Protein AF-A0A927W2R2-F1 (afdb_monomer)

Structure (mmCIF, N/CA/C/O backbone):
data_AF-A0A927W2R2-F1
#
_entry.id   AF-A0A927W2R2-F1
#
loop_
_atom_site.group_PDB
_atom_site.id
_atom_site.type_symbol
_atom_site.label_atom_id
_atom_site.label_alt_id
_atom_site.label_comp_id
_atom_site.label_asym_id
_atom_site.label_entity_id
_atom_site.label_seq_id
_atom_site.pdbx_PDB_ins_code
_atom_site.Cartn_x
_atom_site.Cartn_y
_atom_site.Cartn_z
_atom_site.occupancy
_atom_site.B_iso_or_equiv
_atom_site.auth_seq_id
_atom_site.auth_comp_id
_atom_site.auth_asym_id
_atom_site.auth_atom_id
_atom_site.pdbx_PDB_model_num
ATOM 1 N N . MET A 1 1 ? -18.309 59.675 9.506 1.00 32.69 1 MET A N 1
ATOM 2 C CA . MET A 1 1 ? -18.944 60.305 8.326 1.00 32.69 1 MET A CA 1
ATOM 3 C C . MET A 1 1 ? -18.182 59.884 7.075 1.00 32.69 1 MET A C 1
ATOM 5 O O . MET A 1 1 ? -17.021 60.230 7.003 1.00 32.69 1 MET A O 1
ATOM 9 N N . LYS A 1 2 ? -18.868 59.180 6.152 1.00 32.19 2 LYS A N 1
ATOM 10 C CA . LYS A 1 2 ? -18.721 59.154 4.669 1.00 32.19 2 LYS A CA 1
ATOM 11 C C . LYS A 1 2 ? -17.324 58.866 4.059 1.00 32.19 2 LYS A C 1
ATOM 13 O O . LYS A 1 2 ? -16.361 59.497 4.433 1.00 32.19 2 LYS A O 1
ATOM 18 N N . LYS A 1 3 ? -17.138 58.078 2.994 1.00 28.16 3 LYS A N 1
ATOM 19 C CA . LYS A 1 3 ? -17.974 57.219 2.128 1.00 28.16 3 LYS A CA 1
ATOM 20 C C . LYS A 1 3 ? -16.999 56.497 1.160 1.00 28.16 3 LYS A C 1
ATOM 22 O O . LYS A 1 3 ? -16.072 57.130 0.680 1.00 28.16 3 LYS A O 1
ATOM 27 N N . ARG A 1 4 ? -17.301 55.229 0.847 1.00 29.03 4 ARG A N 1
ATOM 28 C CA . ARG A 1 4 ? -17.120 54.456 -0.414 1.00 29.03 4 ARG A CA 1
ATOM 29 C C . ARG A 1 4 ? -16.454 55.101 -1.650 1.00 29.03 4 ARG A C 1
ATOM 31 O O . ARG A 1 4 ? -16.824 56.214 -2.013 1.00 29.03 4 ARG A O 1
ATOM 38 N N . LYS A 1 5 ? -15.754 54.242 -2.418 1.00 30.39 5 LYS A N 1
ATOM 39 C CA . LYS A 1 5 ? -15.989 53.805 -3.835 1.00 30.39 5 LYS A CA 1
ATOM 40 C C . LYS A 1 5 ? -14.961 52.684 -4.131 1.00 30.39 5 LYS A C 1
ATOM 42 O O . LYS A 1 5 ? -13.793 52.926 -3.879 1.00 30.39 5 LYS A O 1
ATOM 47 N N . ILE A 1 6 ? -15.238 51.413 -4.455 1.00 28.02 6 ILE A N 1
ATOM 48 C CA . ILE A 1 6 ? -16.155 50.711 -5.384 1.00 28.02 6 ILE A CA 1
ATOM 49 C C . ILE A 1 6 ? -15.986 51.125 -6.852 1.00 28.02 6 ILE A C 1
ATOM 51 O O . ILE A 1 6 ? -16.452 52.194 -7.235 1.00 28.02 6 ILE A O 1
ATOM 55 N N . GLY A 1 7 ? -15.455 50.182 -7.644 1.00 25.50 7 GLY A N 1
ATOM 56 C CA . GLY A 1 7 ? -16.082 49.718 -8.884 1.00 25.50 7 GLY A CA 1
ATOM 57 C C . GLY A 1 7 ? -15.376 50.066 -10.192 1.00 25.50 7 GLY A C 1
ATOM 58 O O . GLY A 1 7 ? -15.458 51.204 -10.637 1.00 25.50 7 GLY A O 1
ATOM 59 N N . LEU A 1 8 ? -14.862 49.042 -10.880 1.00 25.75 8 LEU A N 1
ATOM 60 C CA . LEU A 1 8 ? -15.210 48.839 -12.285 1.00 25.75 8 LEU A CA 1
ATOM 61 C C . LEU A 1 8 ? -15.519 47.350 -12.509 1.00 25.75 8 LEU A C 1
ATOM 63 O O . LEU A 1 8 ? -14.665 46.482 -12.357 1.00 25.75 8 LEU A O 1
ATOM 67 N N . ALA A 1 9 ? -16.797 47.106 -12.771 1.00 25.45 9 ALA A N 1
ATOM 68 C CA . ALA A 1 9 ? -17.431 45.854 -13.149 1.00 25.45 9 ALA A CA 1
ATOM 69 C C . ALA A 1 9 ? -17.315 45.690 -14.681 1.00 25.45 9 ALA A C 1
ATOM 71 O O . ALA A 1 9 ? -17.376 46.684 -15.396 1.00 25.45 9 ALA A O 1
ATOM 72 N N . SER A 1 10 ? -17.031 44.479 -15.166 1.00 24.09 10 SER A N 1
ATOM 73 C CA . SER A 1 10 ? -17.970 43.611 -15.905 1.00 24.09 10 SER A CA 1
ATOM 74 C C . SER A 1 10 ? -18.184 43.910 -17.399 1.00 24.09 10 SER A C 1
ATOM 76 O O . SER A 1 10 ? -18.315 45.053 -17.816 1.00 24.09 10 SER A O 1
ATOM 78 N N . LEU A 1 11 ? -18.391 42.799 -18.122 1.00 23.77 11 LEU A N 1
ATOM 79 C CA . LEU A 1 11 ? -19.061 42.626 -19.420 1.00 23.77 11 LEU A CA 1
ATOM 80 C C . LEU A 1 11 ? -18.201 42.728 -20.698 1.00 23.77 11 LEU A C 1
ATOM 82 O O . LEU A 1 11 ? -17.957 43.812 -21.210 1.00 23.77 11 LEU A O 1
ATOM 86 N N . LEU A 1 12 ? -17.902 41.573 -21.310 1.00 23.61 12 LEU A N 1
ATOM 87 C CA . LEU A 1 12 ? -18.638 41.162 -22.515 1.00 23.61 12 LEU A CA 1
ATOM 88 C C . LEU A 1 12 ? -18.512 39.645 -22.772 1.00 23.61 12 LEU A C 1
ATOM 90 O O . LEU A 1 12 ? -17.428 39.112 -22.985 1.00 23.61 12 LEU A O 1
ATOM 94 N N . ILE A 1 13 ? -19.663 38.976 -22.755 1.00 25.22 13 ILE A N 1
ATOM 95 C CA . ILE A 1 13 ? -19.942 37.650 -23.318 1.00 25.22 13 ILE A CA 1
ATOM 96 C C . ILE A 1 13 ? -20.443 37.891 -24.750 1.00 25.22 13 ILE A C 1
ATOM 98 O O . ILE A 1 13 ? -21.376 38.680 -24.876 1.00 25.22 13 ILE A O 1
ATOM 102 N N . LEU A 1 14 ? -19.905 37.215 -25.779 1.00 22.30 14 LEU A N 1
ATOM 103 C CA . LEU A 1 14 ? -20.698 36.541 -26.833 1.00 22.30 14 LEU A CA 1
ATOM 104 C C . LEU A 1 14 ? -19.816 35.783 -27.856 1.00 22.30 14 LEU A C 1
ATOM 106 O O . LEU A 1 14 ? -19.077 36.386 -28.624 1.00 22.30 14 LEU A O 1
ATOM 110 N N . VAL A 1 15 ? -19.961 34.454 -27.842 1.00 25.36 15 VAL A N 1
ATOM 111 C CA . VAL A 1 15 ? -20.254 33.548 -28.974 1.00 25.36 15 VAL A CA 1
ATOM 112 C C . VAL A 1 15 ? -19.515 33.742 -30.307 1.00 25.36 15 VAL A C 1
ATOM 114 O O . VAL A 1 15 ? -19.791 34.670 -31.058 1.00 25.36 15 VAL A O 1
ATOM 117 N N . LEU A 1 16 ? -18.775 32.698 -30.699 1.00 23.28 16 LEU A N 1
ATOM 118 C CA . LEU A 1 16 ? -18.778 32.186 -32.074 1.00 23.28 16 LEU A CA 1
ATOM 119 C C . LEU A 1 16 ? -18.570 30.661 -32.055 1.00 23.28 16 LEU A C 1
ATOM 121 O O . LEU A 1 16 ? -17.453 30.157 -32.033 1.00 23.28 16 LEU A O 1
ATOM 125 N N . ILE A 1 17 ? -19.689 29.932 -32.039 1.00 27.08 17 ILE A N 1
ATOM 126 C CA . ILE A 1 17 ? -19.776 28.553 -32.529 1.00 27.08 17 ILE A CA 1
ATOM 127 C C . ILE A 1 17 ? -20.062 28.661 -34.025 1.00 27.08 17 ILE A C 1
ATOM 129 O O . ILE A 1 17 ? -21.137 29.129 -34.387 1.00 27.08 17 ILE A O 1
ATOM 133 N N . THR A 1 18 ? -19.153 28.180 -34.877 1.00 24.91 18 THR A N 1
ATOM 134 C CA . THR A 1 18 ? -19.557 27.537 -36.137 1.00 24.91 18 THR A CA 1
ATOM 135 C C . THR A 1 18 ? -18.521 26.502 -36.578 1.00 24.91 18 THR A C 1
ATOM 137 O O . THR A 1 18 ? -17.426 26.843 -37.004 1.00 24.91 18 THR A O 1
ATOM 140 N N . CYS A 1 19 ? -18.917 25.239 -36.425 1.00 23.06 19 CYS A N 1
ATOM 141 C CA . CYS A 1 19 ? -18.725 24.096 -37.319 1.00 23.06 19 CYS A CA 1
ATOM 142 C C . CYS A 1 19 ? -17.408 23.937 -38.102 1.00 23.06 19 CYS A C 1
ATOM 144 O O . CYS A 1 19 ? -17.249 24.509 -39.174 1.00 23.06 19 CYS A O 1
ATOM 146 N N . CYS A 1 20 ? -16.618 22.942 -37.690 1.00 22.92 20 CYS A N 1
ATOM 147 C CA . CYS A 1 20 ? -16.162 21.890 -38.601 1.00 22.92 20 CYS A CA 1
ATOM 148 C C . CYS A 1 20 ? -16.486 20.536 -37.953 1.00 22.92 20 CYS A C 1
ATOM 150 O O . CYS A 1 20 ? -15.902 20.169 -36.938 1.00 22.92 20 CYS A O 1
ATOM 152 N N . PHE A 1 21 ? -17.461 19.826 -38.518 1.00 23.81 21 PHE A N 1
ATOM 153 C CA . PHE A 1 21 ? -17.659 18.397 -38.290 1.00 23.81 21 PHE A CA 1
ATOM 154 C C . PHE A 1 21 ? -16.873 17.622 -39.358 1.00 23.81 21 PHE A C 1
ATOM 156 O O . PHE A 1 21 ? -16.824 18.057 -40.506 1.00 23.81 21 PHE A O 1
ATOM 163 N N . MET A 1 22 ? -16.399 16.435 -38.962 1.00 24.92 22 MET A N 1
ATOM 164 C CA . MET A 1 22 ? -15.920 15.301 -39.777 1.00 24.92 22 MET A CA 1
ATOM 165 C C . MET A 1 22 ? -14.409 15.169 -40.027 1.00 24.92 22 MET A C 1
ATO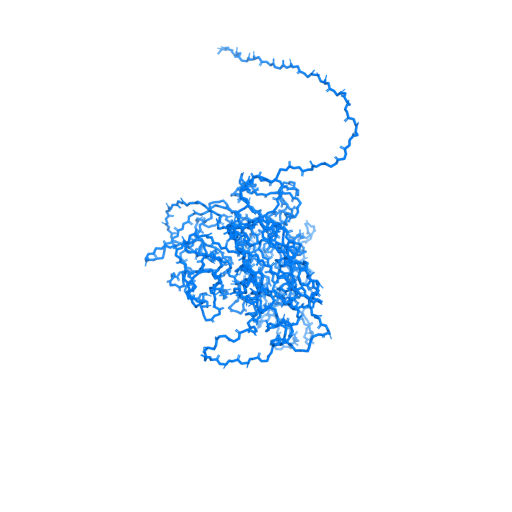M 167 O O . MET A 1 22 ? -13.911 15.511 -41.089 1.00 24.92 22 MET A O 1
ATOM 171 N N . SER A 1 23 ? -13.712 14.548 -39.073 1.00 24.88 23 SER A N 1
ATOM 172 C CA . SER A 1 23 ? -13.039 13.237 -39.212 1.00 24.88 23 SER A CA 1
ATOM 173 C C . SER A 1 23 ? -12.384 12.919 -37.860 1.00 24.88 23 SER A C 1
ATOM 175 O O . SER A 1 23 ? -11.740 13.786 -37.287 1.00 24.88 23 SER A O 1
ATOM 177 N N . GLY A 1 24 ? -12.691 11.790 -37.224 1.00 25.23 24 GLY A N 1
ATOM 178 C CA . GLY A 1 24 ? -11.753 10.664 -37.225 1.00 25.23 24 GLY A CA 1
ATOM 179 C C . GLY A 1 24 ? -10.542 10.936 -36.321 1.00 25.23 24 GLY A C 1
ATOM 180 O O . GLY A 1 24 ? -9.628 11.615 -36.756 1.00 25.23 24 GLY A O 1
ATOM 181 N N . GLU A 1 25 ? -10.600 10.427 -35.085 1.00 28.41 25 GLU A N 1
ATOM 182 C CA . GLU A 1 25 ? -9.500 10.150 -34.138 1.00 28.41 25 GLU A CA 1
ATOM 183 C C . GLU A 1 25 ? -8.271 11.081 -34.064 1.00 28.41 25 GLU A C 1
ATOM 185 O O . GLU A 1 25 ? -7.481 11.199 -34.995 1.00 28.41 25 GLU A O 1
ATOM 190 N N . LYS A 1 26 ? -8.015 11.593 -32.850 1.00 24.44 26 LYS A N 1
ATOM 191 C CA . LYS A 1 26 ? -6.796 11.318 -32.058 1.00 24.44 26 LYS A CA 1
ATOM 192 C C . LYS A 1 26 ? -6.852 12.116 -30.753 1.00 24.44 26 LYS A C 1
ATOM 194 O O . LYS A 1 26 ? -6.596 13.318 -30.733 1.00 24.44 26 LYS A O 1
ATOM 199 N N . VAL A 1 27 ? -7.172 11.443 -29.648 1.00 25.23 27 VAL A N 1
ATOM 200 C CA . VAL A 1 27 ? -6.855 11.968 -28.314 1.00 25.23 27 VAL A CA 1
ATOM 201 C C . VAL A 1 27 ? -5.344 11.835 -28.163 1.00 25.23 27 VAL A C 1
ATOM 203 O O . VAL A 1 27 ? -4.825 10.735 -28.028 1.00 25.23 27 VAL A O 1
ATOM 206 N N . THR A 1 28 ? -4.635 12.956 -28.264 1.00 30.25 28 THR A N 1
ATOM 207 C CA . THR A 1 28 ? -3.190 13.030 -28.028 1.00 30.25 28 THR A CA 1
ATOM 208 C C . THR A 1 28 ? -2.971 13.994 -26.873 1.00 30.25 28 THR A C 1
ATOM 210 O O . THR A 1 28 ? -3.314 15.165 -27.023 1.00 30.25 28 THR A O 1
ATOM 213 N N . ALA A 1 29 ? -2.449 13.496 -25.747 1.00 26.88 29 ALA A N 1
ATOM 214 C CA . ALA A 1 29 ? -1.522 14.195 -24.844 1.00 26.88 29 ALA A CA 1
ATOM 215 C C . ALA A 1 29 ? -1.218 13.326 -23.602 1.00 26.88 29 ALA A C 1
ATOM 217 O O . ALA A 1 29 ? -1.821 13.504 -22.547 1.00 26.88 29 ALA A O 1
ATOM 218 N N . MET A 1 30 ? -0.272 12.393 -23.746 1.00 39.41 30 MET A N 1
ATOM 219 C CA . MET A 1 30 ? 0.600 11.927 -22.659 1.00 39.41 30 MET A CA 1
ATOM 220 C C . MET A 1 30 ? 1.842 12.820 -22.717 1.00 39.41 30 MET A C 1
ATOM 222 O O . MET A 1 30 ? 2.550 12.767 -23.719 1.00 39.41 30 MET A O 1
ATOM 226 N N . THR A 1 31 ? 2.084 13.674 -21.724 1.00 33.25 31 THR A N 1
ATOM 227 C CA . THR A 1 31 ? 3.352 14.422 -21.611 1.00 33.25 31 THR A CA 1
ATOM 228 C C . THR A 1 31 ? 3.678 14.693 -20.140 1.00 33.25 31 THR A C 1
ATOM 230 O O . THR A 1 31 ? 3.615 15.830 -19.675 1.00 33.25 31 THR A O 1
ATOM 233 N N . GLU A 1 32 ? 3.976 13.630 -19.405 1.00 44.62 32 GLU A N 1
ATOM 234 C CA . GLU A 1 32 ? 5.186 13.576 -18.579 1.00 44.62 32 GLU A CA 1
ATOM 235 C C . GLU A 1 32 ? 6.072 12.510 -19.231 1.00 44.62 32 GLU A C 1
ATOM 237 O O . GLU A 1 32 ? 5.539 11.601 -19.874 1.00 44.62 32 GLU A O 1
ATOM 242 N N . ASP A 1 33 ? 7.394 12.672 -19.181 1.00 47.75 33 ASP A N 1
ATOM 243 C CA . ASP A 1 33 ? 8.329 11.757 -19.838 1.00 47.75 33 ASP A CA 1
ATOM 244 C C . ASP A 1 33 ? 8.197 10.367 -19.196 1.00 47.75 33 ASP A C 1
ATOM 246 O O . ASP A 1 33 ? 8.792 10.096 -18.156 1.00 47.75 33 ASP A O 1
ATOM 250 N N . ILE A 1 34 ? 7.362 9.503 -19.788 1.00 59.38 34 ILE A N 1
ATOM 251 C CA . ILE A 1 34 ? 7.233 8.091 -19.423 1.00 59.38 34 ILE A CA 1
ATOM 252 C C . ILE A 1 34 ? 8.617 7.469 -19.622 1.00 59.38 34 ILE A C 1
ATOM 254 O O . ILE A 1 34 ? 9.030 7.171 -20.744 1.00 59.38 34 ILE A O 1
ATOM 258 N N . GLU A 1 35 ? 9.358 7.346 -18.526 1.00 75.31 35 GLU A N 1
ATOM 259 C CA . GLU A 1 35 ? 10.728 6.855 -18.527 1.00 75.31 35 GLU A CA 1
ATOM 260 C C . GLU A 1 35 ? 10.698 5.321 -18.584 1.00 75.31 35 GLU A C 1
ATOM 262 O O . GLU A 1 35 ? 10.083 4.651 -17.753 1.00 75.31 35 GLU A O 1
ATOM 267 N N . VAL A 1 36 ? 11.343 4.759 -19.603 1.00 79.88 36 VAL A N 1
ATOM 268 C CA . VAL A 1 36 ? 11.542 3.314 -19.780 1.00 79.88 36 VAL A CA 1
ATOM 269 C C . VAL A 1 36 ? 13.000 2.976 -19.505 1.00 79.88 36 VAL A C 1
ATOM 271 O O . VAL A 1 36 ? 13.874 3.807 -19.751 1.00 79.88 36 VAL A O 1
ATOM 274 N N . ILE A 1 37 ? 13.284 1.755 -19.056 1.00 69.69 37 ILE A N 1
ATOM 275 C CA . ILE A 1 37 ? 14.653 1.238 -19.013 1.00 69.69 37 ILE A CA 1
ATOM 276 C C . ILE A 1 37 ? 15.105 0.957 -20.458 1.00 69.69 37 ILE A C 1
ATOM 278 O O . ILE A 1 37 ? 14.526 0.089 -21.121 1.00 69.69 37 ILE A O 1
ATOM 282 N N . PRO A 1 38 ? 16.110 1.679 -20.999 1.00 74.62 38 PRO A N 1
ATOM 283 C CA . PRO A 1 38 ? 16.538 1.474 -22.378 1.00 74.62 38 PRO A CA 1
ATOM 284 C C . PRO A 1 38 ? 17.069 0.054 -22.589 1.00 74.62 38 PRO A C 1
ATOM 286 O O . PRO A 1 38 ? 17.924 -0.413 -21.838 1.00 74.62 38 PRO A O 1
ATOM 289 N N . GLY A 1 39 ? 16.581 -0.618 -23.632 1.00 80.81 39 GLY A N 1
ATOM 290 C CA . GLY A 1 39 ? 17.042 -1.960 -23.994 1.00 80.81 39 GLY A CA 1
ATOM 291 C C . GLY A 1 39 ? 16.449 -3.085 -23.152 1.00 80.81 39 GLY A C 1
ATOM 292 O O . GLY A 1 39 ? 16.994 -4.183 -23.176 1.00 80.81 39 GLY A O 1
ATOM 293 N N . GLU A 1 40 ? 15.361 -2.837 -22.415 1.00 85.75 40 GLU A N 1
ATOM 294 C CA . GLU A 1 40 ? 14.610 -3.866 -21.686 1.00 85.75 40 GLU A CA 1
ATOM 295 C C . GLU A 1 40 ? 13.125 -3.881 -22.053 1.00 85.75 40 GLU A C 1
ATOM 297 O O . GLU A 1 40 ? 12.503 -2.836 -22.265 1.00 85.75 40 GLU A O 1
ATOM 302 N N . MET A 1 41 ? 12.560 -5.084 -22.108 1.00 86.62 41 MET A N 1
ATOM 303 C CA . MET A 1 41 ? 11.133 -5.335 -22.286 1.00 86.62 41 MET A CA 1
ATOM 304 C C . MET A 1 41 ? 10.689 -6.543 -21.458 1.00 86.62 41 MET A C 1
ATOM 306 O O . MET A 1 41 ? 11.496 -7.417 -21.147 1.00 86.62 41 MET A O 1
ATOM 310 N N . ILE A 1 42 ? 9.404 -6.586 -21.120 1.00 80.94 42 ILE A N 1
ATOM 311 C CA . ILE A 1 42 ? 8.750 -7.710 -20.450 1.00 80.94 42 ILE A CA 1
ATOM 312 C C . ILE A 1 42 ? 8.042 -8.532 -21.530 1.00 80.94 42 ILE A C 1
ATOM 314 O O . ILE A 1 42 ? 7.221 -7.990 -22.272 1.00 80.94 42 ILE A O 1
ATOM 318 N N . LEU A 1 43 ? 8.377 -9.816 -21.636 1.00 88.62 43 LEU A N 1
ATOM 319 C CA . LEU A 1 43 ? 7.774 -10.776 -22.562 1.00 88.62 43 LEU A CA 1
ATOM 320 C C . LEU A 1 43 ? 6.895 -11.747 -21.775 1.00 88.62 43 LEU A C 1
ATOM 322 O O . LEU A 1 43 ? 7.397 -12.388 -20.865 1.00 88.62 43 LEU A O 1
ATOM 326 N N . SER A 1 44 ? 5.636 -11.924 -22.169 1.00 84.12 44 SER A N 1
ATOM 327 C CA . SER A 1 44 ? 4.742 -12.948 -21.620 1.00 84.12 44 SER A CA 1
ATOM 328 C C . SER A 1 44 ? 4.283 -13.906 -22.722 1.00 84.12 44 SER A C 1
ATOM 330 O O . SER A 1 44 ? 3.710 -13.466 -23.725 1.00 84.12 44 SER A O 1
ATOM 332 N N . ILE A 1 45 ? 4.489 -15.211 -22.530 1.00 84.50 45 ILE A N 1
ATOM 333 C CA . ILE A 1 45 ? 4.076 -16.279 -23.459 1.00 84.50 45 ILE A CA 1
ATOM 334 C C . ILE A 1 45 ? 3.092 -17.252 -22.793 1.00 84.50 45 ILE A C 1
ATOM 336 O O . ILE A 1 45 ? 3.149 -17.498 -21.591 1.00 84.50 45 ILE A O 1
ATOM 340 N N . GLY A 1 46 ? 2.144 -17.781 -23.562 1.00 74.25 46 GLY A N 1
ATOM 341 C CA . GLY A 1 46 ? 1.160 -18.756 -23.098 1.00 74.25 46 GLY A CA 1
ATOM 342 C C . GLY A 1 46 ? 1.738 -20.155 -22.888 1.00 74.25 46 GLY A C 1
ATOM 343 O O . GLY A 1 46 ? 2.815 -20.484 -23.383 1.00 74.25 46 GLY A O 1
ATOM 344 N N . ASP A 1 47 ? 0.987 -20.985 -22.164 1.00 65.50 47 ASP A N 1
ATOM 345 C CA . ASP A 1 47 ? 1.295 -22.403 -21.987 1.00 65.50 47 ASP A CA 1
ATOM 346 C C . ASP A 1 47 ? 0.989 -23.159 -23.293 1.00 65.50 47 ASP A C 1
ATOM 348 O O . ASP A 1 47 ? -0.168 -23.411 -23.650 1.00 65.50 47 ASP A O 1
ATOM 352 N N . SER A 1 48 ? 2.033 -23.462 -24.072 1.00 54.00 48 SER A N 1
ATOM 353 C CA . SER A 1 48 ? 1.871 -24.164 -25.343 1.00 54.00 48 SER A CA 1
ATOM 354 C C . SER A 1 48 ? 1.818 -25.675 -25.101 1.00 54.00 48 SER A C 1
ATOM 356 O O . SER A 1 48 ? 2.833 -26.354 -24.945 1.00 54.00 48 SER A O 1
ATOM 358 N N . SER A 1 49 ? 0.612 -26.239 -25.166 1.00 44.34 49 SER A N 1
ATOM 359 C CA . SER A 1 49 ? 0.375 -27.695 -25.133 1.00 44.34 49 SER A CA 1
ATOM 360 C C . SER A 1 49 ? 1.110 -28.505 -26.229 1.00 44.34 49 SER A C 1
ATOM 362 O O . SER A 1 49 ? 1.064 -29.737 -26.226 1.00 44.34 49 SER A O 1
ATOM 364 N N . SER A 1 50 ? 1.802 -27.843 -27.166 1.00 44.50 50 SER A N 1
ATOM 365 C CA . SER A 1 50 ? 2.614 -28.441 -28.232 1.00 44.50 50 SER A CA 1
ATOM 366 C C . SER A 1 50 ? 4.101 -28.633 -27.905 1.00 44.50 50 SER A C 1
ATOM 368 O O . SER A 1 50 ? 4.777 -29.314 -28.679 1.00 44.50 50 SER A O 1
ATOM 370 N N . MET A 1 51 ? 4.631 -28.087 -26.802 1.00 49.41 51 MET A N 1
ATOM 371 C CA . MET A 1 51 ? 6.052 -28.224 -26.440 1.00 49.41 51 MET A CA 1
ATOM 372 C C . MET A 1 51 ? 6.214 -28.952 -25.100 1.00 49.41 51 MET A C 1
ATOM 374 O O . MET A 1 51 ? 5.625 -28.587 -24.091 1.00 49.41 51 MET A O 1
ATOM 378 N N . GLN A 1 52 ? 6.959 -30.060 -25.107 1.00 47.75 52 GLN A N 1
ATOM 379 C CA . GLN A 1 52 ? 7.093 -30.960 -23.959 1.00 47.75 52 GLN A CA 1
ATOM 380 C C . GLN A 1 52 ? 7.979 -30.337 -22.861 1.00 47.75 52 GLN A C 1
ATOM 382 O O . GLN A 1 52 ? 9.166 -30.129 -23.094 1.00 47.75 52 GLN A O 1
ATOM 387 N N . SER A 1 53 ? 7.409 -30.152 -21.661 1.00 52.22 53 SER A N 1
ATOM 388 C CA . SER A 1 53 ? 8.023 -29.703 -20.387 1.00 52.22 53 SER A CA 1
ATOM 389 C C . SER A 1 53 ? 8.621 -28.283 -20.345 1.00 52.22 53 SER A C 1
ATOM 391 O O . SER A 1 53 ? 9.269 -27.840 -21.286 1.00 52.22 53 SER A O 1
ATOM 393 N N . GLU A 1 54 ? 8.442 -27.604 -19.207 1.00 49.78 54 GLU A N 1
ATOM 394 C CA . GLU A 1 54 ? 8.912 -26.240 -18.892 1.00 49.78 54 GLU A CA 1
ATOM 395 C C . GLU A 1 54 ? 10.421 -26.040 -19.132 1.00 49.78 54 GLU A C 1
ATOM 397 O O . GLU A 1 54 ? 10.836 -25.096 -19.803 1.00 49.78 54 GLU A O 1
ATOM 402 N N . GLU A 1 55 ? 11.244 -27.012 -18.728 1.00 48.41 55 GLU A N 1
ATOM 403 C CA . GLU A 1 55 ? 12.698 -27.026 -18.962 1.00 48.41 55 GLU A CA 1
ATOM 404 C C . GLU A 1 55 ? 13.056 -27.009 -20.470 1.00 48.41 55 GLU A C 1
ATOM 406 O O . GLU A 1 55 ? 14.077 -26.453 -20.880 1.00 48.41 55 GLU A O 1
ATOM 411 N N . GLY A 1 56 ? 12.178 -27.555 -21.323 1.00 49.72 56 GLY A N 1
ATOM 412 C CA . GLY A 1 56 ? 12.302 -27.536 -22.783 1.00 49.72 56 GLY A CA 1
ATOM 413 C C . GLY A 1 56 ? 11.805 -26.244 -23.444 1.00 49.72 56 GLY A C 1
ATOM 414 O O . GLY A 1 56 ? 12.262 -25.912 -24.540 1.00 49.72 56 GLY A O 1
ATOM 415 N N . ILE A 1 57 ? 10.908 -25.495 -22.797 1.00 55.44 57 ILE A N 1
ATOM 416 C CA . ILE A 1 57 ? 10.426 -24.190 -23.277 1.00 55.44 57 ILE A CA 1
ATOM 417 C C . ILE A 1 57 ? 11.548 -23.150 -23.146 1.00 55.44 57 ILE A C 1
ATOM 419 O O . ILE A 1 57 ? 11.839 -22.452 -24.120 1.00 55.44 57 ILE A O 1
ATOM 423 N N . ASN A 1 58 ? 12.243 -23.112 -22.003 1.00 55.06 58 ASN A N 1
ATOM 424 C CA . ASN A 1 58 ? 13.296 -22.123 -21.736 1.00 55.06 58 ASN A CA 1
ATOM 425 C C . ASN A 1 58 ? 14.569 -22.339 -22.553 1.00 55.06 58 ASN A C 1
ATOM 427 O O . ASN A 1 58 ? 15.126 -21.378 -23.078 1.00 55.06 58 ASN A O 1
ATOM 431 N N . GLN A 1 59 ? 15.025 -23.589 -22.704 1.00 57.06 59 GLN A N 1
ATOM 432 C CA . GLN A 1 59 ? 16.227 -23.882 -23.497 1.00 57.06 59 GLN A CA 1
ATOM 433 C C . GLN A 1 59 ? 16.037 -23.536 -24.985 1.00 57.06 59 GLN A C 1
ATOM 435 O O . GLN A 1 59 ? 16.972 -23.060 -25.636 1.00 57.06 59 GLN A O 1
ATOM 440 N N . ASN A 1 60 ? 14.824 -23.729 -25.518 1.00 67.94 60 ASN A N 1
ATOM 441 C CA . ASN A 1 60 ? 14.481 -23.323 -26.882 1.00 67.94 60 ASN A CA 1
ATOM 442 C C . ASN A 1 60 ? 14.290 -21.803 -27.003 1.00 67.94 60 ASN A C 1
ATOM 444 O O . ASN A 1 60 ? 14.706 -21.228 -28.008 1.00 67.94 60 ASN A O 1
ATOM 448 N N . LEU A 1 61 ? 13.726 -21.149 -25.981 1.00 74.94 61 LEU A N 1
ATOM 449 C CA . LEU A 1 61 ? 13.516 -19.703 -25.973 1.00 74.94 61 LEU A CA 1
ATOM 450 C C . LEU A 1 61 ? 14.837 -18.926 -25.899 1.00 74.94 61 LEU A C 1
ATOM 452 O O . LEU A 1 61 ? 15.047 -18.035 -26.713 1.00 74.94 61 LEU A O 1
ATOM 456 N N . ASP A 1 62 ? 15.751 -19.268 -24.984 1.00 75.81 62 ASP A N 1
ATOM 457 C CA . ASP A 1 62 ? 17.049 -18.580 -24.867 1.00 75.81 62 ASP A CA 1
ATOM 458 C C . ASP A 1 62 ? 17.876 -18.721 -26.157 1.00 75.81 62 ASP A C 1
ATOM 460 O O . ASP A 1 62 ? 18.426 -17.743 -26.666 1.00 75.81 62 ASP A O 1
ATOM 464 N N . SER A 1 63 ? 17.863 -19.911 -26.770 1.00 76.88 63 SER A N 1
ATOM 465 C CA . SER A 1 63 ? 18.501 -20.138 -28.074 1.00 76.88 63 SER A CA 1
ATOM 466 C C . SER A 1 63 ? 17.888 -19.259 -29.175 1.00 76.88 63 SER A C 1
ATOM 468 O O . SER A 1 63 ? 18.618 -18.609 -29.924 1.00 76.88 63 SER A O 1
ATOM 470 N N . LEU A 1 64 ? 16.553 -19.183 -29.244 1.00 80.12 64 LEU A N 1
ATOM 471 C CA . LEU A 1 64 ? 15.825 -18.360 -30.217 1.00 80.12 64 LEU A CA 1
ATOM 472 C C . LEU A 1 64 ? 16.104 -16.855 -30.040 1.00 80.12 64 LEU A C 1
ATOM 474 O O . LEU A 1 64 ? 16.268 -16.132 -31.029 1.00 80.12 64 LEU A O 1
ATOM 478 N N . LEU A 1 65 ? 16.174 -16.388 -28.788 1.00 81.12 65 LEU A N 1
ATOM 479 C CA . LEU A 1 65 ? 16.485 -14.999 -28.445 1.00 81.12 65 LEU A CA 1
ATOM 480 C C . LEU A 1 65 ? 17.916 -14.637 -28.876 1.00 81.12 65 LEU A C 1
ATOM 482 O O . LEU A 1 65 ? 18.118 -13.625 -29.559 1.00 81.12 65 LEU A O 1
ATOM 486 N N . GLN A 1 66 ? 18.893 -15.491 -28.550 1.00 78.19 66 GLN A N 1
ATOM 487 C CA . GLN A 1 66 ? 20.308 -15.262 -28.857 1.00 78.19 66 GLN A CA 1
ATOM 488 C C . GLN A 1 66 ? 20.603 -15.229 -30.359 1.00 78.19 66 GLN A C 1
ATOM 490 O O . GLN A 1 66 ? 21.421 -14.418 -30.798 1.00 78.19 66 GLN A O 1
ATOM 495 N N . GLU A 1 67 ? 19.920 -16.048 -31.168 1.00 72.31 67 GLU A N 1
ATOM 496 C CA . GLU A 1 67 ? 20.049 -16.033 -32.635 1.00 72.31 67 GLU A CA 1
ATOM 497 C C . GLU A 1 67 ? 19.723 -14.665 -33.259 1.00 72.31 67 GLU A C 1
ATOM 499 O O . GLU A 1 67 ? 20.130 -14.381 -34.387 1.00 72.31 67 GLU A O 1
ATOM 504 N N . ASN A 1 68 ? 19.018 -13.799 -32.527 1.00 64.88 68 ASN A N 1
ATOM 505 C CA . ASN A 1 68 ? 18.445 -12.563 -33.046 1.00 64.88 68 ASN A CA 1
ATOM 506 C C . ASN A 1 68 ? 18.818 -11.308 -32.253 1.00 64.88 68 ASN A C 1
ATOM 508 O O . ASN A 1 68 ? 18.167 -10.271 -32.425 1.00 64.88 68 ASN A O 1
ATOM 512 N N . GLU A 1 69 ? 19.900 -11.397 -31.471 1.00 80.25 69 GLU A N 1
ATOM 513 C CA . GLU A 1 69 ? 20.488 -10.311 -30.670 1.00 80.25 69 GLU A CA 1
ATOM 514 C C . GLU A 1 69 ? 19.663 -9.927 -29.426 1.00 80.25 69 GLU A C 1
ATOM 516 O O . GLU A 1 69 ? 19.948 -8.911 -28.789 1.00 80.25 69 GLU A O 1
ATOM 521 N N . PHE A 1 70 ? 18.667 -10.736 -29.048 1.00 85.94 70 PHE A N 1
ATOM 522 C CA . PHE A 1 70 ? 17.946 -10.604 -27.783 1.00 85.94 70 PHE A CA 1
ATOM 523 C C . PHE A 1 70 ? 18.615 -11.446 -26.691 1.00 85.94 70 PHE A C 1
ATOM 525 O O . PHE A 1 70 ? 19.271 -12.448 -26.971 1.00 85.94 70 PHE A O 1
ATOM 532 N N . VAL A 1 71 ? 18.462 -11.041 -25.431 1.00 83.19 71 VAL A N 1
ATOM 533 C CA . VAL A 1 71 ? 19.084 -11.733 -24.289 1.00 83.19 71 VAL A CA 1
ATOM 534 C C . VAL A 1 71 ? 18.047 -11.965 -23.205 1.00 83.19 71 VAL A C 1
ATOM 536 O O . VAL A 1 71 ? 17.438 -11.003 -22.738 1.00 83.19 71 VAL A O 1
ATOM 539 N N . LEU A 1 72 ? 17.875 -13.211 -22.769 1.00 82.00 72 LEU A N 1
ATOM 540 C CA . LEU A 1 72 ? 17.089 -13.505 -21.578 1.00 82.00 72 LEU A CA 1
ATOM 541 C C . LEU A 1 72 ? 17.834 -12.976 -20.344 1.00 82.00 72 LEU A C 1
ATOM 543 O O . LEU A 1 72 ? 18.961 -13.385 -20.067 1.00 82.00 72 LEU A O 1
ATOM 547 N N . LYS A 1 73 ? 17.240 -12.008 -19.644 1.00 75.69 73 LYS A N 1
ATOM 548 C CA . LYS A 1 73 ? 17.843 -11.373 -18.464 1.00 75.69 73 LYS A CA 1
ATOM 549 C C . LYS A 1 73 ? 17.360 -11.988 -17.162 1.00 75.69 73 LYS A C 1
ATOM 551 O O . LYS A 1 73 ? 18.144 -12.047 -16.221 1.00 75.69 73 LYS A O 1
ATOM 556 N N . ASP A 1 74 ? 16.089 -12.369 -17.112 1.00 73.81 74 ASP A N 1
ATOM 557 C CA . ASP A 1 74 ? 15.464 -12.954 -15.931 1.00 73.81 74 ASP A CA 1
ATOM 558 C C . ASP A 1 74 ? 14.159 -13.677 -16.297 1.00 73.81 74 ASP A C 1
ATOM 560 O O . ASP A 1 74 ? 13.567 -13.403 -17.347 1.00 73.81 74 ASP A O 1
ATOM 564 N N . ASP A 1 75 ? 13.708 -14.559 -15.411 1.00 76.06 75 ASP A N 1
ATOM 565 C CA . ASP A 1 75 ? 12.452 -15.304 -15.505 1.00 76.06 75 ASP A CA 1
ATOM 566 C C . ASP A 1 75 ? 11.639 -15.121 -14.219 1.00 76.06 75 ASP A C 1
ATOM 568 O O . ASP A 1 75 ? 12.140 -15.329 -13.114 1.00 76.06 75 ASP A O 1
ATOM 572 N N . LEU A 1 76 ? 10.362 -14.761 -14.371 1.00 67.50 76 LEU A N 1
ATOM 573 C CA . LEU A 1 76 ? 9.446 -14.505 -13.267 1.00 67.50 76 LEU A CA 1
ATOM 574 C C . LEU A 1 76 ? 9.277 -15.706 -12.324 1.00 67.50 76 LEU A C 1
ATOM 576 O O . LEU A 1 76 ? 9.007 -15.496 -11.142 1.00 67.50 76 LEU A O 1
ATOM 580 N N . LEU A 1 77 ? 9.434 -16.935 -12.828 1.00 64.38 77 LEU A N 1
ATOM 581 C CA . LEU A 1 77 ? 9.153 -18.176 -12.095 1.00 64.38 77 LEU A CA 1
ATOM 582 C C . LEU A 1 77 ? 10.406 -19.005 -11.717 1.00 64.38 77 LEU A C 1
ATOM 584 O O . LEU A 1 77 ? 10.257 -20.085 -11.158 1.00 64.38 77 LEU A O 1
ATOM 588 N N . GLU A 1 78 ? 11.630 -18.490 -11.926 1.00 59.72 78 GLU A N 1
ATOM 589 C CA . GLU A 1 78 ? 12.916 -19.162 -11.607 1.00 59.72 78 GLU A CA 1
ATOM 590 C C . GLU A 1 78 ? 13.130 -20.546 -12.280 1.00 59.72 78 GLU A C 1
ATOM 592 O O . GLU A 1 78 ? 13.651 -21.477 -11.666 1.00 59.72 78 GLU A O 1
ATOM 597 N N . SER A 1 79 ? 12.815 -20.703 -13.570 1.00 45.56 79 SER A N 1
ATOM 598 C CA . SER A 1 79 ? 12.993 -21.981 -14.287 1.00 45.56 79 SER A CA 1
ATOM 599 C C . SER A 1 79 ? 14.327 -22.127 -15.053 1.00 45.56 79 SER A C 1
ATOM 601 O O . SER A 1 79 ? 14.541 -23.102 -15.780 1.00 45.56 79 SER A O 1
ATOM 603 N N . THR A 1 80 ? 15.290 -21.217 -14.850 1.00 35.16 80 THR A N 1
ATOM 604 C CA . THR A 1 80 ? 16.676 -21.377 -15.333 1.00 35.16 80 THR A CA 1
ATOM 605 C C . THR A 1 80 ? 17.675 -21.459 -14.180 1.00 35.16 80 THR A C 1
ATOM 607 O O . THR A 1 80 ? 18.063 -20.449 -13.593 1.00 35.16 80 THR A O 1
ATOM 610 N N . GLU A 1 81 ? 18.134 -22.678 -13.883 1.00 33.03 81 GLU A N 1
ATOM 611 C CA . GLU A 1 81 ? 19.248 -22.960 -12.974 1.00 33.03 81 GLU A CA 1
ATOM 612 C C . GLU A 1 81 ? 20.529 -22.187 -13.372 1.00 33.03 81 GLU A C 1
ATOM 614 O O . GLU A 1 81 ? 21.305 -22.626 -14.222 1.00 33.03 81 GLU A O 1
ATOM 619 N N . ILE A 1 82 ? 20.853 -21.110 -12.652 1.00 28.95 82 ILE A N 1
ATOM 620 C CA . ILE A 1 82 ? 22.245 -20.834 -12.269 1.00 28.95 82 ILE A CA 1
ATOM 621 C C . ILE A 1 82 ? 22.363 -21.218 -10.792 1.00 28.95 82 ILE A C 1
ATOM 623 O O . ILE A 1 82 ? 21.992 -20.469 -9.895 1.00 28.95 82 ILE A O 1
ATOM 627 N N . LYS A 1 83 ? 22.836 -22.444 -10.547 1.00 33.62 83 LYS A N 1
ATOM 628 C CA . LYS A 1 83 ? 22.944 -23.068 -9.218 1.00 33.62 83 LYS A CA 1
ATOM 629 C C . LYS A 1 83 ? 23.797 -22.256 -8.237 1.00 33.62 83 LYS A C 1
ATOM 631 O O . LYS A 1 83 ? 24.965 -22.008 -8.527 1.00 33.62 83 LYS A O 1
ATOM 636 N N . SER A 1 84 ? 23.291 -22.073 -7.015 1.00 28.09 84 SER A N 1
ATOM 637 C CA . SER A 1 84 ? 23.929 -22.654 -5.818 1.00 28.09 84 SER A CA 1
ATOM 638 C C . SER A 1 84 ? 22.998 -22.654 -4.595 1.00 28.09 84 SER A C 1
ATOM 640 O O . SER A 1 84 ? 22.635 -21.591 -4.106 1.00 28.09 84 SER A O 1
ATOM 642 N N . GLU A 1 85 ? 22.697 -23.871 -4.130 1.00 33.41 85 GLU A N 1
ATOM 643 C CA . GLU A 1 85 ? 22.494 -24.317 -2.737 1.00 33.41 85 GLU A CA 1
ATOM 644 C C . GLU A 1 85 ? 21.617 -23.455 -1.809 1.00 33.41 85 GLU A C 1
ATOM 646 O O . GLU A 1 85 ? 22.111 -22.587 -1.100 1.00 33.41 85 GLU A O 1
ATOM 651 N N . ASP A 1 86 ? 20.316 -23.758 -1.772 1.00 29.31 86 ASP A N 1
ATOM 652 C CA . ASP A 1 86 ? 19.628 -24.270 -0.571 1.00 29.31 86 ASP A CA 1
ATOM 653 C C . ASP A 1 86 ? 18.159 -24.579 -0.931 1.00 29.31 86 ASP A C 1
ATOM 655 O O . ASP A 1 86 ? 17.314 -23.694 -1.052 1.00 29.31 86 ASP A O 1
ATOM 659 N N . GLU A 1 87 ? 17.860 -25.864 -1.150 1.00 32.59 87 GLU A N 1
ATOM 660 C CA . GLU A 1 87 ? 16.505 -26.364 -1.409 1.00 32.59 87 GLU A CA 1
ATOM 661 C C . GLU A 1 87 ? 15.619 -26.229 -0.162 1.00 32.59 87 GLU A C 1
ATOM 663 O O . GLU A 1 87 ? 15.879 -26.842 0.875 1.00 32.59 87 GLU A O 1
ATOM 668 N N . PHE A 1 88 ? 14.489 -25.537 -0.307 1.00 26.52 88 PHE A N 1
ATOM 669 C CA . PHE A 1 88 ? 13.293 -25.795 0.491 1.00 26.52 88 PHE A CA 1
ATOM 670 C C . PHE A 1 88 ? 12.070 -25.845 -0.426 1.00 26.52 88 PHE A C 1
ATOM 672 O O . PHE A 1 88 ? 11.429 -24.834 -0.702 1.00 26.52 88 PHE A O 1
ATOM 679 N N . HIS A 1 89 ? 11.713 -27.055 -0.857 1.00 30.27 89 HIS A N 1
ATOM 680 C CA . HIS A 1 89 ? 10.369 -27.338 -1.348 1.00 30.27 89 HIS A CA 1
ATOM 681 C C . HIS A 1 89 ? 9.394 -27.330 -0.165 1.00 30.27 89 HIS A C 1
ATOM 683 O O . HIS A 1 89 ? 9.484 -28.169 0.736 1.00 30.27 89 HIS A O 1
ATOM 689 N N . ILE A 1 90 ? 8.441 -26.396 -0.174 1.00 28.11 90 ILE A N 1
ATOM 690 C CA . ILE A 1 90 ? 7.261 -26.438 0.694 1.00 28.11 90 ILE A CA 1
ATOM 691 C C . ILE A 1 90 ? 6.025 -26.528 -0.200 1.00 28.11 90 ILE A C 1
ATOM 693 O O . ILE A 1 90 ? 5.716 -25.628 -0.977 1.00 28.11 90 ILE A O 1
ATOM 697 N N . LEU A 1 91 ? 5.330 -27.656 -0.052 1.00 30.81 91 LEU A N 1
ATOM 698 C CA . LEU A 1 91 ? 4.057 -27.990 -0.681 1.00 30.81 91 LEU A CA 1
ATOM 699 C C . LEU A 1 91 ? 3.019 -26.892 -0.392 1.00 30.81 91 LEU A C 1
ATOM 701 O O . LEU A 1 91 ? 2.679 -26.632 0.763 1.00 30.81 91 LEU A O 1
ATOM 705 N N . GLY A 1 92 ? 2.564 -26.256 -1.471 1.00 37.31 92 GLY A N 1
ATOM 706 C CA . GLY A 1 92 ? 1.753 -25.033 -1.524 1.00 37.31 92 GLY A CA 1
ATOM 707 C C . GLY A 1 92 ? 2.024 -24.212 -2.799 1.00 37.31 92 GLY A C 1
ATOM 708 O O . GLY A 1 92 ? 1.201 -23.382 -3.165 1.00 37.31 92 GLY A O 1
ATOM 709 N N . GLN A 1 93 ? 3.152 -24.483 -3.476 1.00 44.97 93 GLN A N 1
ATOM 710 C CA . GLN A 1 93 ? 3.594 -23.883 -4.747 1.00 44.97 93 GLN A CA 1
ATOM 711 C C . GLN A 1 93 ? 2.577 -24.009 -5.894 1.00 44.97 93 GLN A C 1
ATOM 713 O O . GLN A 1 93 ? 2.352 -23.030 -6.599 1.00 44.97 93 GLN A O 1
ATOM 718 N N . ASP A 1 94 ? 1.907 -25.158 -6.028 1.00 54.19 94 ASP A N 1
ATOM 719 C CA . ASP A 1 94 ? 1.190 -25.487 -7.264 1.00 54.19 94 ASP A CA 1
ATOM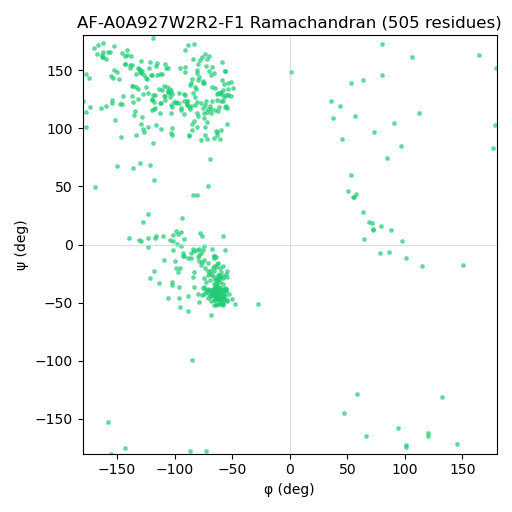 720 C C . ASP A 1 94 ? 0.009 -24.558 -7.592 1.00 54.19 94 ASP A C 1
ATOM 722 O O . ASP A 1 94 ? -0.271 -24.367 -8.764 1.00 54.19 94 ASP A O 1
ATOM 726 N N . SER A 1 95 ? -0.717 -23.964 -6.635 1.00 57.25 95 SER A N 1
ATOM 727 C CA . SER A 1 95 ? -1.890 -23.145 -7.010 1.00 57.25 95 SER A CA 1
ATOM 728 C C . SER A 1 95 ? -1.503 -21.755 -7.506 1.00 57.25 95 SER A C 1
ATOM 730 O O . SER A 1 95 ? -1.943 -21.359 -8.574 1.00 57.25 95 SER A O 1
ATOM 732 N N . LEU A 1 96 ? -0.646 -21.032 -6.775 1.00 60.12 96 LEU A N 1
ATOM 733 C CA . LEU A 1 96 ? -0.263 -19.667 -7.151 1.00 60.12 96 LEU A CA 1
ATOM 734 C C . LEU A 1 96 ? 0.575 -19.656 -8.431 1.00 60.12 96 LEU A C 1
ATOM 736 O O . LEU A 1 96 ? 0.401 -18.780 -9.266 1.00 60.12 96 LEU A O 1
ATOM 740 N N . GLU A 1 97 ? 1.477 -20.622 -8.586 1.00 65.12 97 GLU A N 1
ATOM 741 C CA . GLU A 1 97 ? 2.305 -20.756 -9.784 1.00 65.12 97 GLU A CA 1
ATOM 742 C C . GLU A 1 97 ? 1.446 -21.064 -11.017 1.00 65.12 97 GLU A C 1
ATOM 744 O O . GLU A 1 97 ? 1.561 -20.374 -12.030 1.00 65.12 97 GLU A O 1
ATOM 749 N N . ASN A 1 98 ? 0.486 -21.989 -10.890 1.00 66.25 98 ASN A N 1
ATOM 750 C CA . ASN A 1 98 ? -0.496 -22.247 -11.943 1.00 66.25 98 ASN A CA 1
ATOM 751 C C . ASN A 1 98 ? -1.365 -21.012 -12.233 1.00 66.25 98 ASN A C 1
ATOM 753 O O . ASN A 1 98 ? -1.569 -20.689 -13.400 1.00 66.25 98 ASN A O 1
ATOM 757 N N . ASP A 1 99 ? -1.809 -20.274 -11.210 1.00 63.59 99 ASP A N 1
ATOM 758 C CA . ASP A 1 99 ? -2.585 -19.041 -11.387 1.00 63.59 99 ASP A CA 1
ATOM 759 C C . ASP A 1 99 ? -1.752 -17.942 -12.080 1.00 63.59 99 ASP A C 1
ATOM 761 O O . ASP A 1 99 ? -2.284 -17.172 -12.885 1.00 63.59 99 ASP A O 1
ATOM 765 N N . VAL A 1 100 ? -0.442 -17.843 -11.805 1.00 64.44 100 VAL A N 1
ATOM 766 C CA . VAL A 1 100 ? 0.476 -16.932 -12.515 1.00 64.44 100 VAL A CA 1
ATOM 767 C C . VAL A 1 100 ? 0.620 -17.359 -13.977 1.00 64.44 100 VAL A C 1
ATOM 769 O O . VAL A 1 100 ? 0.449 -16.523 -14.863 1.00 64.44 100 VAL A O 1
ATOM 772 N N . ILE A 1 101 ? 0.862 -18.639 -14.267 1.00 71.12 101 ILE A N 1
ATOM 773 C CA . ILE A 1 101 ? 0.992 -19.142 -15.648 1.00 71.12 101 ILE A CA 1
ATOM 774 C C . ILE A 1 101 ? -0.323 -18.960 -16.427 1.00 71.12 101 ILE A C 1
ATOM 776 O O . ILE A 1 101 ? -0.326 -18.527 -17.587 1.00 71.12 101 ILE A O 1
ATOM 780 N N . GLU A 1 102 ? -1.467 -19.208 -15.793 1.00 73.25 102 GLU A N 1
ATOM 781 C CA . GLU A 1 102 ? -2.782 -19.021 -16.402 1.00 73.25 102 GLU A CA 1
ATOM 782 C C . GLU A 1 102 ? -3.027 -17.539 -16.739 1.00 73.25 102 GLU A C 1
ATOM 784 O O . GLU A 1 102 ? -3.297 -17.197 -17.900 1.00 73.25 102 GLU A O 1
ATOM 789 N N . ASN A 1 103 ? -2.844 -16.639 -15.767 1.00 71.25 103 ASN A N 1
ATOM 790 C CA . ASN A 1 103 ? -3.206 -15.223 -15.900 1.00 71.25 103 ASN A CA 1
ATOM 791 C C . ASN A 1 103 ? -2.147 -14.355 -16.601 1.00 71.25 103 ASN A C 1
ATOM 793 O O . ASN A 1 103 ? -2.495 -13.420 -17.329 1.00 71.25 103 ASN A O 1
ATOM 797 N N . MET A 1 104 ? -0.860 -14.626 -16.380 1.00 74.25 104 MET A N 1
ATOM 798 C CA . MET A 1 104 ? 0.269 -13.881 -16.960 1.00 74.25 104 MET A CA 1
ATOM 799 C C . MET A 1 104 ? 0.902 -14.632 -18.131 1.00 74.25 104 MET A C 1
ATOM 801 O O . MET A 1 104 ? 1.281 -14.008 -19.119 1.00 74.25 104 MET A O 1
ATOM 805 N N . GLY A 1 105 ? 0.951 -15.964 -18.067 1.00 75.81 105 GLY A N 1
ATOM 806 C CA . GLY A 1 105 ? 1.872 -16.752 -18.886 1.00 75.81 105 GLY A CA 1
ATOM 807 C C . GLY A 1 105 ? 3.283 -16.766 -18.306 1.00 75.81 105 GLY A C 1
ATOM 808 O O . GLY A 1 105 ? 3.588 -16.022 -17.369 1.00 75.81 105 GLY A O 1
ATOM 809 N N . TYR A 1 106 ? 4.156 -17.579 -18.896 1.00 79.25 106 TYR A N 1
ATOM 810 C CA . TYR A 1 106 ? 5.584 -17.537 -18.596 1.00 79.25 106 TYR A CA 1
ATOM 811 C C . TYR A 1 106 ? 6.117 -16.151 -18.964 1.00 79.25 106 TYR A C 1
ATOM 813 O O . TYR A 1 106 ? 5.976 -15.712 -20.109 1.00 79.25 106 TYR A O 1
ATOM 821 N N . THR A 1 107 ? 6.628 -15.425 -17.970 1.00 77.62 107 THR A N 1
ATOM 822 C CA . THR A 1 107 ? 6.965 -14.005 -18.098 1.00 77.62 107 THR A CA 1
ATOM 823 C C . THR A 1 107 ? 8.449 -13.791 -17.860 1.00 77.62 107 THR A C 1
ATOM 825 O O . THR A 1 107 ? 8.984 -14.197 -16.837 1.00 77.62 107 THR A O 1
ATOM 828 N N . TYR A 1 108 ? 9.100 -13.104 -18.787 1.00 82.81 108 TYR A N 1
ATOM 829 C CA . TYR A 1 108 ? 10.545 -12.957 -18.843 1.00 82.81 108 TYR A CA 1
ATOM 830 C C . TYR A 1 108 ? 10.943 -11.493 -18.986 1.00 82.81 108 TYR A C 1
ATOM 832 O O . TYR A 1 108 ? 10.274 -10.714 -19.673 1.00 82.81 108 TYR A O 1
ATOM 840 N N . LEU A 1 109 ? 12.086 -11.131 -18.410 1.00 80.94 109 LEU A N 1
ATOM 841 C CA . LEU A 1 109 ? 12.768 -9.886 -18.736 1.00 80.94 109 LEU A CA 1
ATOM 842 C C . LEU A 1 109 ? 13.718 -10.144 -19.909 1.00 80.94 109 LEU A C 1
ATOM 844 O O . LEU A 1 109 ? 14.644 -10.947 -19.803 1.00 80.94 109 LEU A O 1
ATOM 848 N N . VAL A 1 110 ? 13.518 -9.442 -21.023 1.00 86.94 110 VAL A N 1
ATOM 849 C CA . VAL A 1 110 ? 14.311 -9.613 -22.248 1.00 86.94 110 VAL A CA 1
ATOM 850 C C . VAL A 1 110 ? 15.062 -8.325 -22.575 1.00 86.94 110 VAL A C 1
ATOM 852 O O . VAL A 1 110 ? 14.497 -7.230 -22.628 1.00 86.94 110 VAL A O 1
ATOM 855 N N . GLY A 1 111 ? 16.366 -8.456 -22.798 1.00 86.31 111 GLY A N 1
ATOM 856 C CA . GLY A 1 111 ? 17.237 -7.403 -23.296 1.00 86.31 111 GLY A CA 1
ATOM 857 C C . GLY A 1 111 ? 17.222 -7.310 -24.823 1.00 86.31 111 GLY A C 1
ATOM 858 O O . GLY A 1 111 ? 17.211 -8.335 -25.498 1.00 86.31 111 GLY A O 1
ATOM 859 N N . TYR A 1 112 ? 17.280 -6.093 -25.367 1.00 87.06 112 TYR A N 1
ATOM 860 C CA . TYR A 1 112 ? 17.457 -5.826 -26.802 1.00 87.06 112 TYR A CA 1
ATOM 861 C C . TYR A 1 112 ? 18.470 -4.690 -27.035 1.00 87.06 112 TYR A C 1
ATOM 863 O O . TYR A 1 112 ? 18.630 -3.825 -26.165 1.00 87.06 112 TYR A O 1
ATOM 871 N N . PRO A 1 113 ? 19.158 -4.633 -28.194 1.00 85.06 113 PRO A N 1
ATOM 872 C CA . PRO A 1 113 ? 20.171 -3.617 -28.446 1.00 85.06 113 PRO A CA 1
ATOM 873 C C . PRO A 1 113 ? 19.502 -2.277 -28.782 1.00 85.06 113 PRO A C 1
ATOM 875 O O . PRO A 1 113 ? 19.239 -1.939 -29.936 1.00 85.06 113 PRO A O 1
ATOM 878 N N . SER A 1 114 ? 19.240 -1.474 -27.749 1.00 81.38 114 SER A N 1
ATOM 879 C CA . SER A 1 114 ? 18.557 -0.174 -27.860 1.00 81.38 114 SER A CA 1
ATOM 880 C C . SER A 1 114 ? 19.335 0.900 -28.626 1.00 81.38 114 SER A C 1
ATOM 882 O O . SER A 1 114 ? 18.796 1.967 -28.901 1.00 81.38 114 SER A O 1
ATOM 884 N N . GLY A 1 115 ? 20.611 0.652 -28.945 1.00 81.19 115 GLY A N 1
ATOM 885 C CA . GLY A 1 115 ? 21.388 1.485 -29.868 1.00 81.19 115 GLY A CA 1
ATOM 886 C C . GLY A 1 115 ? 21.051 1.237 -31.343 1.00 81.19 115 GLY A C 1
ATOM 887 O O . GLY A 1 115 ? 21.368 2.078 -32.182 1.00 81.19 115 GLY A O 1
ATOM 888 N N . GLU A 1 116 ? 20.403 0.111 -31.650 1.00 84.25 116 GLU A N 1
ATOM 889 C CA . GLU A 1 116 ? 20.101 -0.343 -33.012 1.00 84.25 116 GLU A CA 1
ATOM 890 C C . GLU A 1 116 ? 18.597 -0.347 -33.307 1.00 84.25 116 GLU A C 1
ATOM 892 O O . GLU A 1 116 ? 18.189 -0.023 -34.424 1.00 84.25 116 GLU A O 1
ATOM 897 N N . TYR A 1 117 ? 17.765 -0.635 -32.301 1.00 83.00 117 TYR A N 1
ATOM 898 C CA . TYR A 1 117 ? 16.310 -0.700 -32.441 1.00 83.00 117 TYR A CA 1
ATOM 899 C C . TYR A 1 117 ? 15.594 0.232 -31.458 1.00 83.00 117 TYR A C 1
ATOM 901 O O . TYR A 1 117 ? 15.962 0.347 -30.288 1.00 83.00 117 TYR A O 1
ATOM 909 N N . THR A 1 118 ? 14.501 0.845 -31.914 1.00 85.25 118 THR A N 1
ATOM 910 C CA . THR A 1 118 ? 13.470 1.384 -31.011 1.00 85.25 118 THR A CA 1
ATOM 911 C C . THR A 1 118 ? 12.673 0.238 -30.376 1.00 85.25 118 THR A C 1
ATOM 913 O O . THR A 1 118 ? 12.624 -0.855 -30.943 1.00 85.25 118 THR A O 1
ATOM 916 N N . PHE A 1 119 ? 12.000 0.485 -29.242 1.00 81.88 119 PHE A N 1
ATOM 917 C CA . PHE A 1 119 ? 11.141 -0.520 -28.597 1.00 81.88 119 PHE A CA 1
ATOM 918 C C . PHE A 1 119 ? 10.154 -1.157 -29.588 1.00 81.88 119 PHE A C 1
ATOM 920 O O . PHE A 1 119 ? 10.088 -2.374 -29.658 1.00 81.88 119 PHE A O 1
ATOM 927 N N . GLU A 1 120 ? 9.457 -0.374 -30.420 1.00 86.50 120 GLU A N 1
ATOM 928 C CA . GLU A 1 120 ? 8.477 -0.919 -31.378 1.00 86.50 120 GLU A CA 1
ATOM 929 C C . GLU A 1 120 ? 9.104 -1.800 -32.464 1.00 86.50 120 GLU A C 1
ATOM 931 O O . GLU A 1 120 ? 8.504 -2.788 -32.892 1.00 86.50 120 GLU A O 1
ATOM 936 N N . GLN A 1 121 ? 10.323 -1.472 -32.902 1.00 88.19 121 GLN A N 1
ATOM 937 C CA . GLN A 1 121 ? 11.061 -2.299 -33.859 1.00 88.19 121 GLN A CA 1
ATOM 938 C C . GLN A 1 121 ? 11.496 -3.619 -33.219 1.00 88.19 121 GLN A C 1
ATOM 940 O O . GLN A 1 121 ? 11.319 -4.674 -33.823 1.00 88.19 121 GLN A O 1
ATOM 945 N N . ALA A 1 122 ? 12.016 -3.559 -31.991 1.00 87.69 122 ALA A N 1
ATOM 946 C CA . ALA A 1 122 ? 12.418 -4.735 -31.230 1.00 87.69 122 ALA A CA 1
ATOM 947 C C . ALA A 1 122 ? 11.207 -5.625 -30.887 1.00 87.69 122 ALA A C 1
ATOM 949 O O . ALA A 1 122 ? 11.261 -6.832 -31.095 1.00 87.69 122 ALA A O 1
ATOM 950 N N . ARG A 1 123 ? 10.091 -5.017 -30.463 1.00 90.25 123 ARG A N 1
ATOM 951 C CA . ARG A 1 123 ? 8.810 -5.674 -30.169 1.00 90.25 123 ARG A CA 1
ATOM 952 C C . ARG A 1 123 ? 8.277 -6.432 -31.381 1.00 90.25 123 ARG A C 1
ATOM 954 O O . ARG A 1 123 ? 7.984 -7.613 -31.268 1.00 90.25 123 ARG A O 1
ATOM 961 N N . THR A 1 124 ? 8.188 -5.767 -32.535 1.00 90.38 124 THR A N 1
ATOM 962 C CA . THR A 1 124 ? 7.662 -6.377 -33.772 1.00 90.38 124 THR A CA 1
ATOM 963 C C . THR A 1 124 ? 8.537 -7.545 -34.225 1.00 90.38 124 THR A C 1
ATOM 965 O O . THR A 1 124 ? 8.021 -8.614 -34.531 1.00 90.38 124 THR A O 1
ATOM 968 N N . LYS A 1 125 ? 9.867 -7.366 -34.205 1.00 90.50 125 LYS A N 1
ATOM 969 C CA . LYS A 1 125 ? 10.826 -8.418 -34.569 1.00 90.50 125 LYS A CA 1
ATOM 970 C C . LYS A 1 125 ? 10.693 -9.640 -33.652 1.00 90.50 125 LYS A C 1
ATOM 972 O O . LYS A 1 125 ? 10.662 -10.762 -34.145 1.00 90.50 125 LYS A O 1
ATOM 977 N N . LEU A 1 126 ? 10.596 -9.422 -32.339 1.00 89.81 126 LEU A N 1
ATOM 978 C CA . LEU A 1 126 ? 10.459 -10.502 -31.363 1.00 89.81 126 LEU A CA 1
ATOM 979 C C . LEU A 1 126 ? 9.105 -11.223 -31.487 1.00 89.81 126 LEU A C 1
ATOM 981 O O . LEU A 1 126 ? 9.055 -12.447 -31.431 1.00 89.81 126 LEU A O 1
ATOM 985 N N . GLU A 1 127 ? 8.014 -10.483 -31.700 1.00 90.06 127 GLU A N 1
ATOM 986 C CA . GLU A 1 127 ? 6.669 -11.048 -31.869 1.00 90.06 127 GLU A CA 1
ATOM 987 C C . GLU A 1 127 ? 6.568 -11.954 -33.107 1.00 90.06 127 GLU A C 1
ATOM 989 O O . GLU A 1 127 ? 6.035 -13.062 -33.011 1.00 90.06 127 GLU A O 1
ATOM 994 N N . GLU A 1 128 ? 7.125 -11.527 -34.248 1.00 87.94 128 GLU A N 1
ATOM 995 C CA . GLU A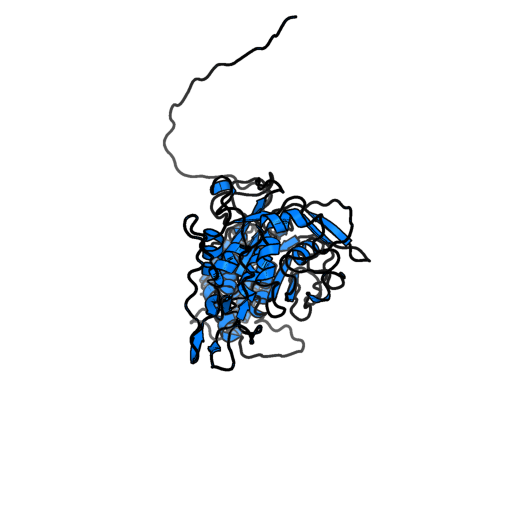 1 128 ? 7.191 -12.338 -35.474 1.00 87.94 128 GLU A CA 1
ATOM 996 C C . GLU A 1 128 ? 7.977 -13.636 -35.240 1.00 87.94 128 GLU A C 1
ATOM 998 O O . GLU A 1 128 ? 7.507 -14.715 -35.592 1.00 87.94 128 GLU A O 1
ATOM 1003 N N . GLN A 1 129 ? 9.129 -13.551 -34.569 1.00 86.50 129 GLN A N 1
ATOM 1004 C CA . GLN A 1 129 ? 9.991 -14.706 -34.293 1.00 86.50 129 GLN A CA 1
ATOM 1005 C C . GLN A 1 129 ? 9.333 -15.738 -33.384 1.00 86.50 129 GLN A C 1
ATOM 1007 O O . GLN A 1 129 ? 9.378 -16.935 -33.664 1.00 86.50 129 GLN A O 1
ATOM 1012 N N . LEU A 1 130 ? 8.709 -15.276 -32.302 1.00 86.38 130 LEU A N 1
ATOM 1013 C CA . LEU A 1 130 ? 7.996 -16.146 -31.373 1.00 86.38 130 LEU A CA 1
ATOM 1014 C C . LEU A 1 130 ? 6.810 -16.822 -32.065 1.00 86.38 130 LEU A C 1
ATOM 1016 O O . LEU A 1 130 ? 6.619 -18.028 -31.918 1.00 86.38 130 LEU A O 1
ATOM 1020 N N . THR A 1 131 ? 6.062 -16.071 -32.875 1.00 84.94 131 THR A N 1
ATOM 1021 C CA . THR A 1 131 ? 4.915 -16.609 -33.615 1.00 84.94 131 THR A CA 1
ATOM 1022 C C . THR A 1 131 ? 5.349 -17.640 -34.663 1.00 84.94 131 THR A C 1
ATOM 1024 O O . THR A 1 131 ? 4.743 -18.709 -34.747 1.00 84.94 131 THR A O 1
ATOM 1027 N N . ASP A 1 132 ? 6.422 -17.375 -35.417 1.00 83.06 132 ASP A N 1
ATOM 1028 C CA . ASP A 1 132 ? 6.989 -18.311 -36.401 1.00 83.06 132 ASP A CA 1
ATOM 1029 C C . ASP A 1 132 ? 7.516 -19.597 -35.743 1.00 83.06 132 ASP A C 1
ATOM 1031 O O . ASP A 1 132 ? 7.411 -20.6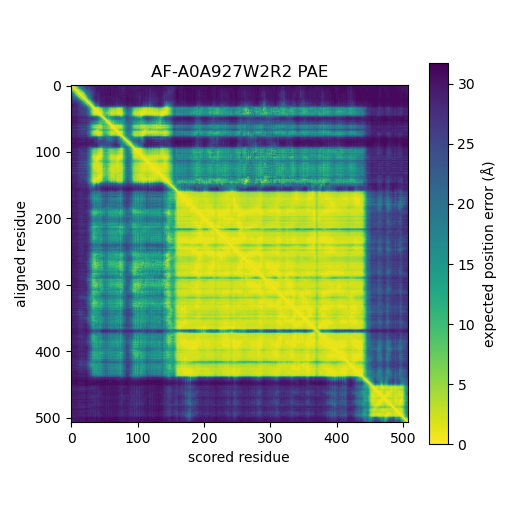85 -36.315 1.00 83.06 132 ASP A O 1
ATOM 1035 N N . ALA A 1 133 ? 8.038 -19.487 -34.519 1.00 80.81 133 ALA A N 1
ATOM 1036 C CA . ALA A 1 133 ? 8.464 -20.618 -33.699 1.00 80.81 133 ALA A CA 1
ATOM 1037 C C . ALA A 1 133 ? 7.297 -21.345 -32.993 1.00 80.81 133 ALA A C 1
ATOM 1039 O O . ALA A 1 133 ? 7.513 -22.385 -32.369 1.00 80.81 133 ALA A O 1
ATOM 1040 N N . GLY A 1 134 ? 6.060 -20.853 -33.129 1.00 79.19 134 GLY A N 1
ATOM 1041 C CA . GLY A 1 134 ? 4.848 -21.489 -32.606 1.00 79.19 134 GLY A CA 1
ATOM 1042 C C . GLY A 1 134 ? 4.483 -21.120 -31.166 1.00 79.19 134 GLY A C 1
ATOM 1043 O O . GLY A 1 134 ? 3.616 -21.774 -30.586 1.00 79.19 134 GLY A O 1
ATOM 1044 N N . TYR A 1 135 ? 5.105 -20.090 -30.589 1.00 81.06 135 TYR A N 1
ATOM 1045 C CA . TYR A 1 135 ? 4.739 -19.570 -29.272 1.00 81.06 135 TYR A CA 1
ATOM 1046 C C . TYR A 1 135 ? 3.448 -18.745 -29.340 1.00 81.06 135 TYR A C 1
ATOM 1048 O O . TYR A 1 135 ? 3.242 -17.942 -30.251 1.00 81.06 135 TYR A O 1
ATOM 1056 N N . GLU A 1 136 ? 2.594 -18.885 -28.325 1.00 83.88 136 GLU A N 1
ATOM 1057 C CA . GLU A 1 136 ? 1.475 -17.968 -28.106 1.00 83.88 136 GLU A CA 1
ATOM 1058 C C . GLU A 1 136 ? 1.979 -16.733 -27.349 1.00 83.88 136 GLU A C 1
ATOM 1060 O O . GLU A 1 136 ? 2.253 -16.800 -26.154 1.00 83.88 136 GLU A O 1
ATOM 1065 N N . VAL A 1 137 ? 2.104 -15.588 -28.019 1.00 83.88 137 VAL A N 1
ATOM 1066 C CA . VAL A 1 137 ? 2.525 -14.339 -27.366 1.00 83.88 137 VAL A CA 1
ATOM 1067 C C . VAL A 1 137 ? 1.331 -13.706 -26.641 1.00 83.88 137 VAL A C 1
ATOM 1069 O O . VAL A 1 137 ? 0.377 -13.251 -27.271 1.00 83.88 137 VAL A O 1
ATOM 1072 N N . LYS A 1 138 ? 1.380 -13.649 -25.303 1.00 80.81 138 LYS A N 1
ATOM 1073 C CA . LYS A 1 138 ? 0.353 -12.997 -24.466 1.00 80.81 138 LYS A CA 1
ATOM 1074 C C . LYS A 1 138 ? 0.571 -11.487 -24.331 1.00 80.81 138 LYS A C 1
ATOM 1076 O O . LYS A 1 138 ? -0.415 -10.764 -24.131 1.00 80.81 138 LYS A O 1
ATOM 1081 N N . GLY A 1 139 ? 1.821 -11.025 -24.432 1.00 84.88 139 GLY A N 1
ATOM 1082 C CA . GLY A 1 139 ? 2.185 -9.606 -24.421 1.00 84.88 139 GLY A CA 1
ATOM 1083 C C . GLY A 1 139 ? 3.692 -9.349 -24.529 1.00 84.88 139 GLY A C 1
ATOM 1084 O O . GLY A 1 139 ? 4.500 -10.170 -24.105 1.00 84.88 139 GLY A O 1
ATOM 1085 N N . ILE A 1 140 ? 4.058 -8.191 -25.090 1.00 88.56 140 ILE A N 1
ATOM 1086 C CA . ILE A 1 140 ? 5.423 -7.645 -25.074 1.00 88.56 140 ILE A CA 1
ATOM 1087 C C . ILE A 1 140 ? 5.326 -6.160 -24.715 1.00 88.56 140 ILE A C 1
ATOM 1089 O O . ILE A 1 140 ? 4.744 -5.375 -25.468 1.00 88.56 140 ILE A O 1
ATOM 1093 N N . GLU A 1 141 ? 5.874 -5.776 -23.565 1.00 87.75 141 GLU A N 1
ATOM 1094 C CA . GLU A 1 141 ? 5.630 -4.475 -22.930 1.00 87.75 141 GLU A CA 1
ATOM 1095 C C . GLU A 1 141 ? 6.948 -3.775 -22.540 1.00 87.75 141 GLU A C 1
ATOM 1097 O O . GLU A 1 141 ? 7.938 -4.451 -22.249 1.00 87.75 141 GLU A O 1
ATOM 1102 N N . PRO A 1 142 ? 7.019 -2.429 -22.515 1.00 84.00 142 PRO A N 1
ATOM 1103 C CA . PRO A 1 142 ? 8.202 -1.732 -22.009 1.00 84.00 142 PRO A CA 1
ATOM 1104 C C . PRO A 1 142 ? 8.409 -1.953 -20.503 1.00 84.00 142 PRO A C 1
ATOM 1106 O O . PRO A 1 142 ? 7.446 -1.996 -19.740 1.00 84.00 142 PRO A O 1
ATOM 1109 N N . ASN A 1 143 ? 9.667 -1.986 -20.049 1.00 81.25 143 ASN A N 1
ATOM 1110 C CA . ASN A 1 143 ? 9.981 -1.951 -18.618 1.00 81.25 143 ASN A CA 1
ATOM 1111 C C . ASN A 1 143 ? 10.035 -0.492 -18.117 1.00 81.25 143 ASN A C 1
ATOM 1113 O O . ASN A 1 143 ? 11.031 0.201 -18.334 1.00 81.25 143 ASN A O 1
ATOM 1117 N N . TYR A 1 144 ? 8.963 0.010 -17.494 1.00 78.62 144 TYR A N 1
ATOM 1118 C CA . TYR A 1 144 ? 8.885 1.405 -17.025 1.00 78.62 144 TYR A CA 1
ATOM 1119 C C . TYR A 1 144 ? 9.602 1.641 -15.691 1.00 78.62 144 TYR A C 1
ATOM 1121 O O . TYR A 1 144 ? 9.626 0.760 -14.826 1.00 78.62 144 TYR A O 1
ATOM 1129 N N . VAL A 1 145 ? 10.108 2.864 -15.502 1.00 71.12 145 VAL A N 1
ATOM 1130 C CA . VAL A 1 145 ? 10.617 3.380 -14.223 1.00 71.12 145 VAL A CA 1
ATOM 1131 C C . VAL A 1 145 ? 9.459 3.881 -13.356 1.00 71.12 145 VAL A C 1
ATOM 1133 O O . VAL A 1 145 ? 8.591 4.615 -13.823 1.00 71.12 145 VAL A O 1
ATOM 1136 N N . MET A 1 146 ? 9.483 3.524 -12.073 1.00 71.12 146 MET A N 1
ATOM 1137 C CA . MET A 1 146 ? 8.485 3.890 -11.060 1.00 71.12 146 MET A CA 1
ATOM 1138 C C . MET A 1 146 ? 9.157 4.672 -9.926 1.00 71.12 146 MET A C 1
ATOM 1140 O O . MET A 1 146 ? 10.312 4.394 -9.610 1.00 71.12 146 MET A O 1
ATOM 1144 N N . THR A 1 147 ? 8.469 5.638 -9.307 1.00 66.69 147 THR A N 1
ATOM 1145 C CA . THR A 1 147 ? 9.053 6.549 -8.295 1.00 66.69 147 THR A CA 1
ATOM 1146 C C . THR A 1 147 ? 8.227 6.646 -7.009 1.00 66.69 147 THR A C 1
ATOM 1148 O O . THR A 1 147 ? 6.997 6.610 -7.062 1.00 66.69 147 THR A O 1
ATOM 1151 N N . ALA A 1 148 ? 8.900 6.857 -5.872 1.00 44.91 148 ALA A N 1
ATOM 1152 C CA . ALA A 1 148 ? 8.296 7.334 -4.620 1.00 44.91 148 ALA A CA 1
ATOM 1153 C C . ALA A 1 148 ? 7.852 8.810 -4.737 1.00 44.91 148 ALA A C 1
ATOM 1155 O O . ALA A 1 148 ? 8.473 9.581 -5.474 1.00 44.91 148 ALA A O 1
ATOM 1156 N N . LEU A 1 149 ? 6.798 9.230 -4.021 1.00 61.66 149 LEU A N 1
ATOM 1157 C CA . LEU A 1 149 ? 6.186 10.559 -4.196 1.00 61.66 149 LEU A CA 1
ATOM 1158 C C . LEU A 1 149 ? 6.147 11.382 -2.887 1.00 61.66 149 LEU A C 1
ATOM 1160 O O . LEU A 1 149 ? 5.231 11.196 -2.088 1.00 61.66 149 LEU A O 1
ATOM 1164 N N . GLU A 1 150 ? 7.059 12.348 -2.672 1.00 49.00 150 GLU A N 1
ATOM 1165 C CA . GLU A 1 150 ? 7.065 13.160 -1.427 1.00 49.00 150 GLU A CA 1
ATOM 1166 C C . GLU A 1 150 ? 7.947 14.441 -1.412 1.00 49.00 150 GLU A C 1
ATOM 1168 O O . GLU A 1 150 ? 8.756 14.673 -2.309 1.00 49.00 150 GLU A O 1
ATOM 1173 N N . THR A 1 151 ? 7.809 15.251 -0.337 1.00 39.59 151 THR A N 1
ATOM 1174 C CA . THR A 1 151 ? 8.704 16.356 0.115 1.00 39.59 151 THR A CA 1
ATOM 1175 C C . THR A 1 151 ? 8.645 16.525 1.6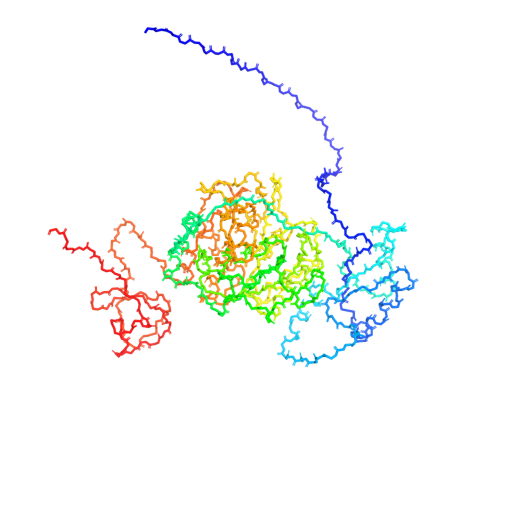56 1.00 39.59 151 THR A C 1
ATOM 1177 O O . THR A 1 151 ? 7.561 16.327 2.210 1.00 39.59 151 THR A O 1
ATOM 1180 N N . ALA A 1 152 ? 9.736 16.944 2.334 1.00 36.00 152 ALA A N 1
ATOM 1181 C CA . ALA A 1 152 ? 9.914 16.842 3.807 1.00 36.00 152 ALA A CA 1
ATOM 1182 C C . ALA A 1 152 ? 10.181 18.160 4.600 1.00 36.00 152 ALA A C 1
ATOM 1184 O O . ALA A 1 152 ? 10.790 19.080 4.054 1.00 36.00 152 ALA A O 1
ATOM 1185 N N . ASP A 1 153 ? 9.783 18.216 5.896 1.00 36.28 153 ASP A N 1
ATOM 1186 C CA . ASP A 1 153 ? 10.175 19.208 6.950 1.00 36.28 153 ASP A CA 1
ATOM 1187 C C . ASP A 1 153 ? 9.935 18.659 8.404 1.00 36.28 153 ASP A C 1
ATOM 1189 O O . ASP A 1 153 ? 9.152 17.716 8.566 1.00 36.28 153 ASP A O 1
ATOM 1193 N N . SER A 1 154 ? 10.578 19.197 9.467 1.00 35.09 154 SER A N 1
ATOM 1194 C CA . SER A 1 154 ? 10.703 18.541 10.809 1.00 35.09 154 SER A CA 1
ATOM 1195 C C . SER A 1 154 ? 10.414 19.394 12.074 1.00 35.09 154 SER A C 1
ATOM 1197 O O . SER A 1 154 ? 10.746 20.575 12.097 1.00 35.09 154 SER A O 1
ATOM 1199 N N . GLN A 1 155 ? 9.849 18.776 13.145 1.00 35.94 155 GLN A N 1
ATOM 1200 C CA . GLN A 1 155 ? 9.956 19.074 14.613 1.00 35.94 155 GLN A CA 1
ATOM 1201 C C . GLN A 1 155 ? 9.175 18.013 15.465 1.00 35.94 155 GLN A C 1
ATOM 1203 O O . GLN A 1 155 ? 8.106 17.582 15.028 1.00 35.94 155 GLN A O 1
ATOM 1208 N N . GLU A 1 156 ? 9.630 17.654 16.689 1.00 39.59 156 GLU A N 1
ATOM 1209 C CA . GLU A 1 156 ? 9.129 16.493 17.491 1.00 39.59 156 GLU A CA 1
ATOM 1210 C C . GLU A 1 156 ? 8.758 16.753 18.986 1.00 39.59 156 GLU A C 1
ATOM 1212 O O . GLU A 1 156 ? 9.382 17.596 19.634 1.00 39.59 156 GLU A O 1
ATOM 1217 N N . GLN A 1 157 ? 7.800 15.968 19.545 1.00 31.55 157 GLN A N 1
ATOM 1218 C CA . GLN A 1 157 ? 7.560 15.663 20.991 1.00 31.55 157 GLN A CA 1
ATOM 1219 C C . GLN A 1 157 ? 6.562 14.463 21.183 1.00 31.55 157 GLN A C 1
ATOM 1221 O O . GLN A 1 157 ? 5.862 14.132 20.230 1.00 31.55 157 GLN A O 1
ATOM 1226 N N . ASP A 1 158 ? 6.463 13.831 22.375 1.00 34.94 158 ASP A N 1
ATOM 1227 C CA . ASP A 1 158 ? 5.896 12.470 22.663 1.00 34.94 158 ASP A CA 1
ATOM 1228 C C . ASP A 1 158 ? 4.535 12.405 23.439 1.00 34.94 158 ASP A C 1
ATOM 1230 O O . ASP A 1 158 ? 4.365 13.147 24.410 1.00 34.94 158 ASP A O 1
ATOM 1234 N N . TYR A 1 159 ? 3.575 11.540 23.015 1.00 47.06 159 TYR A N 1
ATOM 1235 C CA . TYR A 1 159 ? 2.186 11.350 23.541 1.00 47.06 159 TYR A CA 1
ATOM 1236 C C . TYR A 1 159 ? 1.524 9.993 23.095 1.00 47.06 159 TYR A C 1
ATOM 1238 O O . TYR A 1 159 ? 1.909 9.456 22.065 1.00 47.06 159 TYR A O 1
ATOM 1246 N N . ASP A 1 160 ? 0.455 9.494 23.771 1.00 65.81 160 ASP A N 1
ATOM 1247 C CA . ASP A 1 160 ? -0.312 8.229 23.464 1.00 65.81 160 ASP A CA 1
ATOM 1248 C C . ASP A 1 160 ? -0.888 8.154 22.030 1.00 65.81 160 ASP A C 1
ATOM 1250 O O . ASP A 1 160 ? -0.838 7.133 21.346 1.00 65.81 160 ASP A O 1
ATOM 1254 N N . ILE A 1 161 ? -1.391 9.281 21.535 1.00 80.31 161 ILE A N 1
ATOM 1255 C CA . ILE A 1 161 ? -1.365 9.590 20.107 1.00 80.31 161 ILE A CA 1
ATOM 1256 C C . ILE A 1 161 ? -0.558 10.868 20.011 1.00 80.31 161 ILE A C 1
ATOM 1258 O O . ILE A 1 161 ? -0.932 11.869 20.633 1.00 80.31 161 ILE A O 1
ATOM 1262 N N . ASN A 1 162 ? 0.510 10.859 19.218 1.00 84.00 162 ASN A N 1
ATOM 1263 C CA . ASN A 1 162 ? 1.276 12.066 18.963 1.00 84.00 162 ASN A CA 1
ATOM 1264 C C . ASN A 1 162 ? 0.327 13.188 18.463 1.00 84.00 162 ASN A C 1
ATOM 1266 O O . ASN A 1 162 ? -0.435 12.948 17.525 1.00 84.00 162 ASN A O 1
ATOM 1270 N N . PRO A 1 163 ? 0.315 14.411 19.028 1.00 84.75 163 PRO A N 1
ATOM 1271 C CA . PRO A 1 163 ? -0.568 15.499 18.624 1.00 84.75 163 PRO A CA 1
ATOM 1272 C C . PRO A 1 163 ? -0.397 15.869 17.160 1.00 84.75 163 PRO A C 1
ATOM 1274 O O . PRO A 1 163 ? -1.353 16.323 16.535 1.00 84.75 163 PRO A O 1
ATOM 1277 N N . ASN A 1 164 ? 0.799 15.631 16.617 1.00 86.00 164 ASN A N 1
ATOM 1278 C CA . ASN A 1 164 ? 1.110 15.815 15.208 1.00 86.00 164 ASN A CA 1
ATOM 1279 C C . ASN A 1 164 ? 0.368 14.808 14.315 1.00 86.00 164 ASN A C 1
ATOM 1281 O O . ASN A 1 164 ? 0.082 15.110 13.158 1.00 86.00 164 ASN A O 1
ATOM 1285 N N . GLN A 1 165 ? 0.019 13.636 14.854 1.00 91.62 165 GLN A N 1
ATOM 1286 C CA . GLN A 1 165 ? -0.815 12.635 14.194 1.00 91.62 165 GLN A CA 1
ATOM 1287 C C . GLN A 1 165 ? -2.296 12.889 14.480 1.00 91.62 165 GLN A C 1
ATOM 1289 O O . GLN A 1 165 ? -3.079 12.914 13.551 1.00 91.62 165 GLN A O 1
ATOM 1294 N N . LYS A 1 166 ? -2.691 13.191 15.723 1.00 88.44 166 LYS A N 1
ATOM 1295 C CA . LYS A 1 166 ? -4.087 13.239 16.211 1.00 88.44 166 LYS A CA 1
ATOM 1296 C C . LYS A 1 166 ? -5.180 13.570 15.179 1.00 88.44 166 LYS A C 1
ATOM 1298 O O . LYS A 1 166 ? -6.152 12.826 15.078 1.00 88.44 166 LYS A O 1
ATOM 1303 N N . TRP A 1 167 ? -5.033 14.649 14.408 1.00 95.31 167 TRP A N 1
ATOM 1304 C CA . TRP A 1 167 ? -6.021 15.047 13.400 1.00 95.31 167 TRP A CA 1
ATOM 1305 C C . TRP A 1 167 ? -6.282 13.977 12.320 1.00 95.31 167 TRP A C 1
ATOM 1307 O O . TRP A 1 167 ? -7.429 13.816 11.907 1.00 95.31 167 TRP A O 1
ATOM 1317 N N . ASN A 1 168 ? -5.254 13.255 11.852 1.00 95.56 168 ASN A N 1
ATOM 1318 C CA . ASN A 1 168 ? -5.388 12.259 10.786 1.00 95.56 168 ASN A CA 1
ATOM 1319 C C . ASN A 1 168 ? -6.168 11.031 11.287 1.00 95.56 168 ASN A C 1
ATOM 1321 O O . ASN A 1 168 ? -7.064 10.540 10.601 1.00 95.56 168 ASN A O 1
ATOM 1325 N N . TYR A 1 169 ? -5.918 10.614 12.527 1.00 94.19 169 TYR A N 1
ATOM 1326 C CA . TYR A 1 169 ? -6.585 9.489 13.175 1.00 94.19 169 TYR A CA 1
ATOM 1327 C C . TYR A 1 169 ? -7.999 9.826 13.623 1.00 94.19 169 TYR A C 1
ATOM 1329 O O . TYR A 1 169 ? -8.898 9.001 13.462 1.00 94.19 169 TYR A O 1
ATOM 1337 N N . GLU A 1 170 ? -8.241 11.046 14.102 1.00 94.19 170 GLU A N 1
ATOM 1338 C CA . GLU A 1 170 ? -9.601 11.530 14.343 1.00 94.19 170 GLU A CA 1
ATOM 1339 C C . GLU A 1 170 ? -10.403 11.622 13.041 1.00 94.19 170 GLU A C 1
ATOM 1341 O O . GLU A 1 170 ? -11.577 11.257 13.027 1.00 94.19 170 GLU A O 1
ATOM 1346 N N . MET A 1 171 ? -9.792 12.049 11.931 1.00 97.75 171 MET A N 1
ATOM 1347 C CA . MET A 1 171 ? -10.483 12.174 10.646 1.00 97.75 171 MET A CA 1
ATOM 1348 C C . MET A 1 171 ? -11.043 10.840 10.144 1.00 97.75 171 MET A C 1
ATOM 1350 O O . MET A 1 171 ? -12.192 10.812 9.706 1.00 97.75 171 MET A O 1
ATOM 1354 N N . ILE A 1 172 ? -10.269 9.757 10.255 1.00 98.25 172 ILE A N 1
ATOM 1355 C CA . ILE A 1 172 ? -10.678 8.415 9.802 1.00 98.25 172 ILE A CA 1
ATOM 1356 C C . ILE A 1 172 ? -11.234 7.525 10.930 1.00 98.25 172 ILE A C 1
ATOM 1358 O O . ILE A 1 172 ? -11.480 6.344 10.717 1.00 98.25 172 ILE A O 1
ATOM 1362 N N . GLN A 1 173 ? -11.460 8.092 12.124 1.00 96.81 173 GLN A N 1
ATOM 1363 C CA . GLN A 1 173 ? -12.040 7.436 13.309 1.00 96.81 173 GLN A CA 1
ATOM 1364 C C . GLN A 1 173 ? -11.216 6.275 13.914 1.00 96.81 173 GLN A C 1
ATOM 1366 O O . GLN A 1 173 ? -11.771 5.411 14.598 1.00 96.81 173 GLN A O 1
ATOM 1371 N N . VAL A 1 174 ? -9.886 6.276 13.766 1.00 93.56 174 VAL A N 1
ATOM 1372 C CA . VAL A 1 174 ? -9.010 5.229 14.339 1.00 93.56 174 VAL A CA 1
ATOM 1373 C C . VAL A 1 174 ? -9.170 5.060 15.862 1.00 93.56 174 VAL A C 1
ATOM 1375 O O . VAL A 1 174 ? -9.294 3.922 16.313 1.00 93.56 174 VAL A O 1
ATOM 1378 N N . PRO A 1 175 ? -9.244 6.126 16.693 1.00 87.56 175 PRO A N 1
ATOM 1379 C CA . PRO A 1 175 ? -9.347 5.948 18.145 1.00 87.56 175 PRO A CA 1
ATOM 1380 C C . PRO A 1 175 ? -10.620 5.219 18.597 1.00 87.56 175 PRO A C 1
ATOM 1382 O O . PRO A 1 175 ? -10.625 4.592 19.654 1.00 87.56 175 PRO A O 1
ATOM 1385 N N . LYS A 1 176 ? -11.706 5.297 17.815 1.00 83.31 176 LYS A N 1
ATOM 1386 C CA . LYS A 1 176 ? -12.924 4.520 18.079 1.00 83.31 176 LYS A CA 1
ATOM 1387 C C . LYS A 1 176 ? -12.775 3.080 17.594 1.00 83.31 176 LYS A C 1
ATOM 1389 O O . LYS A 1 176 ? -13.081 2.171 18.357 1.00 83.31 176 LYS A O 1
ATOM 1394 N N . ALA A 1 177 ? -12.198 2.878 16.408 1.00 84.44 177 ALA A N 1
ATOM 1395 C CA . ALA A 1 177 ? -11.865 1.552 15.888 1.00 84.44 177 ALA A CA 1
ATOM 1396 C C . ALA A 1 177 ? -10.981 0.736 16.847 1.00 84.44 177 ALA A C 1
ATOM 1398 O O . ALA A 1 177 ? -11.220 -0.454 17.035 1.00 84.44 177 ALA A O 1
ATOM 1399 N N . TRP A 1 178 ? -10.028 1.374 17.534 1.00 84.38 178 TRP A N 1
ATOM 1400 C CA . TRP A 1 178 ? -9.179 0.729 18.544 1.00 84.38 178 TRP A CA 1
ATOM 1401 C C . TRP A 1 178 ? -9.920 0.178 19.764 1.00 84.38 178 TRP A C 1
ATOM 1403 O O . TRP A 1 178 ? -9.364 -0.657 20.474 1.00 84.38 178 TRP A O 1
ATOM 1413 N N . LYS A 1 179 ? -11.172 0.589 19.999 1.00 80.06 179 LYS A N 1
ATOM 1414 C CA . LYS A 1 179 ? -12.036 -0.041 21.009 1.00 80.06 179 LYS A CA 1
ATOM 1415 C C . LYS A 1 179 ? -12.553 -1.413 20.561 1.00 80.06 179 LYS A C 1
ATOM 1417 O O . LYS A 1 179 ? -12.957 -2.202 21.406 1.00 80.06 179 LYS A O 1
ATOM 1422 N N . ILE A 1 180 ? -12.542 -1.683 19.253 1.00 78.44 180 ILE A N 1
ATOM 1423 C CA . ILE A 1 180 ? -12.938 -2.958 18.642 1.00 78.44 180 ILE A CA 1
ATOM 1424 C C . ILE A 1 180 ? -11.697 -3.829 18.418 1.00 78.44 180 ILE A C 1
ATOM 1426 O O . ILE A 1 180 ? -11.644 -4.968 18.873 1.00 78.44 180 ILE A O 1
ATOM 1430 N N . THR A 1 181 ? -10.687 -3.295 17.727 1.00 84.50 181 THR A N 1
ATOM 1431 C CA . THR A 1 181 ? -9.411 -3.974 17.466 1.00 84.50 181 THR A CA 1
ATOM 1432 C C . THR A 1 181 ? -8.292 -2.959 17.272 1.00 84.50 181 THR A C 1
ATOM 1434 O O . THR A 1 181 ? -8.477 -1.913 16.653 1.00 84.50 181 THR A O 1
ATOM 1437 N N . THR A 1 182 ? -7.094 -3.281 17.750 1.00 81.88 182 THR A N 1
ATOM 1438 C CA . THR A 1 182 ? -5.872 -2.523 17.446 1.00 81.88 182 THR A CA 1
ATOM 1439 C C . THR A 1 182 ? -5.004 -3.200 16.383 1.00 81.88 182 THR A C 1
ATOM 1441 O O . THR A 1 182 ? -3.875 -2.765 16.143 1.00 81.88 182 THR A O 1
ATOM 1444 N N . GLY A 1 183 ? -5.520 -4.260 15.760 1.00 89.06 183 GLY A N 1
ATOM 1445 C CA . GLY A 1 183 ? -4.804 -5.146 14.852 1.00 89.06 183 GLY A CA 1
ATOM 1446 C C . GLY A 1 183 ? -4.381 -6.451 15.529 1.00 89.06 183 GLY A C 1
ATOM 1447 O O . GLY A 1 183 ? -4.766 -6.752 16.658 1.00 89.06 183 GLY A O 1
ATOM 1448 N N . SER A 1 184 ? -3.583 -7.245 14.823 1.00 85.44 184 SER A N 1
ATOM 1449 C CA . SER A 1 184 ? -3.091 -8.545 15.273 1.00 85.44 184 SER A CA 1
ATOM 1450 C C . SER A 1 184 ? -1.714 -8.797 14.680 1.00 85.44 184 SER A C 1
ATOM 1452 O O . SER A 1 184 ? -1.490 -8.499 13.512 1.00 85.44 184 SER A O 1
ATOM 1454 N N . SER A 1 185 ? -0.805 -9.413 15.437 1.00 82.38 185 SER A N 1
ATOM 1455 C CA . SER A 1 185 ? 0.499 -9.845 14.907 1.00 82.38 185 SER A CA 1
ATOM 1456 C C . SER A 1 185 ? 0.368 -10.945 13.850 1.00 82.38 185 SER A C 1
ATOM 1458 O O . SER A 1 185 ? 1.335 -11.274 13.183 1.00 82.38 185 SER A O 1
ATOM 1460 N N . ASN A 1 186 ? -0.819 -11.538 13.698 1.00 85.81 186 ASN A N 1
ATOM 1461 C CA . ASN A 1 186 ? -1.093 -12.488 12.623 1.00 85.81 186 ASN A CA 1
ATOM 1462 C C . ASN A 1 186 ? -1.520 -11.797 11.323 1.00 85.81 186 ASN A C 1
ATOM 1464 O O . ASN A 1 186 ? -1.586 -12.465 10.296 1.00 85.81 186 ASN A O 1
ATOM 1468 N N . THR A 1 187 ? -1.824 -10.495 11.360 1.00 95.12 187 THR A N 1
ATOM 1469 C CA . THR A 1 187 ? -2.150 -9.720 10.163 1.00 95.12 187 THR A CA 1
ATOM 1470 C C . THR A 1 187 ? -0.868 -9.203 9.526 1.00 95.12 187 THR A C 1
ATOM 1472 O O . THR A 1 187 ? -0.120 -8.445 10.150 1.00 95.12 187 THR A O 1
ATOM 1475 N N . ARG A 1 188 ? -0.619 -9.613 8.282 1.00 98.56 188 ARG A N 1
ATOM 1476 C CA . ARG A 1 188 ? 0.611 -9.315 7.540 1.00 98.56 188 ARG A CA 1
ATOM 1477 C C . ARG A 1 188 ? 0.388 -8.198 6.530 1.00 98.56 188 ARG A C 1
ATOM 1479 O O . ARG A 1 188 ? -0.380 -8.371 5.590 1.00 98.56 188 ARG A O 1
ATOM 1486 N N . VAL A 1 189 ? 1.087 -7.078 6.670 1.00 98.88 189 VAL A N 1
ATOM 1487 C CA . VAL A 1 189 ? 1.024 -5.971 5.706 1.00 98.88 189 VAL A CA 1
ATOM 1488 C C . VAL A 1 189 ? 2.366 -5.831 5.000 1.00 98.88 189 VAL A C 1
ATOM 1490 O O . VAL A 1 189 ? 3.372 -5.487 5.619 1.00 98.88 189 VAL A O 1
ATOM 1493 N N . ALA A 1 190 ? 2.390 -6.111 3.702 1.00 98.88 190 ALA A N 1
ATOM 1494 C CA . ALA A 1 190 ? 3.565 -5.931 2.868 1.00 98.88 190 ALA A CA 1
ATOM 1495 C C . ALA A 1 190 ? 3.682 -4.473 2.411 1.00 98.88 190 ALA A C 1
ATOM 1497 O O . ALA A 1 190 ? 2.745 -3.901 1.848 1.00 98.88 190 ALA A O 1
ATOM 1498 N N . ILE A 1 191 ? 4.847 -3.878 2.657 1.00 98.88 191 ILE A N 1
ATOM 1499 C CA . ILE A 1 191 ? 5.186 -2.517 2.243 1.00 98.88 191 ILE A CA 1
ATOM 1500 C C . ILE A 1 191 ? 6.093 -2.632 1.019 1.00 98.88 191 ILE A C 1
ATOM 1502 O O . ILE A 1 191 ? 7.278 -2.936 1.159 1.00 98.88 191 ILE A O 1
ATOM 1506 N N . LEU A 1 192 ? 5.511 -2.448 -0.169 1.00 98.75 192 LEU A N 1
ATOM 1507 C CA . LEU A 1 192 ? 6.227 -2.453 -1.444 1.00 98.75 192 LEU A CA 1
ATOM 1508 C C . LEU A 1 192 ? 6.742 -1.040 -1.717 1.00 98.75 192 LEU A C 1
ATOM 1510 O O . LEU A 1 192 ? 6.006 -0.195 -2.224 1.00 98.75 192 LEU A O 1
ATOM 1514 N N . ASP A 1 193 ? 7.984 -0.773 -1.311 1.00 98.56 193 ASP A N 1
ATOM 1515 C CA . ASP A 1 193 ? 8.523 0.591 -1.246 1.00 98.56 193 ASP A CA 1
ATOM 1516 C C . ASP A 1 193 ? 10.072 0.620 -1.284 1.00 98.56 193 ASP A C 1
ATOM 1518 O O . ASP A 1 193 ? 10.695 -0.285 -1.845 1.00 98.56 193 ASP A O 1
ATOM 1522 N N . THR A 1 194 ? 10.719 1.635 -0.698 1.00 97.88 194 THR A N 1
ATOM 1523 C CA . THR A 1 194 ? 12.183 1.802 -0.604 1.00 97.88 194 THR A CA 1
ATOM 1524 C C . THR A 1 194 ? 12.855 0.914 0.447 1.00 97.88 194 THR A C 1
ATOM 1526 O O . THR A 1 194 ? 14.057 1.041 0.686 1.00 97.88 194 THR A O 1
ATOM 1529 N N . GLY A 1 195 ? 12.116 -0.015 1.056 1.00 97.69 195 GLY A N 1
ATOM 1530 C CA . GLY A 1 195 ? 12.537 -0.806 2.215 1.00 97.69 195 GLY A CA 1
ATOM 1531 C C . GLY A 1 195 ? 11.937 -0.271 3.516 1.00 97.69 195 GLY A C 1
ATOM 1532 O O . GLY A 1 195 ? 11.114 0.640 3.501 1.00 97.69 195 GLY A O 1
ATOM 1533 N N . ILE A 1 196 ? 12.344 -0.837 4.655 1.00 97.81 196 ILE A N 1
ATOM 1534 C CA . ILE A 1 196 ? 11.978 -0.317 5.983 1.00 97.81 196 ILE A CA 1
ATOM 1535 C C . ILE A 1 196 ? 13.232 -0.261 6.860 1.00 97.81 196 ILE A C 1
ATOM 1537 O O . ILE A 1 196 ? 13.993 -1.229 6.903 1.00 97.81 196 ILE A O 1
ATOM 1541 N N . ASP A 1 197 ? 13.431 0.838 7.593 1.00 95.75 197 ASP A N 1
ATOM 1542 C CA . ASP A 1 197 ? 14.373 0.883 8.714 1.00 95.75 197 ASP A CA 1
ATOM 1543 C C . ASP A 1 197 ? 13.887 -0.043 9.842 1.00 95.75 197 ASP A C 1
ATOM 1545 O O . ASP A 1 197 ? 13.093 0.325 10.713 1.00 95.75 197 ASP A O 1
ATOM 1549 N N . ASN A 1 198 ? 14.353 -1.292 9.800 1.00 92.88 198 ASN A N 1
ATOM 1550 C CA . ASN A 1 198 ? 13.965 -2.340 10.738 1.00 92.88 198 ASN A CA 1
ATOM 1551 C C . ASN A 1 198 ? 14.624 -2.198 12.123 1.00 92.88 198 ASN A C 1
ATOM 1553 O O . ASN A 1 198 ? 14.292 -2.970 13.024 1.00 92.88 198 ASN A O 1
ATOM 1557 N N . VAL A 1 199 ? 15.527 -1.230 12.321 1.00 91.94 199 VAL A N 1
ATOM 1558 C CA . VAL A 1 199 ? 16.103 -0.914 13.638 1.00 91.94 199 VAL A CA 1
ATOM 1559 C C . VAL A 1 199 ? 15.473 0.325 14.273 1.00 91.94 199 VAL A C 1
ATOM 1561 O O . VAL A 1 199 ? 15.734 0.605 15.445 1.00 91.94 199 VAL A O 1
ATOM 1564 N N . HIS A 1 200 ? 14.577 1.017 13.561 1.00 92.00 200 HIS A N 1
ATOM 1565 C CA . HIS A 1 200 ? 13.835 2.150 14.097 1.00 92.00 200 HIS A CA 1
ATOM 1566 C C . HIS A 1 200 ? 13.057 1.744 15.373 1.00 92.00 200 HIS A C 1
ATOM 1568 O O . HIS A 1 200 ? 12.282 0.779 15.343 1.00 92.00 200 HIS A O 1
ATOM 1574 N N . PRO A 1 201 ? 13.173 2.472 16.504 1.00 86.88 201 PRO A N 1
ATOM 1575 C CA . PRO A 1 201 ? 12.576 2.070 17.785 1.00 86.88 201 PRO A CA 1
ATOM 1576 C C . PRO A 1 201 ? 11.064 1.816 17.723 1.00 86.88 201 PRO A C 1
ATOM 1578 O O . PRO A 1 201 ? 10.580 0.852 18.314 1.00 86.88 201 PRO A O 1
ATOM 1581 N N . SER A 1 202 ? 10.339 2.633 16.952 1.00 88.69 202 SER A N 1
ATOM 1582 C CA . SER A 1 202 ? 8.885 2.507 16.764 1.00 88.69 202 SER A CA 1
ATOM 1583 C C . SER A 1 202 ? 8.450 1.446 15.736 1.00 88.69 202 SER A C 1
ATOM 1585 O O . SER A 1 202 ? 7.251 1.212 15.606 1.00 88.69 202 SER A O 1
ATOM 1587 N N . LEU A 1 203 ? 9.385 0.797 15.020 1.00 94.56 203 LEU A N 1
ATOM 1588 C CA . LEU A 1 203 ? 9.102 -0.208 13.972 1.00 94.56 203 LEU A CA 1
ATOM 1589 C C . LEU A 1 203 ? 9.727 -1.579 14.231 1.00 94.56 203 LEU A C 1
ATOM 1591 O O . LEU A 1 203 ? 9.167 -2.582 13.808 1.00 94.56 203 LEU A O 1
ATOM 1595 N N . SER A 1 204 ? 10.857 -1.650 14.933 1.00 88.69 204 SER A N 1
ATOM 1596 C CA . SER A 1 204 ? 11.678 -2.867 15.069 1.00 88.69 204 SER A CA 1
ATOM 1597 C C . SER A 1 204 ? 10.942 -4.114 15.582 1.00 88.69 204 SER A C 1
ATOM 1599 O O . SER A 1 204 ? 11.372 -5.233 15.328 1.00 88.69 204 SER A O 1
ATOM 1601 N N . LYS A 1 205 ? 9.815 -3.946 16.287 1.00 88.44 205 LYS A N 1
ATOM 1602 C CA . LYS A 1 205 ? 8.964 -5.050 16.773 1.00 88.44 205 LYS A CA 1
ATOM 1603 C C . LYS A 1 205 ? 7.893 -5.511 15.781 1.00 88.44 205 LYS A C 1
ATOM 1605 O O . LYS A 1 205 ? 7.245 -6.523 16.025 1.00 88.44 205 LYS A O 1
ATOM 1610 N N . TYR A 1 206 ? 7.676 -4.739 14.725 1.00 94.12 206 TYR A N 1
ATOM 1611 C CA . TYR A 1 206 ? 6.648 -4.950 13.711 1.00 94.12 206 TYR A CA 1
ATOM 1612 C C . TYR A 1 206 ? 7.235 -5.548 12.437 1.00 94.12 206 TYR A C 1
ATOM 1614 O O . TYR A 1 206 ? 6.553 -6.303 11.755 1.00 94.12 206 TYR A O 1
ATOM 1622 N N . VAL A 1 207 ? 8.482 -5.205 12.108 1.00 97.44 207 VAL A N 1
ATOM 1623 C CA . VAL A 1 207 ? 9.118 -5.591 10.845 1.00 97.44 207 VAL A CA 1
ATOM 1624 C C . VAL A 1 207 ? 9.678 -7.008 10.928 1.00 97.44 207 VAL A C 1
ATOM 1626 O O . VAL A 1 207 ? 10.573 -7.280 11.725 1.00 97.44 207 VAL A O 1
ATOM 1629 N N . ASP A 1 208 ? 9.194 -7.891 10.058 1.00 97.00 208 ASP A N 1
ATOM 1630 C CA . ASP A 1 208 ? 9.746 -9.231 9.867 1.00 97.00 208 ASP A CA 1
ATOM 1631 C C . ASP A 1 208 ? 10.599 -9.268 8.594 1.00 97.00 208 ASP A C 1
ATOM 1633 O O . ASP A 1 208 ? 10.107 -9.474 7.483 1.00 97.00 208 ASP A O 1
ATOM 1637 N N . THR A 1 209 ? 11.908 -9.059 8.750 1.00 95.94 209 THR A N 1
ATOM 1638 C CA . THR A 1 209 ? 12.854 -9.150 7.629 1.00 95.94 209 THR A CA 1
ATOM 1639 C C . THR A 1 209 ? 13.073 -10.576 7.138 1.00 95.94 209 THR A C 1
ATOM 1641 O O . THR A 1 209 ? 13.587 -10.744 6.040 1.00 95.94 209 THR A O 1
ATOM 1644 N N . GLY A 1 210 ? 12.690 -11.601 7.910 1.00 94.56 210 GLY A N 1
ATOM 1645 C CA . GLY A 1 210 ? 12.754 -12.996 7.468 1.00 94.56 210 GLY A CA 1
ATOM 1646 C C . GLY A 1 210 ? 11.740 -13.308 6.366 1.00 94.56 210 GLY A C 1
ATOM 1647 O O . GLY A 1 210 ? 11.979 -14.190 5.548 1.00 94.56 210 GLY A O 1
ATOM 1648 N N . LEU A 1 211 ? 10.645 -12.545 6.310 1.00 95.62 211 LEU A N 1
ATOM 1649 C CA . LEU A 1 211 ? 9.665 -12.585 5.222 1.00 95.62 211 LEU A CA 1
ATOM 1650 C C . LEU A 1 211 ? 9.975 -11.576 4.107 1.00 95.62 211 LEU A C 1
ATOM 1652 O O . LEU A 1 211 ? 9.325 -11.607 3.066 1.00 95.62 211 LEU A O 1
ATOM 1656 N N . GLY A 1 212 ? 10.928 -10.666 4.315 1.00 97.25 212 GLY A N 1
ATOM 1657 C CA . GLY A 1 212 ? 11.240 -9.575 3.396 1.00 97.25 212 GLY A CA 1
ATOM 1658 C C . GLY A 1 212 ? 12.060 -10.000 2.175 1.00 97.25 212 GLY A C 1
ATOM 1659 O O . GLY A 1 212 ? 12.740 -11.026 2.185 1.00 97.25 212 GLY A O 1
ATOM 1660 N N . LYS A 1 213 ? 12.011 -9.191 1.112 1.00 97.56 213 LYS A N 1
ATOM 1661 C CA . LYS A 1 213 ? 12.802 -9.399 -0.114 1.00 97.56 213 LYS A CA 1
ATOM 1662 C C . LYS A 1 213 ? 13.063 -8.076 -0.832 1.00 97.56 213 LYS A C 1
ATOM 1664 O O . LYS A 1 213 ? 12.260 -7.149 -0.751 1.00 97.56 213 LYS A O 1
ATOM 1669 N N . ASN A 1 214 ? 14.187 -7.989 -1.530 1.00 96.00 214 ASN A N 1
ATOM 1670 C CA . ASN A 1 214 ? 14.571 -6.856 -2.362 1.00 96.00 214 ASN A CA 1
ATOM 1671 C C . ASN A 1 214 ? 14.569 -7.253 -3.843 1.00 96.00 214 ASN A C 1
ATOM 1673 O O . ASN A 1 214 ? 15.295 -8.163 -4.241 1.00 96.00 214 ASN A O 1
ATOM 1677 N N . PHE A 1 215 ? 13.761 -6.541 -4.625 1.00 94.75 215 PHE A N 1
ATOM 1678 C CA . PHE A 1 215 ? 13.588 -6.665 -6.075 1.00 94.75 215 PHE A CA 1
ATOM 1679 C C . PHE A 1 215 ? 14.032 -5.404 -6.832 1.00 94.75 215 PHE A C 1
ATOM 1681 O O . PHE A 1 215 ? 13.803 -5.288 -8.033 1.00 94.75 215 PHE A O 1
ATOM 1688 N N . ALA A 1 216 ? 14.637 -4.436 -6.138 1.00 89.88 216 ALA A N 1
ATOM 1689 C CA . ALA A 1 216 ? 15.236 -3.266 -6.760 1.00 89.88 216 ALA A CA 1
ATOM 1690 C C . ALA A 1 216 ? 16.674 -3.582 -7.207 1.00 89.88 216 ALA A C 1
ATOM 1692 O O . ALA A 1 216 ? 16.900 -4.174 -8.256 1.00 89.88 216 ALA A O 1
ATOM 1693 N N . SER A 1 217 ? 17.670 -3.189 -6.415 1.00 79.19 217 SER A N 1
ATOM 1694 C CA . SER A 1 217 ? 19.083 -3.447 -6.693 1.00 79.19 217 SER A CA 1
ATOM 1695 C C . SER A 1 217 ? 19.831 -3.842 -5.421 1.00 79.19 217 SER A C 1
ATOM 1697 O O . SER A 1 217 ? 19.429 -3.491 -4.309 1.00 79.19 217 SER A O 1
ATOM 1699 N N . GLY A 1 218 ? 20.930 -4.582 -5.582 1.00 81.06 218 GLY A N 1
ATOM 1700 C CA . GLY A 1 218 ? 21.740 -5.085 -4.470 1.00 81.06 218 GLY A CA 1
ATOM 1701 C C . GLY A 1 218 ? 21.358 -6.501 -4.030 1.00 81.06 218 GLY A C 1
ATOM 1702 O O . GLY A 1 218 ? 20.824 -7.282 -4.812 1.00 81.06 218 GLY A O 1
ATOM 1703 N N . SER A 1 219 ? 21.692 -6.853 -2.784 1.00 88.62 219 SER A N 1
ATOM 1704 C CA . SER A 1 219 ? 21.386 -8.179 -2.232 1.00 88.62 219 SER A CA 1
ATOM 1705 C C . SER A 1 219 ? 19.878 -8.381 -2.116 1.00 88.62 219 SER A C 1
ATOM 1707 O O . SER A 1 219 ? 19.187 -7.525 -1.562 1.00 88.62 219 SER A O 1
ATOM 1709 N N . SER A 1 220 ? 19.382 -9.547 -2.541 1.00 88.81 220 SER A N 1
ATOM 1710 C CA . SER A 1 220 ? 17.952 -9.874 -2.467 1.00 88.81 220 SER A CA 1
ATOM 1711 C C . SER A 1 220 ? 17.417 -9.958 -1.030 1.00 88.81 220 SER A C 1
ATOM 1713 O O . SER A 1 220 ? 16.216 -9.834 -0.816 1.00 88.81 220 SER A O 1
ATOM 1715 N N . THR A 1 221 ? 18.292 -10.122 -0.034 1.00 91.06 221 THR A N 1
ATOM 1716 C CA . THR A 1 221 ? 17.946 -10.129 1.399 1.00 91.06 221 THR A CA 1
ATOM 1717 C C . THR A 1 221 ? 18.061 -8.757 2.070 1.00 91.06 221 THR A C 1
ATOM 1719 O O . THR A 1 221 ? 17.688 -8.612 3.231 1.00 91.06 221 THR A O 1
ATOM 1722 N N . ASP A 1 222 ? 18.585 -7.742 1.375 1.00 93.69 222 ASP A N 1
ATOM 1723 C CA . ASP A 1 222 ? 18.755 -6.400 1.937 1.00 93.69 222 ASP A CA 1
ATOM 1724 C C . ASP A 1 222 ? 17.492 -5.559 1.753 1.00 93.69 222 ASP A C 1
ATOM 1726 O O . ASP A 1 222 ? 17.301 -4.901 0.732 1.00 93.69 222 ASP A O 1
ATOM 1730 N N . THR A 1 223 ? 16.634 -5.563 2.768 1.00 97.12 223 THR A N 1
ATOM 1731 C CA . THR A 1 223 ? 15.381 -4.797 2.780 1.00 97.12 223 THR A CA 1
ATOM 1732 C C . THR A 1 223 ? 15.482 -3.482 3.553 1.00 97.12 223 THR A C 1
ATOM 1734 O O . THR A 1 223 ? 14.454 -2.873 3.859 1.00 97.12 223 THR A O 1
ATOM 1737 N N . MET A 1 224 ? 16.700 -3.060 3.914 1.00 95.56 224 MET A N 1
ATOM 1738 C CA . MET A 1 224 ? 16.931 -1.832 4.667 1.00 95.56 224 MET A CA 1
ATOM 1739 C C . MET A 1 224 ? 16.572 -0.607 3.823 1.00 95.56 224 MET A C 1
ATOM 1741 O O . MET A 1 224 ? 16.945 -0.494 2.647 1.00 95.56 224 MET A O 1
ATOM 1745 N N . ASP A 1 225 ? 15.869 0.333 4.442 1.00 95.62 225 ASP A N 1
ATOM 1746 C CA . ASP A 1 225 ? 15.585 1.623 3.831 1.00 95.62 225 ASP A CA 1
ATOM 1747 C C . ASP A 1 225 ? 16.776 2.573 3.979 1.00 95.62 225 ASP A C 1
ATOM 1749 O O . ASP A 1 225 ? 17.360 2.719 5.052 1.00 95.62 225 ASP A O 1
ATOM 1753 N N . ARG A 1 226 ? 17.131 3.234 2.879 1.00 93.75 226 ARG A N 1
ATOM 1754 C CA . ARG A 1 226 ? 18.177 4.269 2.836 1.00 93.75 226 ARG A CA 1
ATOM 1755 C C . ARG A 1 226 ? 17.697 5.551 2.161 1.00 93.75 226 ARG A C 1
ATOM 1757 O O . ARG A 1 226 ? 18.483 6.485 2.024 1.00 93.75 226 ARG A O 1
ATOM 1764 N N . GLN A 1 227 ? 16.424 5.600 1.764 1.00 93.50 227 GLN A N 1
ATOM 1765 C CA . GLN A 1 227 ? 15.789 6.784 1.193 1.00 93.50 227 GLN A CA 1
ATOM 1766 C C . GLN A 1 227 ? 14.830 7.436 2.208 1.00 93.50 227 GLN A C 1
ATOM 1768 O O . GLN A 1 227 ? 14.943 8.639 2.437 1.00 93.50 227 GLN A O 1
ATOM 1773 N N . GLY A 1 228 ? 13.981 6.646 2.877 1.00 94.31 228 GLY A N 1
ATOM 1774 C CA . GLY A 1 228 ? 13.159 7.048 4.028 1.00 94.31 228 GLY A CA 1
ATOM 1775 C C . GLY A 1 228 ? 11.646 7.032 3.830 1.00 94.31 228 GLY A C 1
ATOM 1776 O O . GLY A 1 228 ? 10.910 6.968 4.818 1.00 94.31 228 GLY A O 1
ATOM 1777 N N . HIS A 1 229 ? 11.178 7.033 2.587 1.00 97.12 229 HIS A N 1
ATOM 1778 C CA . HIS A 1 229 ? 9.767 6.990 2.220 1.00 97.12 229 HIS A CA 1
ATOM 1779 C C . HIS A 1 229 ? 9.107 5.702 2.726 1.00 97.12 229 HIS A C 1
ATOM 1781 O O . HIS A 1 229 ? 8.108 5.762 3.445 1.00 97.12 229 HIS A O 1
ATOM 1787 N N . GLY A 1 230 ? 9.699 4.536 2.449 1.00 98.12 230 GLY A N 1
ATOM 1788 C CA . GLY A 1 230 ? 9.175 3.246 2.897 1.00 98.12 230 GLY A CA 1
ATOM 1789 C C . GLY A 1 230 ? 9.091 3.132 4.419 1.00 98.12 230 GLY A C 1
ATOM 1790 O O . GLY A 1 230 ? 8.092 2.646 4.953 1.00 98.12 230 GLY A O 1
ATOM 1791 N N . THR A 1 231 ? 10.068 3.688 5.139 1.00 98.00 231 THR A N 1
ATOM 1792 C CA . THR A 1 231 ? 10.036 3.806 6.604 1.00 98.00 231 THR A CA 1
ATOM 1793 C C . THR A 1 231 ? 8.881 4.684 7.088 1.00 98.00 231 THR A C 1
ATOM 1795 O O . THR A 1 231 ? 8.224 4.337 8.069 1.00 98.00 231 THR A O 1
ATOM 1798 N N . HIS A 1 232 ? 8.579 5.795 6.413 1.00 97.88 232 HIS A N 1
ATOM 1799 C CA . HIS A 1 232 ? 7.458 6.682 6.764 1.00 97.88 232 HIS A CA 1
ATOM 1800 C C . HIS A 1 232 ? 6.093 6.047 6.521 1.00 97.88 232 HIS A C 1
ATOM 1802 O O . HIS A 1 232 ? 5.205 6.087 7.388 1.00 97.88 232 HIS A O 1
ATOM 1808 N N . VAL A 1 233 ? 5.959 5.396 5.368 1.00 98.75 233 VAL A N 1
ATOM 1809 C CA . VAL A 1 233 ? 4.796 4.602 4.970 1.00 98.75 233 VAL A CA 1
ATOM 1810 C C . VAL A 1 233 ? 4.547 3.488 5.989 1.00 98.75 233 VAL A C 1
ATOM 1812 O O . VAL A 1 233 ? 3.444 3.395 6.532 1.00 98.75 233 VAL A O 1
ATOM 1815 N N . ALA A 1 234 ? 5.580 2.710 6.324 1.00 98.69 234 ALA A N 1
ATOM 1816 C CA . ALA A 1 234 ? 5.526 1.639 7.316 1.00 98.69 234 ALA A CA 1
ATOM 1817 C C . ALA A 1 234 ? 5.007 2.131 8.673 1.00 98.69 234 ALA A C 1
ATOM 1819 O O . ALA A 1 234 ? 4.075 1.539 9.220 1.00 98.69 234 ALA A O 1
ATOM 1820 N N . GLY A 1 235 ? 5.531 3.251 9.183 1.00 98.06 235 GLY A N 1
ATOM 1821 C CA . GLY A 1 235 ? 5.083 3.801 10.465 1.00 98.06 235 GLY A CA 1
ATOM 1822 C C . GLY A 1 235 ? 3.647 4.299 10.473 1.00 98.06 235 GLY A C 1
ATOM 1823 O O . GLY A 1 235 ? 2.991 4.222 11.514 1.00 98.06 235 GLY A O 1
ATOM 1824 N N . THR A 1 236 ? 3.130 4.738 9.323 1.00 98.75 236 THR A N 1
ATOM 1825 C CA . THR A 1 236 ? 1.723 5.130 9.191 1.00 98.75 236 THR A CA 1
ATOM 1826 C C . THR A 1 236 ? 0.811 3.900 9.252 1.00 98.75 236 THR A C 1
ATOM 1828 O O . THR A 1 236 ? -0.241 3.960 9.892 1.00 98.75 236 THR A O 1
ATOM 1831 N N . VAL A 1 237 ? 1.224 2.775 8.651 1.00 98.81 237 VAL A N 1
ATOM 1832 C CA . VAL A 1 237 ? 0.498 1.495 8.723 1.00 98.81 237 VAL A CA 1
ATOM 1833 C C . VAL A 1 237 ? 0.544 0.924 10.139 1.00 98.81 237 VAL A C 1
ATOM 1835 O O . VAL A 1 237 ? -0.507 0.738 10.753 1.00 98.81 237 VAL A O 1
ATOM 1838 N N . ALA A 1 238 ? 1.744 0.647 10.658 1.00 97.06 238 ALA A N 1
ATOM 1839 C CA . ALA A 1 238 ? 1.933 0.027 11.962 1.00 97.06 238 ALA A CA 1
ATOM 1840 C C . ALA A 1 238 ? 3.211 0.514 12.651 1.00 97.06 238 ALA A C 1
ATOM 1842 O O . ALA A 1 238 ? 4.322 0.340 12.161 1.00 97.06 238 ALA A O 1
ATOM 1843 N N . SER A 1 239 ? 3.039 1.105 13.827 1.00 92.50 239 SER A N 1
ATOM 1844 C CA . SER A 1 239 ? 4.124 1.532 14.709 1.00 92.50 239 SER A CA 1
ATOM 1845 C C . SER A 1 239 ? 3.579 1.782 16.110 1.00 92.50 239 SER A C 1
ATOM 1847 O O . SER A 1 239 ? 2.365 1.923 16.296 1.00 92.50 239 SER A O 1
ATOM 1849 N N . TYR A 1 240 ? 4.465 1.839 17.101 1.00 84.50 240 TYR A N 1
ATOM 1850 C CA . TYR A 1 240 ? 4.116 2.256 18.458 1.00 84.50 240 TYR A CA 1
ATOM 1851 C C . TYR A 1 240 ? 5.339 2.804 19.193 1.00 84.50 240 TYR A C 1
ATOM 1853 O O . TYR A 1 240 ? 6.445 2.293 19.024 1.00 84.50 240 TYR A O 1
ATOM 1861 N N . GLY A 1 241 ? 5.133 3.809 20.042 1.00 79.00 241 GLY A N 1
ATOM 1862 C CA . GLY A 1 241 ? 6.195 4.582 20.685 1.00 79.00 241 GLY A CA 1
ATOM 1863 C C . GLY A 1 241 ? 5.894 6.071 20.544 1.00 79.00 241 GLY A C 1
ATOM 1864 O O . GLY A 1 241 ? 4.757 6.480 20.762 1.00 79.00 241 GLY A O 1
ATOM 1865 N N . ASN A 1 242 ? 6.880 6.866 20.115 1.00 80.62 242 ASN A N 1
ATOM 1866 C CA . ASN A 1 242 ? 6.698 8.317 19.935 1.00 80.62 242 ASN A CA 1
ATOM 1867 C C . ASN A 1 242 ? 5.694 8.662 18.818 1.00 80.62 242 ASN A C 1
ATOM 1869 O O . ASN A 1 242 ? 5.200 9.788 18.741 1.00 80.62 242 ASN A O 1
ATOM 1873 N N . VAL A 1 243 ? 5.424 7.706 17.930 1.00 88.00 243 VAL A N 1
ATOM 1874 C CA . VAL A 1 243 ? 4.305 7.712 16.987 1.00 88.00 243 VAL A CA 1
ATOM 1875 C C . VAL A 1 243 ? 3.576 6.385 17.096 1.00 88.00 243 VAL A C 1
ATOM 1877 O O . VAL A 1 243 ? 4.134 5.385 17.550 1.00 88.00 243 VAL A O 1
ATOM 1880 N N . THR A 1 244 ? 2.320 6.382 16.681 1.00 87.94 244 THR A N 1
ATOM 1881 C CA . THR A 1 244 ? 1.503 5.173 16.604 1.00 87.94 244 THR A CA 1
ATOM 1882 C C . THR A 1 244 ? 0.968 5.055 15.190 1.00 87.94 244 THR A C 1
ATOM 1884 O O . THR A 1 244 ? 0.534 6.067 14.665 1.00 87.94 244 THR A O 1
ATOM 1887 N N . GLY A 1 245 ? 1.001 3.872 14.578 1.00 95.25 245 GLY A N 1
ATOM 1888 C CA . GLY A 1 245 ? 0.401 3.621 13.264 1.00 95.25 245 GLY A CA 1
ATOM 1889 C C . GLY A 1 245 ? -1.094 3.335 13.375 1.00 95.25 245 GLY A C 1
ATOM 1890 O O . GLY A 1 245 ? -1.610 3.152 14.476 1.00 95.25 245 GLY A O 1
ATOM 1891 N N . VAL A 1 246 ? -1.809 3.242 12.250 1.00 98.31 246 VAL A N 1
ATOM 1892 C CA . VAL A 1 246 ? -3.238 2.862 12.258 1.00 98.31 246 VAL A CA 1
ATOM 1893 C C . VAL A 1 246 ? -3.449 1.513 12.960 1.00 98.31 246 VAL A C 1
ATOM 1895 O O . VAL A 1 246 ? -4.409 1.350 13.715 1.00 98.31 246 VAL A O 1
ATOM 1898 N N . MET A 1 247 ? -2.525 0.569 12.783 1.00 96.38 247 MET A N 1
ATOM 1899 C CA . MET A 1 247 ? -2.461 -0.680 13.536 1.00 96.38 247 MET A CA 1
ATOM 1900 C C . MET A 1 247 ? -1.424 -0.566 14.662 1.00 96.38 247 MET A C 1
ATOM 1902 O O . MET A 1 247 ? -0.237 -0.374 14.407 1.00 96.38 247 MET A O 1
ATOM 1906 N N . ARG A 1 248 ? -1.839 -0.759 15.924 1.00 88.06 248 ARG A N 1
ATOM 1907 C CA . ARG A 1 248 ? -0.895 -0.855 17.062 1.00 88.06 248 ARG A CA 1
ATOM 1908 C C . ARG A 1 248 ? -0.253 -2.242 17.155 1.00 88.06 248 ARG A C 1
ATOM 1910 O O . ARG A 1 248 ? 0.686 -2.444 17.926 1.00 88.06 248 ARG A O 1
ATOM 1917 N N . THR A 1 249 ? -0.760 -3.215 16.397 1.00 84.38 249 THR A N 1
ATOM 1918 C CA . THR A 1 249 ? -0.213 -4.572 16.288 1.00 84.38 249 THR A CA 1
ATOM 1919 C C . THR A 1 249 ? -0.413 -5.094 14.867 1.00 84.38 249 THR A C 1
ATOM 1921 O O . THR A 1 249 ? -1.542 -5.171 14.396 1.00 84.38 249 THR A O 1
ATOM 1924 N N . ALA A 1 250 ? 0.679 -5.438 14.191 1.00 94.62 250 ALA A N 1
ATOM 1925 C CA . ALA A 1 250 ? 0.714 -6.042 12.860 1.00 94.62 250 ALA A CA 1
ATOM 1926 C C . ALA A 1 250 ? 2.095 -6.675 12.641 1.00 94.62 250 ALA A C 1
ATOM 1928 O O . ALA A 1 250 ? 3.036 -6.344 13.367 1.00 94.62 250 ALA A O 1
ATOM 1929 N N . THR A 1 251 ? 2.227 -7.514 11.619 1.00 97.62 251 THR A N 1
ATOM 1930 C CA . THR A 1 251 ? 3.530 -7.861 11.040 1.00 97.62 251 THR A CA 1
ATOM 1931 C C . THR A 1 251 ? 3.705 -7.095 9.737 1.00 97.62 251 THR A C 1
ATOM 1933 O O . THR A 1 251 ? 2.911 -7.250 8.813 1.00 97.62 251 THR A O 1
ATOM 1936 N N . LEU A 1 252 ? 4.741 -6.266 9.655 1.00 98.81 252 LEU A N 1
ATOM 1937 C CA . LEU A 1 252 ? 5.146 -5.577 8.437 1.00 98.81 252 LEU A CA 1
ATOM 1938 C C . LEU A 1 252 ? 6.159 -6.432 7.675 1.00 98.81 252 LEU A C 1
ATOM 1940 O O . LEU A 1 252 ? 7.172 -6.841 8.242 1.00 98.81 252 LEU A O 1
ATOM 1944 N N . ILE A 1 253 ? 5.905 -6.664 6.389 1.00 98.75 253 ILE A N 1
ATOM 1945 C CA . ILE A 1 253 ? 6.831 -7.362 5.491 1.00 98.75 253 ILE A CA 1
ATOM 1946 C C . ILE A 1 253 ? 7.512 -6.309 4.604 1.00 98.75 253 ILE A C 1
ATOM 1948 O O . ILE A 1 253 ? 6.828 -5.676 3.794 1.00 98.75 253 ILE A O 1
ATOM 1952 N N . PRO A 1 254 ? 8.831 -6.084 4.734 1.00 98.56 254 PRO A N 1
ATOM 1953 C CA . PRO A 1 254 ? 9.530 -5.112 3.907 1.00 98.56 254 PRO A CA 1
ATOM 1954 C C . PRO A 1 254 ? 9.831 -5.719 2.530 1.00 98.56 254 PRO A C 1
ATOM 1956 O O . PRO A 1 254 ? 10.666 -6.617 2.410 1.00 98.56 254 PRO A O 1
ATOM 1959 N N . ILE A 1 255 ? 9.162 -5.226 1.485 1.00 98.50 255 ILE A N 1
ATOM 1960 C CA . ILE A 1 255 ? 9.414 -5.629 0.098 1.00 98.50 255 ILE A CA 1
ATOM 1961 C C . ILE A 1 255 ? 10.018 -4.435 -0.640 1.00 98.50 255 ILE A C 1
ATOM 1963 O O . ILE A 1 255 ? 9.329 -3.495 -1.032 1.00 98.50 255 ILE A O 1
ATOM 1967 N N . LYS A 1 256 ? 11.341 -4.436 -0.791 1.00 98.19 256 LYS A N 1
ATOM 1968 C CA . LYS A 1 256 ? 12.063 -3.317 -1.400 1.00 98.19 256 LYS A CA 1
ATOM 1969 C C . LYS A 1 256 ? 11.970 -3.419 -2.921 1.00 98.19 256 LYS A C 1
ATOM 1971 O O . LYS A 1 256 ? 12.671 -4.218 -3.530 1.00 98.19 256 LYS A O 1
ATOM 1976 N N . VAL A 1 257 ? 11.090 -2.628 -3.527 1.00 97.56 257 VAL A N 1
ATOM 1977 C CA . VAL A 1 257 ? 10.887 -2.557 -4.991 1.00 97.56 257 VAL A CA 1
ATOM 1978 C C . VAL A 1 257 ? 11.390 -1.240 -5.578 1.00 97.56 257 VAL A C 1
ATOM 1980 O O . VAL A 1 257 ? 11.557 -1.125 -6.789 1.00 97.56 257 VAL A O 1
ATOM 1983 N N . LEU A 1 258 ? 11.678 -0.259 -4.717 1.00 95.94 258 LEU A N 1
ATOM 1984 C CA . LEU A 1 258 ? 12.352 0.986 -5.058 1.00 95.94 258 LEU A CA 1
ATOM 1985 C C . LEU A 1 258 ? 13.757 0.984 -4.429 1.00 95.94 258 LEU A C 1
ATOM 1987 O O . LEU A 1 258 ? 13.941 0.642 -3.260 1.00 95.94 258 LEU A O 1
ATOM 1991 N N . GLY A 1 259 ? 14.772 1.345 -5.208 1.00 92.31 259 GLY A N 1
ATOM 1992 C CA . GLY A 1 259 ? 16.150 1.457 -4.742 1.00 92.31 259 GLY A CA 1
ATOM 1993 C C . GLY A 1 259 ? 16.373 2.675 -3.843 1.00 92.31 259 GLY A C 1
ATOM 1994 O O . GLY A 1 259 ? 15.472 3.472 -3.588 1.00 92.31 259 GLY A O 1
ATOM 1995 N N . ASP A 1 260 ? 17.617 2.873 -3.408 1.00 94.06 260 ASP A N 1
ATOM 1996 C CA . ASP A 1 260 ? 18.002 3.979 -2.510 1.00 94.06 260 ASP A CA 1
ATOM 1997 C C . ASP A 1 260 ? 17.848 5.379 -3.143 1.00 94.06 260 ASP A C 1
ATOM 1999 O O . ASP A 1 260 ? 17.936 6.398 -2.465 1.00 94.06 260 ASP A O 1
ATOM 2003 N N . ASN A 1 261 ? 17.598 5.443 -4.453 1.00 88.00 261 ASN A N 1
ATOM 2004 C CA . ASN A 1 261 ? 17.253 6.661 -5.186 1.00 88.00 261 ASN A CA 1
ATOM 2005 C C . ASN A 1 261 ? 15.733 6.908 -5.283 1.00 88.00 261 ASN A C 1
ATOM 2007 O O . ASN A 1 261 ? 15.321 7.821 -5.998 1.00 88.00 261 ASN A O 1
ATOM 2011 N N . GLY A 1 262 ? 14.906 6.084 -4.631 1.00 89.88 262 GLY A N 1
ATOM 2012 C CA . GLY A 1 262 ? 13.446 6.165 -4.694 1.00 89.88 262 GLY A CA 1
ATOM 2013 C C . GLY A 1 262 ? 12.846 5.699 -6.022 1.00 89.88 262 GLY A C 1
ATOM 2014 O O . GLY A 1 262 ? 11.678 5.986 -6.277 1.00 89.88 262 GLY A O 1
ATOM 2015 N N . LYS A 1 263 ? 13.624 5.016 -6.877 1.00 90.44 263 LYS A N 1
ATOM 2016 C CA . LYS A 1 263 ? 13.187 4.510 -8.185 1.00 90.44 263 LYS A CA 1
ATOM 2017 C C . LYS A 1 263 ? 13.203 2.986 -8.249 1.00 90.44 263 LYS A C 1
ATOM 2019 O O . LYS A 1 263 ? 14.103 2.356 -7.703 1.00 90.44 263 LYS A O 1
ATOM 2024 N N . GLY A 1 264 ? 12.260 2.403 -8.976 1.00 91.25 264 GLY A N 1
ATOM 2025 C CA . GLY A 1 264 ? 12.176 0.969 -9.257 1.00 91.25 264 GLY A CA 1
ATOM 2026 C C . GLY A 1 264 ? 11.683 0.694 -10.669 1.00 91.25 264 GLY A C 1
ATOM 2027 O O . GLY A 1 264 ? 11.493 1.624 -11.454 1.00 91.25 264 GLY A O 1
ATOM 2028 N N . THR A 1 265 ? 11.477 -0.578 -10.993 1.00 89.06 265 THR A N 1
ATOM 2029 C CA . THR A 1 265 ? 10.999 -1.018 -12.310 1.00 89.06 265 THR A CA 1
ATOM 2030 C C . THR A 1 265 ? 9.638 -1.692 -12.194 1.00 89.06 265 THR A C 1
ATOM 2032 O O . THR A 1 265 ? 9.304 -2.256 -11.151 1.00 89.06 265 THR A O 1
ATOM 2035 N N . THR A 1 266 ? 8.848 -1.661 -13.269 1.00 89.69 266 THR A N 1
ATOM 2036 C CA . THR A 1 266 ? 7.553 -2.367 -13.313 1.00 89.69 266 THR A CA 1
ATOM 2037 C C . THR A 1 266 ? 7.732 -3.860 -13.040 1.00 89.69 266 THR A C 1
ATOM 2039 O O . THR A 1 266 ? 7.003 -4.418 -12.225 1.00 89.69 266 THR A O 1
ATOM 2042 N N . TYR A 1 267 ? 8.761 -4.474 -13.631 1.00 87.75 267 TYR A N 1
ATOM 2043 C CA . TYR A 1 267 ? 9.097 -5.879 -13.399 1.00 87.75 267 TYR A CA 1
ATOM 2044 C C . TYR A 1 267 ? 9.427 -6.175 -11.922 1.00 87.75 267 TYR A C 1
ATOM 2046 O O . TYR A 1 267 ? 8.856 -7.087 -11.329 1.00 87.75 267 TYR A O 1
ATOM 2054 N N . GLY A 1 268 ? 10.266 -5.353 -11.276 1.00 90.25 268 GLY A N 1
ATOM 2055 C CA . GLY A 1 268 ? 10.593 -5.519 -9.853 1.00 90.25 268 GLY A CA 1
ATOM 2056 C C . GLY A 1 268 ? 9.381 -5.350 -8.926 1.00 90.25 268 GLY A C 1
ATOM 2057 O O . GLY A 1 268 ? 9.291 -5.998 -7.884 1.00 90.25 268 GLY A O 1
ATOM 2058 N N . ILE A 1 269 ? 8.407 -4.521 -9.313 1.00 96.00 269 ILE A N 1
ATOM 2059 C CA . ILE A 1 269 ? 7.155 -4.356 -8.562 1.00 96.00 269 ILE A CA 1
ATOM 2060 C C . ILE A 1 269 ? 6.227 -5.559 -8.750 1.00 96.00 269 ILE A C 1
ATOM 2062 O O . ILE A 1 269 ? 5.671 -6.036 -7.764 1.00 96.00 269 ILE A O 1
ATOM 2066 N N . GLN A 1 270 ? 6.087 -6.085 -9.971 1.00 95.50 270 GLN A N 1
ATOM 2067 C CA . GLN A 1 270 ? 5.318 -7.309 -10.238 1.00 95.50 270 GLN A CA 1
ATOM 2068 C C . GLN A 1 270 ? 5.852 -8.488 -9.413 1.00 95.50 270 GLN A C 1
ATOM 2070 O O . GLN A 1 270 ? 5.083 -9.153 -8.718 1.00 95.50 270 GLN A O 1
ATOM 2075 N N . GLN A 1 271 ? 7.176 -8.669 -9.410 1.00 93.69 271 GLN A N 1
ATOM 2076 C CA . GLN A 1 271 ? 7.880 -9.630 -8.559 1.00 93.69 271 GLN A CA 1
ATOM 2077 C C . GLN A 1 271 ? 7.547 -9.434 -7.075 1.00 93.69 271 GLN A C 1
ATOM 2079 O O . GLN A 1 271 ? 7.156 -10.372 -6.378 1.00 93.69 271 GLN A O 1
ATOM 2084 N N . GLY A 1 272 ? 7.622 -8.188 -6.598 1.00 97.38 272 GLY A N 1
ATOM 2085 C CA . GLY A 1 272 ? 7.272 -7.834 -5.226 1.00 97.38 272 GLY A CA 1
ATOM 2086 C C . GLY A 1 272 ? 5.830 -8.180 -4.847 1.00 97.38 272 GLY A C 1
ATOM 2087 O O . GLY A 1 272 ? 5.595 -8.654 -3.735 1.00 97.38 272 GLY A O 1
ATOM 2088 N N . ILE A 1 273 ? 4.871 -7.976 -5.756 1.00 98.00 273 ILE A N 1
ATOM 2089 C CA . ILE A 1 273 ? 3.447 -8.274 -5.529 1.00 98.00 273 ILE A CA 1
ATOM 2090 C C . ILE A 1 273 ? 3.232 -9.775 -5.373 1.00 98.00 273 ILE A C 1
ATOM 2092 O O . ILE A 1 273 ? 2.645 -10.213 -4.382 1.00 98.00 273 ILE A O 1
ATOM 2096 N N . LEU A 1 274 ? 3.737 -10.562 -6.325 1.00 96.62 274 LEU A N 1
ATOM 2097 C CA . LEU A 1 274 ? 3.582 -12.015 -6.314 1.00 96.62 274 LEU A CA 1
ATOM 2098 C C . LEU A 1 274 ? 4.310 -12.643 -5.124 1.00 96.62 274 LEU A C 1
ATOM 2100 O O . LEU A 1 274 ? 3.770 -13.522 -4.453 1.00 96.62 274 LEU A O 1
ATOM 2104 N N . TYR A 1 275 ? 5.500 -12.142 -4.793 1.00 96.75 275 TYR A N 1
ATOM 2105 C CA . TYR A 1 275 ? 6.226 -12.582 -3.611 1.00 96.75 275 TYR A CA 1
ATOM 2106 C C . TYR A 1 275 ? 5.472 -12.249 -2.316 1.00 96.75 275 TYR A C 1
ATOM 2108 O O . TYR A 1 275 ? 5.357 -13.106 -1.442 1.00 96.75 275 TYR A O 1
ATOM 2116 N N . ALA A 1 276 ? 4.909 -11.045 -2.178 1.00 97.69 276 ALA A N 1
ATOM 2117 C CA . ALA A 1 276 ? 4.112 -10.684 -1.005 1.00 97.69 276 ALA A CA 1
ATOM 2118 C C . ALA A 1 276 ? 2.875 -11.587 -0.847 1.00 97.69 276 ALA A C 1
ATOM 2120 O O . ALA A 1 276 ? 2.602 -12.061 0.259 1.00 97.69 276 ALA A O 1
ATOM 2121 N N . ALA A 1 277 ? 2.176 -11.884 -1.946 1.00 94.56 277 ALA A N 1
ATOM 2122 C CA . ALA A 1 277 ? 1.077 -12.847 -1.966 1.00 94.56 277 ALA A CA 1
ATOM 2123 C C . ALA A 1 277 ? 1.544 -14.253 -1.541 1.00 94.56 277 ALA A C 1
ATOM 2125 O O . ALA A 1 277 ? 0.946 -14.859 -0.652 1.00 94.56 277 ALA A O 1
ATOM 2126 N N . LYS A 1 278 ? 2.685 -14.731 -2.062 1.00 92.50 278 LYS A N 1
ATOM 2127 C CA . LYS A 1 278 ? 3.326 -15.999 -1.656 1.00 92.50 278 LYS A CA 1
ATOM 2128 C C . LYS A 1 278 ? 3.668 -16.037 -0.160 1.00 92.50 278 LYS A C 1
ATOM 2130 O O . LYS A 1 278 ? 3.537 -17.080 0.479 1.00 92.50 278 LYS A O 1
ATOM 2135 N N . GLN A 1 279 ? 4.040 -14.902 0.435 1.00 94.88 279 GLN A N 1
ATOM 2136 C CA . GLN A 1 279 ? 4.244 -14.766 1.886 1.00 94.88 279 GLN A CA 1
ATOM 2137 C C . GLN A 1 279 ? 2.934 -14.646 2.689 1.00 94.88 279 GLN A C 1
ATOM 2139 O O . GLN A 1 279 ? 2.962 -14.404 3.901 1.00 94.88 279 GLN A O 1
ATOM 2144 N N . ASN A 1 280 ? 1.781 -14.874 2.053 1.00 95.06 280 ASN A N 1
ATOM 2145 C CA . ASN A 1 280 ? 0.443 -14.743 2.626 1.00 95.06 280 ASN A CA 1
ATOM 2146 C C . ASN A 1 280 ? 0.201 -13.346 3.221 1.00 95.06 280 ASN A C 1
ATOM 2148 O O . ASN A 1 280 ? -0.345 -13.225 4.321 1.00 95.06 280 ASN A O 1
ATOM 2152 N N . ALA A 1 281 ? 0.657 -12.291 2.537 1.00 98.25 281 ALA A N 1
ATOM 2153 C CA . ALA A 1 281 ? 0.333 -10.926 2.929 1.00 98.25 281 ALA A CA 1
ATOM 2154 C C . ALA A 1 281 ? -1.188 -10.708 2.876 1.00 98.25 281 ALA A C 1
ATOM 2156 O O . ALA A 1 281 ? -1.848 -11.008 1.884 1.00 98.25 281 ALA A O 1
ATOM 2157 N N . ASP A 1 282 ? -1.747 -10.152 3.945 1.00 98.69 282 ASP A N 1
ATOM 2158 C CA . ASP A 1 282 ? -3.149 -9.744 4.018 1.00 98.69 282 ASP A CA 1
ATOM 2159 C C . ASP A 1 282 ? -3.416 -8.500 3.187 1.00 98.69 282 ASP A C 1
ATOM 2161 O O . ASP A 1 282 ? -4.460 -8.369 2.544 1.00 98.69 282 ASP A O 1
ATOM 2165 N N . VAL A 1 283 ? -2.461 -7.573 3.233 1.00 98.88 283 VAL A N 1
ATOM 2166 C CA . VAL A 1 283 ? -2.545 -6.275 2.577 1.00 98.88 283 VAL A CA 1
ATOM 2167 C C . VAL A 1 283 ? -1.209 -5.961 1.921 1.00 98.88 283 VAL A C 1
ATOM 2169 O O . VAL A 1 283 ? -0.161 -6.146 2.535 1.00 98.88 283 VAL A O 1
ATOM 2172 N N . ILE A 1 284 ? -1.248 -5.448 0.697 1.00 98.94 284 ILE A N 1
ATOM 2173 C CA . ILE A 1 284 ? -0.111 -4.833 0.013 1.00 98.94 284 ILE A CA 1
ATOM 2174 C C . ILE A 1 284 ? -0.360 -3.327 -0.051 1.00 98.94 284 ILE A C 1
ATOM 2176 O O . ILE A 1 284 ? -1.380 -2.883 -0.578 1.00 98.94 284 ILE A O 1
ATOM 2180 N N . ASN A 1 285 ? 0.584 -2.541 0.465 1.00 98.88 285 ASN A N 1
ATOM 2181 C CA . ASN A 1 285 ? 0.620 -1.095 0.276 1.00 98.88 285 ASN A CA 1
ATOM 2182 C C . ASN A 1 285 ? 1.628 -0.738 -0.823 1.00 98.88 285 ASN A C 1
ATOM 2184 O O . ASN A 1 285 ? 2.818 -1.017 -0.671 1.00 98.88 285 ASN A O 1
ATOM 2188 N N . MET A 1 286 ? 1.165 -0.044 -1.862 1.00 98.56 286 MET A N 1
ATOM 2189 C CA . MET A 1 286 ? 1.994 0.525 -2.926 1.00 98.56 286 MET A CA 1
ATOM 2190 C C . MET A 1 286 ? 1.852 2.048 -2.957 1.00 98.56 286 MET A C 1
ATOM 2192 O O . MET A 1 286 ? 1.049 2.617 -3.699 1.00 98.56 286 MET A O 1
ATOM 2196 N N . SER A 1 287 ? 2.677 2.726 -2.163 1.00 96.94 287 SER A N 1
ATOM 2197 C CA . SER A 1 287 ? 2.785 4.191 -2.133 1.00 96.94 287 SER A CA 1
ATOM 2198 C C . SER A 1 287 ? 3.654 4.725 -3.284 1.00 96.94 287 SER A C 1
ATOM 2200 O O . SER A 1 287 ? 4.487 5.611 -3.111 1.00 96.94 287 SER A O 1
ATOM 2202 N N . LEU A 1 288 ? 3.457 4.163 -4.472 1.00 93.81 288 LEU A N 1
ATOM 2203 C CA . LEU A 1 288 ? 4.242 4.387 -5.677 1.00 93.81 288 LEU A CA 1
ATOM 2204 C C . LEU A 1 288 ? 3.315 4.504 -6.882 1.00 93.81 288 LEU A C 1
ATOM 2206 O O . LEU A 1 288 ? 2.155 4.090 -6.839 1.00 93.81 288 LEU A O 1
ATOM 2210 N N . GLY A 1 289 ? 3.832 5.059 -7.967 1.00 90.06 289 GLY A N 1
ATOM 2211 C CA . GLY A 1 289 ? 3.098 5.127 -9.218 1.00 90.06 289 GLY A CA 1
ATOM 2212 C C . GLY A 1 289 ? 3.971 5.587 -10.372 1.00 90.06 289 GLY A C 1
ATOM 2213 O O . GLY A 1 289 ? 5.108 6.023 -10.176 1.00 90.06 289 GLY A O 1
ATOM 2214 N N . GLY A 1 290 ? 3.432 5.451 -11.578 1.00 85.12 290 GLY A N 1
ATOM 2215 C CA . GLY A 1 290 ? 4.118 5.800 -12.816 1.00 85.12 290 GLY A CA 1
ATOM 2216 C C . GLY A 1 290 ? 3.745 4.868 -13.964 1.00 85.12 290 GLY A C 1
ATOM 2217 O O . GLY A 1 290 ? 2.840 4.040 -13.844 1.00 85.12 290 GLY A O 1
ATOM 2218 N N . GLY A 1 291 ? 4.457 5.019 -15.080 1.00 82.38 291 GLY A N 1
ATOM 2219 C CA . GLY A 1 291 ? 4.295 4.173 -16.259 1.00 82.38 291 GLY A CA 1
ATOM 2220 C C . GLY A 1 291 ? 2.940 4.315 -16.963 1.00 82.38 291 GLY A C 1
ATOM 2221 O O . GLY A 1 291 ? 2.188 5.270 -16.764 1.00 82.38 291 GLY A O 1
ATOM 2222 N N . ALA A 1 292 ? 2.652 3.347 -17.828 1.00 85.75 292 ALA A N 1
ATOM 2223 C CA . ALA A 1 292 ? 1.380 3.205 -18.527 1.00 85.75 292 ALA A CA 1
ATOM 2224 C C . ALA A 1 292 ? 0.709 1.874 -18.150 1.00 85.75 292 ALA A C 1
ATOM 2226 O O . ALA A 1 292 ? 1.270 1.077 -17.399 1.00 85.75 292 ALA A O 1
ATOM 2227 N N . TYR A 1 293 ? -0.493 1.639 -18.681 1.00 91.81 293 TYR A N 1
ATOM 2228 C CA . TYR A 1 293 ? -1.169 0.350 -18.539 1.00 91.81 293 TYR A CA 1
ATOM 2229 C C . TYR A 1 293 ? -0.257 -0.786 -19.018 1.00 91.81 293 TYR A C 1
ATOM 2231 O O . TYR A 1 293 ? 0.326 -0.700 -20.100 1.00 91.81 293 TYR A O 1
ATOM 2239 N N . SER A 1 294 ? -0.187 -1.848 -18.225 1.00 90.75 294 SER A N 1
ATOM 2240 C CA . SER A 1 294 ? 0.537 -3.078 -18.520 1.00 90.75 294 SER A CA 1
ATOM 2241 C C . SER A 1 294 ? -0.360 -4.250 -18.137 1.00 90.75 294 SER A C 1
ATOM 2243 O O . SER A 1 294 ? -0.803 -4.364 -16.993 1.00 90.75 294 SER A O 1
ATOM 2245 N N . LYS A 1 295 ? -0.640 -5.128 -19.099 1.00 88.56 295 LYS A N 1
ATOM 2246 C CA . LYS A 1 295 ? -1.474 -6.312 -18.890 1.00 88.56 295 LYS A CA 1
ATOM 2247 C C . LYS A 1 295 ? -0.796 -7.281 -17.927 1.00 88.56 295 LYS A C 1
ATOM 2249 O O . LYS A 1 295 ? -1.462 -7.849 -17.070 1.00 88.56 295 LYS A O 1
ATOM 2254 N N . SER A 1 296 ? 0.526 -7.435 -18.020 1.00 84.75 296 SER A N 1
ATOM 2255 C CA . SER A 1 296 ? 1.285 -8.267 -17.077 1.00 84.75 296 SER A CA 1
ATOM 2256 C C . SER A 1 296 ? 1.198 -7.719 -15.643 1.00 84.75 296 SER A C 1
ATOM 2258 O O . SER A 1 296 ? 1.049 -8.481 -14.689 1.00 84.75 296 SER A O 1
ATOM 2260 N N . PHE A 1 297 ? 1.189 -6.393 -15.472 1.00 93.69 297 PHE A N 1
ATOM 2261 C CA . PHE A 1 297 ? 1.053 -5.759 -14.159 1.00 93.69 297 PHE A CA 1
ATOM 2262 C C . PHE A 1 297 ? -0.374 -5.882 -13.610 1.00 93.69 297 PHE A C 1
ATOM 2264 O O . PHE A 1 297 ? -0.558 -6.196 -12.434 1.00 93.69 297 PHE A O 1
ATOM 2271 N N . GLU A 1 298 ? -1.386 -5.714 -14.460 1.00 96.25 298 GLU A N 1
ATOM 2272 C CA . GLU A 1 298 ? -2.774 -6.002 -14.094 1.00 96.25 298 GLU A CA 1
ATOM 2273 C C . GLU A 1 298 ? -2.942 -7.453 -13.626 1.00 96.25 298 GLU A C 1
ATOM 2275 O O . GLU A 1 298 ? -3.513 -7.695 -12.562 1.00 96.25 298 GLU A O 1
ATOM 2280 N N . SER A 1 299 ? -2.400 -8.414 -14.379 1.00 88.19 299 SER A N 1
ATOM 2281 C CA . SER A 1 299 ? -2.461 -9.830 -14.023 1.00 88.19 299 SER A CA 1
ATOM 2282 C C . SER A 1 299 ? -1.753 -10.119 -12.695 1.00 88.19 299 SER A C 1
ATOM 2284 O O . SER A 1 299 ? -2.333 -10.811 -11.866 1.00 88.19 299 SER A O 1
ATOM 2286 N N . ALA A 1 300 ? -0.582 -9.531 -12.420 1.00 92.75 300 ALA A N 1
ATOM 2287 C CA . ALA A 1 300 ? 0.086 -9.688 -11.122 1.00 92.75 300 ALA A CA 1
ATOM 2288 C C . ALA A 1 300 ? -0.782 -9.183 -9.950 1.00 92.75 300 ALA A C 1
ATOM 2290 O O . ALA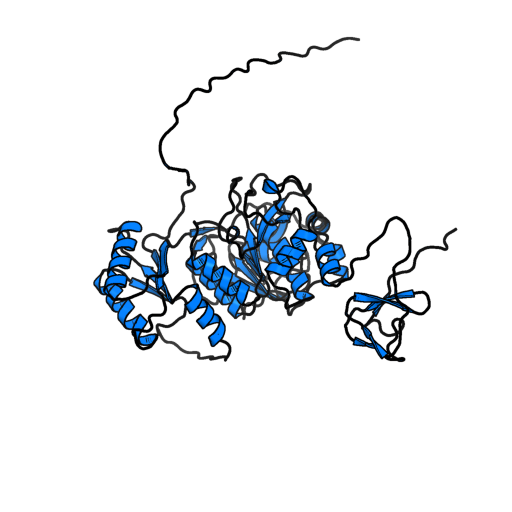 A 1 300 ? -0.899 -9.856 -8.922 1.00 92.75 300 ALA A O 1
ATOM 2291 N N . CYS A 1 301 ? -1.438 -8.027 -10.114 1.00 97.75 301 CYS A N 1
ATOM 2292 C CA . CYS A 1 301 ? -2.389 -7.503 -9.129 1.00 97.75 301 CYS A CA 1
ATOM 2293 C C . CYS A 1 301 ? -3.587 -8.446 -8.941 1.00 97.75 301 CYS A C 1
ATOM 2295 O O . CYS A 1 301 ? -3.958 -8.760 -7.810 1.00 97.75 301 CYS A O 1
ATOM 2297 N N . ASN A 1 302 ? -4.175 -8.926 -10.040 1.00 93.19 302 ASN A N 1
ATOM 2298 C CA . ASN A 1 302 ? -5.319 -9.835 -10.010 1.00 93.19 302 ASN A CA 1
ATOM 2299 C C . ASN A 1 302 ? -4.976 -11.159 -9.320 1.00 93.19 302 ASN A C 1
ATOM 2301 O O . ASN A 1 302 ? -5.749 -11.611 -8.481 1.00 93.19 302 ASN A O 1
ATOM 2305 N N . THR A 1 303 ? -3.816 -11.744 -9.618 1.00 88.50 303 THR A N 1
ATOM 2306 C CA . THR A 1 303 ? -3.351 -12.992 -9.004 1.00 88.50 303 THR A CA 1
ATOM 2307 C C . THR A 1 303 ? -3.167 -12.836 -7.494 1.00 88.50 303 THR A C 1
ATOM 2309 O O . THR A 1 303 ? -3.669 -13.649 -6.717 1.00 88.50 303 THR A O 1
ATOM 2312 N N . ALA A 1 304 ? -2.529 -11.752 -7.042 1.00 94.88 304 ALA A N 1
ATOM 2313 C CA . ALA A 1 304 ? -2.409 -11.475 -5.612 1.00 94.88 304 ALA A CA 1
ATOM 2314 C C . ALA A 1 304 ? -3.785 -11.296 -4.940 1.00 94.88 304 ALA A C 1
ATOM 2316 O O . ALA A 1 304 ? -4.020 -11.860 -3.869 1.00 94.88 304 ALA A O 1
ATOM 2317 N N . VAL A 1 305 ? -4.727 -10.595 -5.579 1.00 94.75 305 VAL A N 1
ATOM 2318 C CA . VAL A 1 305 ? -6.093 -10.440 -5.049 1.00 94.75 305 VAL A CA 1
ATOM 2319 C C . VAL A 1 305 ? -6.853 -11.764 -4.973 1.00 94.75 305 VAL A C 1
ATOM 2321 O O . VAL A 1 305 ? -7.477 -12.051 -3.950 1.00 94.75 305 VAL A O 1
ATOM 2324 N N . GLN A 1 306 ? -6.749 -12.607 -6.000 1.00 89.31 306 GLN A N 1
ATOM 2325 C CA . GLN A 1 306 ? -7.361 -13.940 -6.026 1.00 89.31 306 GLN A CA 1
ATOM 2326 C C . GLN A 1 306 ? -6.802 -14.860 -4.929 1.00 89.31 306 GLN A C 1
ATOM 2328 O O . GLN A 1 306 ? -7.545 -15.666 -4.374 1.00 89.31 306 GLN A O 1
ATOM 2333 N N . SER A 1 307 ? -5.537 -14.672 -4.532 1.00 85.69 307 SER A N 1
ATOM 2334 C CA . SER A 1 307 ? -4.924 -15.369 -3.389 1.00 85.69 307 SER A CA 1
ATOM 2335 C C . SER A 1 307 ? -5.387 -14.866 -2.005 1.00 85.69 307 SER A C 1
ATOM 2337 O O . SER A 1 307 ? -4.980 -15.401 -0.974 1.00 85.69 307 SER A O 1
ATOM 2339 N N . GLY A 1 308 ? -6.263 -13.852 -1.957 1.00 89.75 308 GLY A N 1
ATOM 2340 C CA . GLY A 1 308 ? -6.852 -13.306 -0.729 1.00 89.75 308 GLY A CA 1
ATOM 2341 C C . GLY A 1 308 ? -6.170 -12.046 -0.180 1.00 89.75 308 GLY A C 1
ATOM 2342 O O . GLY A 1 308 ? -6.585 -11.544 0.876 1.00 89.75 308 GLY A O 1
ATOM 2343 N N . THR A 1 309 ? -5.159 -11.513 -0.874 1.00 97.81 309 THR A N 1
ATOM 2344 C CA . THR A 1 309 ? -4.482 -10.256 -0.525 1.00 97.81 309 THR A CA 1
ATOM 2345 C C . THR A 1 309 ? -5.299 -9.047 -0.982 1.00 97.81 309 THR A C 1
ATOM 2347 O O . THR A 1 309 ? -5.877 -9.041 -2.059 1.00 97.81 309 THR A O 1
ATOM 2350 N N . VAL A 1 310 ? -5.339 -7.972 -0.196 1.00 98.81 310 VAL A N 1
ATOM 2351 C CA . VAL A 1 310 ? -5.948 -6.702 -0.629 1.00 98.81 310 VAL A CA 1
ATOM 2352 C C . VAL A 1 310 ? -4.858 -5.720 -1.018 1.00 98.81 310 VAL A C 1
ATOM 2354 O O . VAL A 1 310 ? -3.931 -5.485 -0.248 1.00 98.81 310 VAL A O 1
ATOM 2357 N N . ILE A 1 311 ? -4.975 -5.116 -2.195 1.00 98.88 311 ILE A N 1
ATOM 2358 C CA . ILE A 1 311 ? -3.978 -4.177 -2.704 1.00 98.88 311 ILE A CA 1
ATOM 2359 C C . ILE A 1 311 ? -4.500 -2.749 -2.578 1.00 98.88 311 ILE A C 1
ATOM 2361 O O . ILE A 1 311 ? -5.612 -2.446 -3.010 1.00 98.88 311 ILE A O 1
ATOM 2365 N N . VAL A 1 312 ? -3.684 -1.865 -2.009 1.00 98.94 312 VAL A N 1
ATOM 2366 C CA . VAL A 1 312 ? -3.964 -0.433 -1.867 1.00 98.94 312 VAL A CA 1
ATOM 2367 C C . VAL A 1 312 ? -2.837 0.349 -2.534 1.00 98.94 312 VAL A C 1
ATOM 2369 O O . VAL A 1 312 ? -1.666 0.076 -2.262 1.00 98.94 312 VAL A O 1
ATOM 2372 N N . ALA A 1 313 ? -3.172 1.312 -3.396 1.00 98.75 313 ALA A N 1
ATOM 2373 C CA . ALA A 1 313 ? -2.174 2.112 -4.103 1.00 98.75 313 ALA A CA 1
ATOM 2374 C C . ALA A 1 313 ? -2.523 3.606 -4.195 1.00 98.75 313 ALA A C 1
ATOM 2376 O O . ALA A 1 313 ? -3.688 4.016 -4.207 1.00 98.75 313 ALA A O 1
ATOM 2377 N N . ALA A 1 314 ? -1.475 4.427 -4.272 1.00 98.38 314 ALA A N 1
ATOM 2378 C CA . ALA A 1 314 ? -1.555 5.880 -4.367 1.00 98.38 314 ALA A CA 1
ATOM 2379 C C . ALA A 1 314 ? -1.976 6.354 -5.772 1.00 98.38 314 ALA A C 1
ATOM 2381 O O . ALA A 1 314 ? -1.508 5.841 -6.785 1.00 98.38 314 ALA A O 1
ATOM 2382 N N . THR A 1 315 ? -2.838 7.373 -5.857 1.00 97.94 315 THR A N 1
ATOM 2383 C CA . THR A 1 315 ? -3.415 7.810 -7.147 1.00 97.94 315 THR A CA 1
ATOM 2384 C C . THR A 1 315 ? -2.495 8.672 -8.016 1.00 97.94 315 THR A C 1
ATOM 2386 O O . THR A 1 315 ? -2.817 8.890 -9.186 1.00 97.94 315 THR A O 1
ATOM 2389 N N . GLY A 1 316 ? -1.402 9.203 -7.458 1.00 95.81 316 GLY A N 1
ATOM 2390 C CA . GLY A 1 316 ? -0.499 10.160 -8.116 1.00 95.81 316 GLY A CA 1
ATOM 2391 C C . GLY A 1 316 ? -0.640 11.598 -7.599 1.00 95.81 316 GLY A C 1
ATOM 2392 O O . GLY A 1 316 ? -1.636 11.948 -6.950 1.00 95.81 316 GLY A O 1
ATOM 2393 N N . ASN A 1 317 ? 0.381 12.423 -7.853 1.00 95.81 317 ASN A N 1
ATOM 2394 C CA . ASN A 1 317 ? 0.576 13.747 -7.244 1.00 95.81 317 ASN A CA 1
ATOM 2395 C C . ASN A 1 317 ? 0.681 14.900 -8.272 1.00 95.81 317 ASN A C 1
ATOM 2397 O O . ASN A 1 317 ? 1.268 15.945 -7.988 1.00 95.81 317 ASN A O 1
ATOM 2401 N N . GLU A 1 318 ? 0.091 14.744 -9.457 1.00 91.88 318 GLU A N 1
ATOM 2402 C CA . GLU A 1 318 ? 0.274 15.651 -10.598 1.00 91.88 318 GLU A CA 1
ATOM 2403 C C . GLU A 1 318 ? -0.901 16.636 -10.800 1.00 91.88 318 GLU A C 1
ATOM 2405 O O . GLU A 1 318 ? -0.921 17.420 -11.757 1.00 91.88 318 GLU A O 1
ATOM 2410 N N . TYR A 1 319 ? -1.904 16.608 -9.913 1.00 92.75 319 TYR A N 1
ATOM 2411 C CA . TYR A 1 319 ? -3.172 17.343 -10.036 1.00 92.75 319 TYR A CA 1
ATOM 2412 C C . TYR A 1 319 ? -3.904 17.055 -11.360 1.00 92.75 319 TYR A C 1
ATOM 2414 O O . TYR A 1 319 ? -4.473 17.942 -12.008 1.00 92.75 319 TYR A O 1
ATOM 2422 N N . LYS A 1 320 ? -3.906 15.794 -11.793 1.00 93.19 320 LYS A N 1
ATOM 2423 C CA . LYS A 1 320 ? -4.509 15.374 -13.060 1.00 93.19 320 LYS A CA 1
ATOM 2424 C C . LYS A 1 320 ? -5.822 14.634 -12.848 1.00 93.19 320 LYS A C 1
ATOM 2426 O O . LYS A 1 320 ? -6.047 13.992 -11.828 1.00 93.19 320 LYS A O 1
ATOM 2431 N N . SER A 1 321 ? -6.691 14.734 -13.855 1.00 94.19 321 SER A N 1
ATOM 2432 C CA . SER A 1 321 ? -7.976 14.028 -13.918 1.00 94.19 321 SER A CA 1
ATOM 2433 C C . SER A 1 321 ? -7.813 12.594 -14.463 1.00 94.19 321 SER A C 1
ATOM 2435 O O . SER A 1 321 ? -8.589 12.169 -15.323 1.00 94.19 321 SER A O 1
ATOM 2437 N N . TYR A 1 322 ? -6.775 11.884 -14.021 1.00 92.88 322 TYR A N 1
ATOM 2438 C CA . TYR A 1 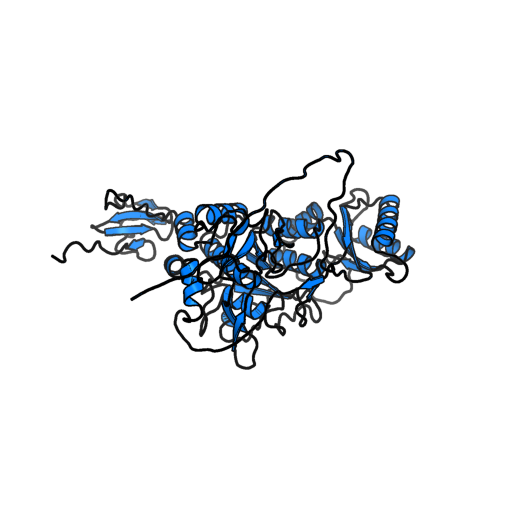322 ? -6.557 10.453 -14.244 1.00 92.88 322 TYR A CA 1
ATOM 2439 C C . TYR A 1 322 ? -5.928 9.839 -12.990 1.00 92.88 322 TYR A C 1
ATOM 2441 O O . TYR A 1 322 ? -5.382 10.564 -12.164 1.00 92.88 322 TYR A O 1
ATOM 2449 N N . ILE A 1 323 ? -5.990 8.514 -12.863 1.00 97.00 323 ILE A N 1
ATOM 2450 C CA . ILE A 1 323 ? -5.354 7.754 -11.781 1.00 97.00 323 ILE A CA 1
ATOM 2451 C C . ILE A 1 323 ? -4.104 7.067 -12.334 1.00 97.00 323 ILE A C 1
ATOM 2453 O O . ILE A 1 323 ? -4.151 6.509 -13.430 1.00 97.00 323 ILE A O 1
ATOM 2457 N N . SER A 1 324 ? -2.985 7.151 -11.616 1.00 94.69 324 SER A N 1
ATOM 2458 C CA . SER A 1 324 ? -1.730 6.496 -12.004 1.00 94.69 324 SER A CA 1
ATOM 2459 C C . SER A 1 324 ? -1.804 4.979 -11.800 1.00 94.69 324 SER A C 1
ATOM 2461 O O . SER A 1 324 ? -2.532 4.493 -10.935 1.00 94.69 324 SER A O 1
ATOM 2463 N N . TYR A 1 325 ? -1.028 4.212 -12.565 1.00 96.12 325 TYR A N 1
ATOM 2464 C CA . TYR A 1 325 ? -0.844 2.785 -12.291 1.00 96.12 325 TYR A CA 1
ATOM 2465 C C . TYR A 1 325 ? 0.157 2.590 -11.141 1.00 96.12 325 TYR A C 1
ATOM 2467 O O . TYR A 1 325 ? 1.100 3.379 -11.034 1.00 96.12 325 TYR A O 1
ATOM 2475 N N . PRO A 1 326 ? -0.037 1.579 -10.269 1.00 97.38 326 PRO A N 1
ATOM 2476 C CA . PRO A 1 326 ? -1.056 0.518 -10.339 1.00 97.38 326 PRO A CA 1
ATOM 2477 C C . PRO A 1 326 ? -2.439 0.867 -9.767 1.00 97.38 326 PRO A C 1
ATOM 2479 O O . PRO A 1 326 ? -3.349 0.054 -9.887 1.00 97.38 326 PRO A O 1
ATOM 2482 N N . ALA A 1 327 ? -2.641 2.045 -9.168 1.00 97.88 327 ALA A N 1
ATOM 2483 C CA . ALA A 1 327 ? -3.927 2.406 -8.559 1.00 97.88 327 ALA A CA 1
ATOM 2484 C C . ALA A 1 327 ? -5.106 2.414 -9.548 1.00 97.88 327 ALA A C 1
ATOM 2486 O O . ALA A 1 327 ? -6.247 2.264 -9.135 1.00 97.88 327 ALA A O 1
ATOM 2487 N N . ALA A 1 328 ? -4.850 2.577 -10.846 1.00 97.56 328 ALA A N 1
ATOM 2488 C CA . ALA A 1 328 ? -5.883 2.547 -11.876 1.00 97.56 328 ALA A CA 1
ATOM 2489 C C . ALA A 1 328 ? -6.389 1.140 -12.260 1.00 97.56 328 ALA A C 1
ATOM 2491 O O . ALA A 1 328 ? -7.345 1.062 -13.031 1.00 97.56 328 ALA A O 1
ATOM 2492 N N . TYR A 1 329 ? -5.783 0.049 -11.770 1.00 97.94 329 TYR A N 1
ATOM 2493 C CA . TYR A 1 329 ? -6.291 -1.306 -12.022 1.00 97.94 329 TYR A CA 1
ATOM 2494 C C . TYR A 1 329 ? -7.547 -1.594 -11.196 1.00 97.94 329 TYR A C 1
ATOM 2496 O O . TYR A 1 329 ? -7.599 -1.291 -10.005 1.00 97.94 329 TYR A O 1
ATOM 2504 N N . ASP A 1 330 ? -8.541 -2.251 -11.800 1.00 96.31 330 ASP A N 1
ATOM 2505 C CA . ASP A 1 330 ? -9.836 -2.509 -11.157 1.00 96.31 330 ASP A CA 1
ATOM 2506 C C . ASP A 1 330 ? -9.713 -3.356 -9.877 1.00 96.31 330 ASP A C 1
ATOM 2508 O O . ASP A 1 330 ? -10.529 -3.213 -8.968 1.00 96.31 330 ASP A O 1
ATOM 2512 N N . SER A 1 331 ? -8.693 -4.207 -9.749 1.00 95.69 331 SER A N 1
ATOM 2513 C CA . SER A 1 331 ? -8.429 -5.011 -8.544 1.00 95.69 331 SER A CA 1
ATOM 2514 C C . SER A 1 331 ? -7.747 -4.241 -7.404 1.00 95.69 331 SER A C 1
ATOM 2516 O O . SER A 1 331 ? -7.675 -4.744 -6.284 1.00 95.69 331 SER A O 1
ATOM 2518 N N . VAL A 1 332 ? -7.286 -3.008 -7.644 1.00 98.69 332 VAL A N 1
ATOM 2519 C CA . VAL A 1 332 ? -6.495 -2.215 -6.692 1.00 98.69 332 VAL A CA 1
ATOM 2520 C C . VAL A 1 332 ? -7.326 -1.091 -6.080 1.00 98.69 332 VAL A C 1
ATOM 2522 O O . VAL A 1 332 ? -7.999 -0.342 -6.782 1.00 98.69 332 VAL A O 1
ATOM 2525 N N . ILE A 1 333 ? -7.288 -0.938 -4.755 1.00 98.88 333 ILE A N 1
ATOM 2526 C CA . ILE A 1 333 ? -7.965 0.167 -4.068 1.00 98.88 333 ILE A CA 1
ATOM 2527 C C . ILE A 1 333 ? -7.181 1.467 -4.289 1.00 98.88 333 ILE A C 1
ATOM 2529 O O . ILE A 1 333 ? -6.071 1.622 -3.773 1.00 98.88 333 ILE A O 1
ATOM 2533 N N . ALA A 1 334 ? -7.774 2.414 -5.017 1.00 98.75 334 ALA A N 1
ATOM 2534 C CA . ALA A 1 334 ? -7.139 3.682 -5.375 1.00 98.75 334 ALA A CA 1
ATOM 2535 C C . ALA A 1 334 ? -7.375 4.777 -4.322 1.00 98.75 334 ALA A C 1
ATOM 2537 O O . ALA A 1 334 ? -8.519 5.168 -4.061 1.00 98.75 334 ALA A O 1
ATOM 2538 N N . VAL A 1 335 ? -6.296 5.320 -3.746 1.00 98.88 335 VAL A N 1
ATOM 2539 C CA . VAL A 1 335 ? -6.376 6.266 -2.620 1.00 98.88 335 VAL A CA 1
ATOM 2540 C C . VAL A 1 335 ? -5.819 7.650 -2.952 1.00 98.88 335 VAL A C 1
ATOM 2542 O O . VAL A 1 335 ? -4.621 7.825 -3.196 1.00 98.88 335 VAL A O 1
ATOM 2545 N N . GLY A 1 336 ? -6.700 8.651 -2.894 1.00 98.62 336 GLY A N 1
ATOM 2546 C CA . GLY A 1 336 ? -6.362 10.070 -2.982 1.00 98.62 336 GLY A CA 1
ATOM 2547 C C . GLY A 1 336 ? -6.106 10.713 -1.613 1.00 98.62 336 GLY A C 1
ATOM 2548 O O . GLY A 1 336 ? -6.425 10.157 -0.559 1.00 98.62 336 GLY A O 1
ATOM 2549 N N . ALA A 1 337 ? -5.542 11.923 -1.614 1.00 98.62 337 ALA A N 1
ATOM 2550 C CA . ALA A 1 337 ? -5.114 12.622 -0.400 1.00 98.62 337 ALA A CA 1
ATOM 2551 C C . ALA A 1 337 ? -6.027 13.794 -0.018 1.00 98.62 337 ALA A C 1
ATOM 2553 O O . ALA A 1 337 ? -6.348 14.641 -0.856 1.00 98.62 337 ALA A O 1
ATOM 2554 N N . VAL A 1 338 ? -6.367 13.900 1.269 1.00 98.56 338 VAL A N 1
ATOM 2555 C CA . VAL A 1 338 ? -6.990 15.091 1.877 1.00 98.56 338 VAL A CA 1
ATOM 2556 C C . VAL A 1 338 ? -6.093 15.751 2.924 1.00 98.56 338 VAL A C 1
ATOM 2558 O O . VAL A 1 338 ? -5.208 15.118 3.508 1.00 98.56 338 VAL A O 1
ATOM 2561 N N . ASP A 1 339 ? -6.330 17.040 3.157 1.00 97.12 339 ASP A N 1
ATOM 2562 C CA . ASP A 1 339 ? -5.744 17.811 4.250 1.00 97.12 339 ASP A CA 1
ATOM 2563 C C . ASP A 1 339 ? -6.553 17.715 5.553 1.00 97.12 339 ASP A C 1
ATOM 2565 O O . ASP A 1 339 ? -7.582 17.045 5.631 1.00 97.12 339 ASP A O 1
ATOM 2569 N N . ASN A 1 340 ? -6.112 18.435 6.586 1.00 95.38 340 ASN A N 1
ATOM 2570 C CA . ASN A 1 340 ? -6.760 18.462 7.899 1.00 95.38 340 ASN A CA 1
ATOM 2571 C C . ASN A 1 340 ? -8.149 19.120 7.938 1.00 95.38 340 ASN A C 1
ATOM 2573 O O . ASN A 1 340 ? -8.803 19.105 8.981 1.00 95.38 340 ASN A O 1
ATOM 2577 N N . LYS A 1 341 ? -8.624 19.677 6.821 1.00 95.31 341 LYS A N 1
ATOM 2578 C CA . LYS A 1 341 ? -9.988 20.192 6.647 1.00 95.31 341 LYS A CA 1
ATOM 2579 C C . LYS A 1 341 ? -10.849 19.250 5.806 1.00 95.31 341 LYS A C 1
ATOM 2581 O O . LYS A 1 341 ? -11.996 19.588 5.515 1.00 95.31 341 LYS A O 1
ATOM 2586 N N . GLY A 1 342 ? -10.313 18.094 5.411 1.00 96.19 342 GLY A N 1
ATOM 2587 C CA . GLY A 1 342 ? -10.968 17.160 4.504 1.00 96.19 342 GLY A CA 1
ATOM 2588 C C . GLY A 1 342 ? -11.028 17.673 3.065 1.00 96.19 342 GLY A C 1
ATOM 2589 O O . GLY A 1 342 ? -11.861 17.201 2.296 1.00 96.19 342 GLY A O 1
ATOM 2590 N N . GLN A 1 343 ? -10.200 18.658 2.697 1.00 97.38 343 GLN A N 1
ATOM 2591 C CA . GLN A 1 343 ? -10.112 19.157 1.326 1.00 97.38 343 GLN A CA 1
ATOM 2592 C C . GLN A 1 343 ? -9.110 18.313 0.548 1.00 97.38 343 GLN A C 1
ATOM 2594 O O . GLN A 1 343 ? -8.039 18.001 1.068 1.00 97.38 343 GLN A O 1
ATOM 2599 N N . ARG A 1 344 ? -9.436 17.955 -0.701 1.00 97.50 344 ARG A N 1
ATOM 2600 C CA . ARG A 1 344 ? -8.500 17.261 -1.593 1.00 97.50 344 ARG A CA 1
ATOM 2601 C C . ARG A 1 344 ? -7.199 18.059 -1.690 1.00 97.50 344 ARG A C 1
ATOM 2603 O O . ARG A 1 344 ? -7.223 19.257 -1.979 1.00 97.50 344 ARG A O 1
ATOM 2610 N N . GLY A 1 345 ? -6.071 17.390 -1.472 1.00 95.62 345 GLY A N 1
ATOM 2611 C CA . GLY A 1 345 ? -4.752 17.987 -1.633 1.00 95.62 345 GLY A CA 1
ATOM 2612 C C . GLY A 1 345 ? -4.583 18.523 -3.053 1.00 95.62 345 GLY A C 1
ATOM 2613 O O . GLY A 1 345 ? -4.959 17.863 -4.020 1.00 95.62 345 GLY A O 1
ATOM 2614 N N . SER A 1 346 ? -3.993 19.710 -3.200 1.00 93.31 346 SER A N 1
ATOM 2615 C CA . SER A 1 346 ? -3.845 20.372 -4.505 1.00 93.31 346 SER A CA 1
ATOM 2616 C C . SER A 1 346 ? -2.965 19.611 -5.498 1.00 93.31 346 SER A C 1
ATOM 2618 O O . SER A 1 346 ? -2.925 19.989 -6.657 1.00 93.31 346 SER A O 1
ATOM 2620 N N . PHE A 1 347 ? -2.249 18.581 -5.048 1.00 95.19 347 PHE A N 1
ATOM 2621 C CA . PHE A 1 347 ? -1.463 17.663 -5.871 1.00 95.19 347 PHE A CA 1
ATOM 2622 C C . PHE A 1 347 ? -2.227 16.372 -6.201 1.00 95.19 347 PHE A C 1
ATOM 2624 O O . PHE A 1 347 ? -1.917 15.726 -7.189 1.00 95.19 347 PHE A O 1
ATOM 2631 N N . SER A 1 348 ? -3.217 15.974 -5.394 1.00 97.44 348 SER A N 1
ATOM 2632 C CA . SER A 1 348 ? -3.832 14.645 -5.491 1.00 97.44 348 SER A CA 1
ATOM 2633 C C . SER A 1 348 ? -4.512 14.477 -6.839 1.00 97.44 348 SER A C 1
ATOM 2635 O O . SER A 1 348 ? -5.414 15.251 -7.171 1.00 97.44 348 SER A O 1
ATOM 2637 N N . ASN A 1 349 ? -4.139 13.443 -7.579 1.00 97.88 349 ASN A N 1
ATOM 2638 C CA . ASN A 1 349 ? -4.892 13.017 -8.749 1.00 97.88 349 ASN A CA 1
ATOM 2639 C C . ASN A 1 349 ? -6.340 12.656 -8.398 1.00 97.88 349 ASN A C 1
ATOM 2641 O O . ASN A 1 349 ? -6.681 12.408 -7.238 1.00 97.88 349 ASN A O 1
ATOM 2645 N N . TYR A 1 350 ? -7.202 12.716 -9.408 1.00 97.88 350 TYR A N 1
ATOM 2646 C CA . TYR A 1 350 ? -8.645 12.555 -9.279 1.00 97.88 350 TYR A CA 1
ATOM 2647 C C . TYR A 1 350 ? -9.249 12.013 -10.579 1.00 97.88 350 TYR A C 1
ATOM 2649 O O . TYR A 1 350 ? -8.584 11.959 -11.609 1.00 97.88 350 TYR A O 1
ATOM 2657 N N . GLY A 1 351 ? -10.526 11.644 -10.561 1.00 96.19 351 GLY A N 1
ATOM 2658 C CA . GLY A 1 351 ? -11.244 11.179 -11.743 1.00 96.19 351 GLY A CA 1
ATOM 2659 C C . GLY A 1 351 ? -11.796 9.764 -11.610 1.00 96.19 351 GLY A C 1
ATOM 2660 O O . GLY A 1 351 ? -11.903 9.201 -10.521 1.00 96.19 351 GLY A O 1
ATOM 2661 N N . LYS A 1 352 ? -12.177 9.187 -12.754 1.00 94.88 352 LYS A N 1
ATOM 2662 C CA . LYS A 1 352 ? -12.671 7.807 -12.828 1.00 94.88 352 LYS A CA 1
ATOM 2663 C C . LYS A 1 352 ? -11.589 6.844 -12.326 1.00 94.88 352 LYS A C 1
ATOM 2665 O O . LYS A 1 352 ? -10.456 6.921 -12.786 1.00 94.88 352 LYS A O 1
ATOM 2670 N N . GLY A 1 353 ? -11.974 5.934 -11.434 1.00 93.06 353 GLY A N 1
ATOM 2671 C CA . GLY A 1 353 ? -11.073 4.964 -10.804 1.00 93.06 353 GLY A CA 1
ATOM 2672 C C . GLY A 1 353 ? -10.643 5.349 -9.387 1.00 93.06 353 GLY A C 1
ATOM 2673 O O . GLY A 1 353 ? -10.119 4.504 -8.684 1.00 93.06 353 GLY A O 1
ATOM 2674 N N . LEU A 1 354 ? -10.899 6.582 -8.928 1.00 98.12 354 LEU A N 1
ATOM 2675 C CA . LEU A 1 354 ? -10.680 6.963 -7.529 1.00 98.12 354 LEU A CA 1
ATOM 2676 C C . LEU A 1 354 ? -11.695 6.263 -6.608 1.00 98.12 354 LEU A C 1
ATOM 2678 O O . LEU A 1 354 ? -12.898 6.517 -6.720 1.00 98.12 354 LEU A O 1
ATOM 2682 N N . ASP A 1 355 ? -11.215 5.445 -5.667 1.00 98.56 355 ASP A N 1
ATOM 2683 C CA . ASP A 1 355 ? -12.071 4.752 -4.701 1.00 98.56 355 ASP A CA 1
ATOM 2684 C C . ASP A 1 355 ? -12.313 5.601 -3.449 1.00 98.56 355 ASP A C 1
ATOM 2686 O O . ASP A 1 355 ? -13.462 5.904 -3.114 1.00 98.56 355 ASP A O 1
ATOM 2690 N N . PHE A 1 356 ? -11.241 6.008 -2.761 1.00 98.69 356 PHE A N 1
ATOM 2691 C CA . PHE A 1 356 ? -11.330 6.640 -1.442 1.00 98.69 356 PHE A CA 1
ATOM 2692 C C . PHE A 1 356 ? -10.335 7.777 -1.254 1.00 98.69 356 PHE A C 1
ATOM 2694 O O . PHE A 1 356 ? -9.317 7.879 -1.935 1.00 98.69 356 PHE A O 1
ATOM 2701 N N . MET A 1 357 ? -10.611 8.598 -0.247 1.00 98.81 357 MET A N 1
ATOM 2702 C CA . MET A 1 357 ? -9.695 9.607 0.258 1.00 98.81 357 MET A CA 1
ATOM 2703 C C . MET A 1 357 ? -9.205 9.241 1.656 1.00 98.81 357 MET A C 1
ATOM 2705 O O . MET A 1 357 ? -9.952 8.706 2.479 1.00 98.81 357 MET A O 1
ATOM 2709 N N . ALA A 1 358 ? -7.963 9.603 1.956 1.00 98.81 358 ALA A N 1
ATOM 2710 C CA . ALA A 1 358 ? -7.404 9.507 3.297 1.00 98.81 358 ALA A CA 1
ATOM 2711 C C . ALA A 1 358 ? -6.424 10.664 3.580 1.00 98.81 358 ALA A C 1
ATOM 2713 O O . ALA A 1 358 ? -6.024 11.379 2.654 1.00 98.81 358 ALA A O 1
ATOM 2714 N N . PRO A 1 359 ? -6.059 10.908 4.852 1.00 98.75 359 PRO A N 1
ATOM 2715 C CA . PRO A 1 359 ? -5.105 11.951 5.219 1.00 98.75 359 PRO A CA 1
ATOM 2716 C C . PRO A 1 359 ? -3.770 11.799 4.480 1.00 98.75 359 PRO A C 1
ATOM 2718 O O . PRO A 1 359 ? -3.079 10.802 4.652 1.00 98.75 359 PRO A O 1
ATOM 2721 N N . GLY A 1 360 ? -3.381 12.800 3.687 1.00 97.94 360 GLY A N 1
ATOM 2722 C CA . GLY A 1 360 ? -2.138 12.758 2.901 1.00 97.94 360 GLY A CA 1
ATOM 2723 C C . GLY A 1 360 ? -1.362 14.074 2.854 1.00 97.94 360 GLY A C 1
ATOM 2724 O O . GLY A 1 360 ? -0.380 14.177 2.127 1.00 97.94 360 GLY A O 1
ATOM 2725 N N . VAL A 1 361 ? -1.782 15.098 3.604 1.00 96.75 361 VAL A N 1
ATOM 2726 C CA . VAL A 1 361 ? -1.089 16.396 3.675 1.00 96.75 361 VAL A CA 1
ATOM 2727 C C . VAL A 1 361 ? -0.500 16.595 5.061 1.00 96.75 361 VAL A C 1
ATOM 2729 O O . VAL A 1 361 ? -1.250 16.637 6.028 1.00 96.75 361 VAL A O 1
ATOM 2732 N N . LYS A 1 362 ? 0.822 16.786 5.149 1.00 92.88 362 LYS A N 1
ATOM 2733 C CA . LYS A 1 362 ? 1.566 16.939 6.412 1.00 92.88 362 LYS A CA 1
ATOM 2734 C C . LYS A 1 362 ? 1.284 15.792 7.387 1.00 92.88 362 LYS A C 1
ATOM 2736 O O . LYS A 1 362 ? 0.809 16.004 8.503 1.00 92.88 362 LYS A O 1
ATOM 2741 N N . ILE A 1 363 ? 1.592 14.577 6.952 1.00 96.88 363 ILE A N 1
ATOM 2742 C CA . ILE A 1 363 ? 1.482 13.363 7.758 1.00 96.88 363 ILE A CA 1
ATOM 2743 C C . ILE A 1 363 ? 2.789 13.128 8.500 1.00 96.88 363 ILE A C 1
ATOM 2745 O O . ILE A 1 363 ? 3.846 13.046 7.881 1.00 96.88 363 ILE A O 1
ATOM 2749 N N . TYR A 1 364 ? 2.698 13.037 9.824 1.00 92.75 364 TYR A N 1
ATOM 2750 C CA . TYR A 1 364 ? 3.826 12.792 10.714 1.00 92.75 364 TYR A CA 1
ATOM 2751 C C . TYR A 1 364 ? 3.991 11.291 10.972 1.00 92.75 364 TYR A C 1
ATOM 2753 O O . TYR A 1 364 ? 3.046 10.642 11.424 1.00 92.75 364 TYR A O 1
ATOM 2761 N N . SER A 1 365 ? 5.171 10.747 10.681 1.00 95.62 365 SER A N 1
ATOM 2762 C CA . SER A 1 365 ? 5.491 9.324 10.858 1.00 95.62 365 SER A CA 1
ATOM 2763 C C . SER A 1 365 ? 7.002 9.127 11.031 1.00 95.62 365 SER A C 1
ATOM 2765 O O . SER A 1 365 ? 7.758 10.099 11.045 1.00 95.62 365 SER A O 1
ATOM 2767 N N . THR A 1 366 ? 7.430 7.878 11.199 1.00 94.00 366 THR A N 1
ATOM 2768 C CA . THR A 1 366 ? 8.831 7.436 11.297 1.00 94.00 366 THR A CA 1
ATOM 2769 C C . THR A 1 366 ? 9.661 7.854 10.083 1.00 94.00 366 THR A C 1
ATOM 2771 O O . THR A 1 366 ? 9.143 7.971 8.978 1.00 94.00 366 THR A O 1
ATOM 2774 N N . TYR A 1 367 ? 10.956 8.096 10.270 1.00 93.69 367 TYR A N 1
ATOM 2775 C CA . TYR A 1 367 ? 11.869 8.503 9.200 1.00 93.69 367 TYR A CA 1
ATOM 2776 C C . TYR A 1 367 ? 13.327 8.159 9.537 1.00 93.69 367 TYR A C 1
ATOM 2778 O O . TYR A 1 367 ? 13.657 7.889 10.693 1.00 93.69 367 TYR A O 1
ATOM 2786 N N . LEU A 1 368 ? 14.218 8.209 8.543 1.00 88.56 368 LEU A N 1
ATOM 2787 C CA . LEU A 1 368 ? 15.626 7.830 8.714 1.00 88.56 368 LEU A CA 1
ATOM 2788 C C . LEU A 1 368 ? 16.427 8.862 9.512 1.00 88.56 368 LEU A C 1
ATOM 2790 O O . LEU A 1 368 ? 16.569 9.998 9.067 1.00 88.56 368 LEU A O 1
ATOM 2794 N N . THR A 1 369 ? 17.056 8.425 10.604 1.00 66.81 369 THR A N 1
ATOM 2795 C CA . THR A 1 369 ? 18.284 8.992 11.203 1.00 66.81 369 THR A CA 1
ATOM 2796 C C . THR A 1 369 ? 18.909 7.952 12.147 1.00 66.81 369 THR A C 1
ATOM 2798 O O . THR A 1 369 ? 18.307 6.917 12.416 1.00 66.81 369 THR A O 1
ATOM 2801 N N . SER A 1 370 ? 20.109 8.220 12.682 1.00 52.16 370 SER A N 1
ATOM 2802 C CA . SER A 1 370 ? 20.850 7.293 13.556 1.00 52.16 370 SER A CA 1
ATOM 2803 C C . SER A 1 370 ? 20.139 6.902 14.860 1.00 52.16 370 SER A C 1
ATOM 2805 O O . SER A 1 370 ? 20.496 5.880 15.442 1.00 52.16 370 SER A O 1
ATOM 2807 N N . ASP A 1 371 ? 19.151 7.688 15.308 1.00 56.53 371 ASP A N 1
ATOM 2808 C CA . ASP A 1 371 ? 18.551 7.561 16.644 1.00 56.53 371 ASP A CA 1
ATOM 2809 C C . ASP A 1 371 ? 17.018 7.333 16.598 1.00 56.53 371 ASP A C 1
ATOM 2811 O O . ASP A 1 371 ? 16.373 7.278 17.645 1.00 56.53 371 ASP A O 1
ATOM 2815 N N . GLY A 1 372 ? 16.426 7.170 15.403 1.00 63.62 372 GLY A N 1
ATOM 2816 C CA . GLY A 1 372 ? 14.980 6.972 15.217 1.00 63.62 372 GLY A CA 1
ATOM 2817 C C . GLY A 1 372 ? 14.165 8.271 15.180 1.00 63.62 372 GLY A C 1
ATOM 2818 O O . GLY A 1 372 ? 13.475 8.602 16.145 1.00 63.62 372 GLY A O 1
ATOM 2819 N N . SER A 1 373 ? 14.254 8.998 14.063 1.00 82.44 373 SER A N 1
ATOM 2820 C CA . SER A 1 373 ? 13.570 10.283 13.825 1.00 82.44 373 SER A CA 1
ATOM 2821 C C . SER A 1 373 ? 12.172 10.153 13.235 1.00 82.44 373 SER A C 1
ATOM 2823 O O . SER A 1 373 ? 11.766 9.106 12.742 1.00 82.44 373 SER A O 1
ATOM 2825 N N . TYR A 1 374 ? 11.478 11.284 13.170 1.00 88.12 374 TYR A N 1
ATOM 2826 C CA . TYR A 1 374 ? 10.164 11.424 12.570 1.00 88.12 374 TYR A CA 1
ATOM 2827 C C . TYR A 1 374 ? 10.120 12.633 11.624 1.00 88.12 374 TYR A C 1
ATOM 2829 O O . TYR A 1 374 ? 10.836 13.621 11.804 1.00 88.12 374 TYR A O 1
ATOM 2837 N N . ALA A 1 375 ? 9.265 12.580 10.604 1.00 88.56 375 ALA A N 1
ATOM 2838 C CA . ALA A 1 375 ? 9.148 13.646 9.609 1.00 88.56 375 ALA A CA 1
ATOM 2839 C C . ALA A 1 375 ? 7.704 13.868 9.158 1.00 88.56 375 ALA A C 1
ATOM 2841 O O . ALA A 1 375 ? 6.869 12.959 9.197 1.00 88.56 375 ALA A O 1
ATOM 2842 N N . TYR A 1 376 ? 7.416 15.086 8.690 1.00 89.12 376 TYR A N 1
ATOM 2843 C CA . TYR A 1 376 ? 6.192 15.369 7.951 1.00 89.12 376 TYR A CA 1
ATOM 2844 C C . TYR A 1 376 ? 6.407 15.137 6.463 1.00 89.12 376 TYR A C 1
ATOM 2846 O O . TYR A 1 376 ? 7.246 15.808 5.865 1.00 89.12 376 TYR A O 1
ATOM 2854 N N . LEU A 1 377 ? 5.589 14.274 5.863 1.00 92.38 377 LEU A N 1
ATOM 2855 C CA . LEU A 1 377 ? 5.552 14.054 4.417 1.00 92.38 377 LEU A CA 1
ATOM 2856 C C . LEU A 1 377 ? 4.157 14.347 3.864 1.00 92.38 377 LEU A C 1
ATOM 2858 O O . LEU A 1 377 ? 3.161 14.418 4.591 1.00 92.38 377 LEU A O 1
ATOM 2862 N N . THR A 1 378 ? 4.099 14.647 2.571 1.00 95.25 378 THR A N 1
ATOM 2863 C CA . THR A 1 378 ? 2.876 15.037 1.866 1.00 95.25 378 THR A CA 1
ATOM 2864 C C . THR A 1 378 ? 2.829 14.333 0.522 1.00 95.25 378 THR A C 1
ATOM 2866 O O . THR A 1 378 ? 3.770 14.444 -0.258 1.00 95.25 378 THR A O 1
ATOM 2869 N N . GLY A 1 379 ? 1.719 13.655 0.249 1.00 96.62 379 GLY A N 1
ATOM 2870 C CA . GLY A 1 379 ? 1.509 12.893 -0.973 1.00 96.62 379 GLY A CA 1
ATOM 2871 C C . GLY A 1 379 ? 0.339 11.922 -0.842 1.00 96.62 379 GLY A C 1
ATOM 2872 O O . GLY A 1 379 ? -0.092 11.576 0.260 1.00 96.62 379 GLY A O 1
ATOM 2873 N N . THR A 1 380 ? -0.163 11.436 -1.976 1.00 97.44 380 THR A N 1
ATOM 2874 C CA . THR A 1 380 ? -1.075 10.277 -2.002 1.00 97.44 380 THR A CA 1
ATOM 2875 C C . THR A 1 380 ? -0.400 9.029 -1.428 1.00 97.44 380 THR A C 1
ATOM 2877 O O . THR A 1 380 ? -1.064 8.223 -0.779 1.00 97.44 380 THR A O 1
ATOM 2880 N N . SER A 1 381 ? 0.933 8.965 -1.495 1.00 95.44 381 SER A N 1
ATOM 2881 C CA . SER A 1 381 ? 1.793 8.020 -0.777 1.00 95.44 381 SER A CA 1
ATOM 2882 C C . SER A 1 381 ? 1.626 8.003 0.741 1.00 95.44 381 SER A C 1
ATOM 2884 O O . SER A 1 381 ? 1.885 6.970 1.349 1.00 95.44 381 SER A O 1
ATOM 2886 N N . MET A 1 382 ? 1.162 9.092 1.363 1.00 98.31 382 MET A N 1
ATOM 2887 C CA . MET A 1 382 ? 0.868 9.135 2.802 1.00 98.31 382 MET A CA 1
ATOM 2888 C C . MET A 1 382 ? -0.611 8.867 3.105 1.00 98.31 382 MET A C 1
ATOM 2890 O O . MET A 1 382 ? -0.943 8.451 4.212 1.00 98.31 382 MET A O 1
ATOM 2894 N N . ALA A 1 383 ? -1.504 9.035 2.126 1.00 98.62 383 ALA A N 1
ATOM 2895 C CA . ALA A 1 383 ? -2.907 8.639 2.244 1.00 98.62 383 ALA A CA 1
ATOM 2896 C C . ALA A 1 383 ? -3.083 7.118 2.114 1.00 98.62 383 ALA A C 1
ATOM 2898 O O . ALA A 1 383 ? -3.783 6.502 2.917 1.00 98.62 383 ALA A O 1
ATOM 2899 N N . CYS A 1 384 ? -2.388 6.511 1.150 1.00 97.88 384 CYS A N 1
ATOM 2900 C CA . CYS A 1 384 ? -2.361 5.072 0.895 1.00 97.88 384 CYS A CA 1
ATOM 2901 C C . CYS A 1 384 ? -2.138 4.210 2.165 1.00 97.88 384 CYS A C 1
ATOM 2903 O O . CYS A 1 384 ? -2.995 3.370 2.453 1.00 97.88 384 CYS A O 1
ATOM 2905 N N . PRO A 1 385 ? -1.113 4.454 3.012 1.00 98.81 385 PRO A N 1
ATOM 2906 C CA . PRO A 1 385 ? -0.859 3.641 4.201 1.00 98.81 385 PRO A CA 1
ATOM 2907 C C . PRO A 1 385 ? -1.910 3.794 5.299 1.00 98.81 385 PRO A C 1
ATOM 2909 O O . PRO A 1 385 ? -2.088 2.871 6.094 1.00 98.81 385 PRO A O 1
ATOM 2912 N N . HIS A 1 386 ? -2.660 4.904 5.343 1.00 98.94 386 HIS A N 1
ATOM 2913 C CA . HIS A 1 386 ? -3.814 4.981 6.239 1.00 98.94 386 HIS A CA 1
ATOM 2914 C C . HIS A 1 386 ? -4.865 3.947 5.834 1.00 98.94 386 HIS A C 1
ATOM 2916 O O . HIS A 1 386 ? -5.353 3.208 6.684 1.00 98.94 386 HIS A O 1
ATOM 2922 N N . VAL A 1 387 ? -5.186 3.859 4.540 1.00 98.94 387 VAL A N 1
ATOM 2923 C CA . VAL A 1 387 ? -6.162 2.886 4.033 1.00 98.94 387 VAL A CA 1
ATOM 2924 C C . VAL A 1 387 ? -5.626 1.462 4.158 1.00 98.94 387 VAL A C 1
ATOM 2926 O O . VAL A 1 387 ? -6.367 0.597 4.609 1.00 98.94 387 VAL A O 1
ATOM 2929 N N . ALA A 1 388 ? -4.345 1.211 3.870 1.00 98.94 388 ALA A N 1
ATOM 2930 C CA . ALA A 1 388 ? -3.741 -0.106 4.085 1.00 98.94 388 ALA A CA 1
ATOM 2931 C C . ALA A 1 388 ? -3.842 -0.555 5.556 1.00 98.94 388 ALA A C 1
ATOM 2933 O O . ALA A 1 388 ? -4.237 -1.688 5.830 1.00 98.94 388 ALA A O 1
ATOM 2934 N N . GLY A 1 389 ? -3.582 0.347 6.509 1.00 98.81 389 GLY A N 1
ATOM 2935 C CA . GLY A 1 389 ? -3.787 0.081 7.933 1.00 98.81 389 GLY A CA 1
ATOM 2936 C C . GLY A 1 389 ? -5.257 -0.158 8.299 1.00 98.81 389 GLY A C 1
ATOM 2937 O O . GLY A 1 389 ? -5.553 -1.063 9.076 1.00 98.81 389 GLY A O 1
ATOM 2938 N N . VAL A 1 390 ? -6.196 0.590 7.707 1.00 98.88 390 VAL A N 1
ATOM 2939 C CA . VAL A 1 390 ? -7.644 0.363 7.880 1.00 98.88 390 VAL A CA 1
ATOM 2940 C C . VAL A 1 390 ? -8.046 -1.028 7.387 1.00 98.88 390 VAL A C 1
ATOM 2942 O O . VAL A 1 390 ? -8.725 -1.754 8.111 1.00 98.88 390 VAL A O 1
ATOM 2945 N N . VAL A 1 391 ? -7.595 -1.433 6.199 1.00 98.88 391 VAL A N 1
ATOM 2946 C CA . VAL A 1 391 ? -7.841 -2.780 5.668 1.00 98.88 391 VAL A CA 1
ATOM 2947 C C . VAL A 1 391 ? -7.208 -3.844 6.565 1.00 98.88 391 VAL A C 1
ATOM 2949 O O . VAL A 1 391 ? -7.839 -4.862 6.840 1.00 98.88 391 VAL A O 1
ATOM 2952 N N . GLY A 1 392 ? -6.006 -3.597 7.089 1.00 98.62 392 GLY A N 1
ATOM 2953 C CA . GLY A 1 392 ? -5.366 -4.485 8.055 1.00 98.62 392 GLY A CA 1
ATOM 2954 C C . GLY A 1 392 ? -6.180 -4.645 9.346 1.00 98.62 392 GLY A C 1
ATOM 2955 O O . GLY A 1 392 ? -6.331 -5.762 9.839 1.00 98.62 392 GLY A O 1
ATOM 2956 N N . LEU A 1 393 ? -6.790 -3.575 9.870 1.00 97.94 393 LEU A N 1
ATOM 2957 C CA . LEU A 1 393 ? -7.715 -3.679 11.007 1.00 97.94 393 LEU A CA 1
ATOM 2958 C C . LEU A 1 393 ? -8.940 -4.542 10.665 1.00 97.94 393 LEU A C 1
ATOM 2960 O O . LEU A 1 393 ? -9.304 -5.398 11.472 1.00 97.94 393 LEU A O 1
ATOM 2964 N N . LEU A 1 394 ? -9.530 -4.388 9.474 1.00 98.44 394 LEU A N 1
ATOM 2965 C CA . LEU A 1 394 ? -10.641 -5.238 9.018 1.00 98.44 394 LEU A CA 1
ATOM 2966 C C . LEU A 1 394 ? -10.220 -6.714 8.936 1.00 98.44 394 LEU A C 1
ATOM 2968 O O . LEU A 1 394 ? -10.878 -7.567 9.531 1.00 98.44 394 LEU A O 1
ATOM 2972 N N . LYS A 1 395 ? -9.079 -7.008 8.299 1.00 97.12 395 LYS A N 1
ATOM 2973 C CA . LYS A 1 395 ? -8.539 -8.374 8.186 1.00 97.12 395 LYS A CA 1
ATOM 2974 C C . LYS A 1 395 ? -8.080 -8.979 9.514 1.00 97.12 395 LYS A C 1
ATOM 2976 O O . LYS A 1 395 ? -8.006 -10.198 9.638 1.00 97.12 395 LYS A O 1
ATOM 2981 N N . SER A 1 396 ? -7.803 -8.160 10.530 1.00 92.62 396 SER A N 1
ATOM 2982 C CA . SER A 1 396 ? -7.535 -8.658 11.886 1.00 92.62 396 SER A CA 1
ATOM 2983 C C . SER A 1 396 ? -8.782 -9.213 12.585 1.00 92.62 396 SER A C 1
ATOM 2985 O O . SER A 1 396 ? -8.653 -10.017 13.507 1.00 92.62 396 SER A O 1
ATOM 2987 N N . VAL A 1 397 ? -9.974 -8.790 12.148 1.00 89.19 397 VAL A N 1
ATOM 2988 C CA . VAL A 1 397 ? -11.273 -9.240 12.670 1.00 89.19 397 VAL A CA 1
ATOM 2989 C C . VAL A 1 397 ? -11.853 -10.353 11.807 1.00 89.19 397 VAL A C 1
ATOM 2991 O O . VAL A 1 397 ? -12.300 -11.366 12.341 1.00 89.19 397 VAL A O 1
ATOM 2994 N N . ASP A 1 398 ? -11.824 -10.175 10.488 1.00 89.12 398 ASP A N 1
ATOM 2995 C CA . ASP A 1 398 ? -12.261 -11.163 9.506 1.00 89.12 398 ASP A CA 1
ATOM 2996 C C . ASP A 1 398 ? -11.138 -11.406 8.496 1.00 89.12 398 ASP A C 1
ATOM 2998 O O . ASP A 1 398 ? -10.956 -10.647 7.547 1.00 89.12 398 ASP A O 1
ATOM 3002 N N . LYS A 1 399 ? -10.357 -12.465 8.718 1.00 88.06 399 LYS A N 1
ATOM 3003 C CA . LYS A 1 399 ? -9.194 -12.809 7.887 1.00 88.06 399 LYS A CA 1
ATOM 3004 C C . LYS A 1 399 ? -9.582 -13.138 6.440 1.00 88.06 399 LYS A C 1
ATOM 3006 O O . LYS A 1 399 ? -8.784 -12.890 5.529 1.00 88.06 399 LYS A O 1
ATOM 3011 N N . ASP A 1 400 ? -10.797 -13.650 6.245 1.00 87.31 400 ASP A N 1
ATOM 3012 C CA . ASP A 1 400 ? -11.289 -14.195 4.979 1.00 87.31 400 ASP A CA 1
ATOM 3013 C C . ASP A 1 400 ? -12.068 -13.156 4.156 1.00 87.31 400 ASP A C 1
ATOM 3015 O O . ASP A 1 400 ? -12.488 -13.446 3.034 1.00 87.31 400 ASP A O 1
ATOM 3019 N N . ILE A 1 401 ? -12.233 -11.926 4.668 1.00 90.81 401 ILE A N 1
ATOM 3020 C CA . ILE A 1 401 ? -12.852 -10.836 3.912 1.00 90.81 401 ILE A CA 1
ATOM 3021 C C . ILE A 1 401 ? -12.067 -10.575 2.616 1.00 90.81 401 ILE A C 1
ATOM 3023 O O . ILE A 1 401 ? -10.853 -10.326 2.617 1.00 90.81 401 ILE A O 1
ATOM 3027 N N . THR A 1 402 ? -12.781 -10.653 1.496 1.00 92.31 402 THR A N 1
ATOM 3028 C CA . THR A 1 402 ? -12.236 -10.467 0.141 1.00 92.31 402 THR A CA 1
ATOM 3029 C C . THR A 1 402 ? -11.992 -8.991 -0.171 1.00 92.31 402 THR A C 1
ATOM 3031 O O . THR A 1 402 ? -12.563 -8.104 0.472 1.00 92.31 402 THR A O 1
ATOM 3034 N N . ALA A 1 403 ? -11.172 -8.699 -1.185 1.00 92.81 403 ALA A N 1
ATOM 3035 C CA . ALA A 1 403 ? -10.916 -7.326 -1.622 1.00 92.81 403 ALA A CA 1
ATOM 3036 C C . ALA A 1 403 ? -12.199 -6.603 -2.059 1.00 92.81 403 ALA A C 1
ATOM 3038 O O . ALA A 1 403 ? -12.404 -5.436 -1.718 1.00 92.81 403 ALA A O 1
ATOM 3039 N N . GLU A 1 404 ? -13.108 -7.305 -2.734 1.00 91.00 404 GLU A N 1
ATOM 3040 C CA . GLU A 1 404 ? -14.398 -6.774 -3.167 1.00 91.00 404 GLU A CA 1
ATOM 3041 C C . GLU A 1 404 ? -15.292 -6.434 -1.973 1.00 91.00 404 GLU A C 1
ATOM 3043 O O . GLU A 1 404 ? -15.909 -5.366 -1.948 1.00 91.00 404 GLU A O 1
ATOM 3048 N N . GLN A 1 405 ? -15.342 -7.309 -0.962 1.00 94.06 405 GLN A N 1
ATOM 3049 C CA . GLN A 1 405 ? -16.097 -7.0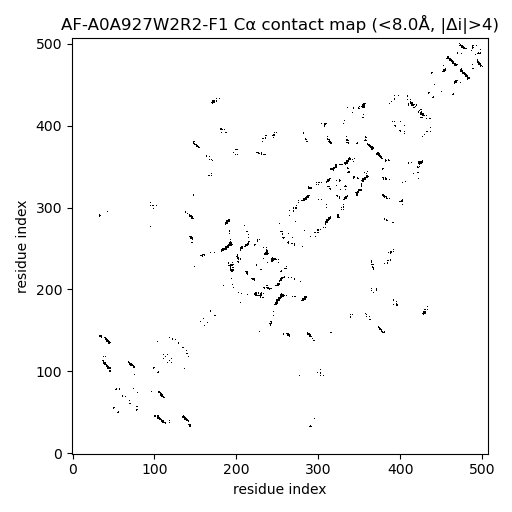62 0.269 1.00 94.06 405 GLN A CA 1
ATOM 3050 C C . GLN A 1 405 ? -15.506 -5.901 1.069 1.00 94.06 405 GLN A C 1
ATOM 3052 O O . GLN A 1 405 ? -16.263 -5.054 1.537 1.00 94.06 405 GLN A O 1
ATOM 3057 N N . VAL A 1 406 ? -14.175 -5.810 1.175 1.00 98.25 406 VAL A N 1
ATOM 3058 C CA . VAL A 1 406 ? -13.490 -4.663 1.789 1.00 98.25 406 VAL A CA 1
ATOM 3059 C C . VAL A 1 406 ? -13.849 -3.373 1.057 1.00 98.25 406 VAL A C 1
ATOM 3061 O O . VAL A 1 406 ? -14.281 -2.413 1.694 1.00 98.25 406 VAL A O 1
ATOM 3064 N N . ARG A 1 407 ? -13.723 -3.335 -0.277 1.00 96.88 407 ARG A N 1
ATOM 3065 C CA . ARG A 1 407 ? -14.039 -2.137 -1.067 1.00 96.88 407 ARG A CA 1
ATOM 3066 C C . ARG A 1 407 ? -15.513 -1.749 -0.921 1.00 96.88 407 ARG A C 1
ATOM 3068 O O . ARG A 1 407 ? -15.816 -0.572 -0.738 1.00 96.88 407 ARG A O 1
ATOM 3075 N N . ALA A 1 408 ? -16.435 -2.711 -0.963 1.00 95.06 408 ALA A N 1
ATOM 3076 C CA . ALA A 1 408 ? -17.863 -2.451 -0.776 1.00 95.06 408 ALA A CA 1
ATOM 3077 C C . ALA A 1 408 ? -18.168 -1.896 0.623 1.00 95.06 408 ALA A C 1
ATOM 3079 O O . ALA A 1 408 ? -18.867 -0.889 0.742 1.00 95.06 408 ALA A O 1
ATOM 3080 N N . LEU A 1 409 ? -17.587 -2.504 1.660 1.00 96.88 409 LEU A N 1
ATOM 3081 C CA . LEU A 1 409 ? -17.731 -2.080 3.048 1.00 96.88 409 LEU A CA 1
ATOM 3082 C C . LEU A 1 409 ? -17.225 -0.649 3.250 1.00 96.88 409 LEU A C 1
ATOM 3084 O O . LEU A 1 409 ? -17.965 0.194 3.751 1.00 96.88 409 LEU A O 1
ATOM 3088 N N . LEU A 1 410 ? -16.001 -0.353 2.802 1.00 98.31 410 LEU A N 1
ATOM 3089 C CA . LEU A 1 410 ? -15.424 0.989 2.903 1.00 98.31 410 LEU A CA 1
ATOM 3090 C C . LEU A 1 410 ? -16.243 2.025 2.125 1.00 98.31 410 LEU A C 1
ATOM 3092 O O . LEU A 1 410 ? -16.403 3.150 2.588 1.00 98.31 410 LEU A O 1
ATOM 3096 N N . LYS A 1 411 ? -16.805 1.658 0.969 1.00 96.44 411 LYS A N 1
ATOM 3097 C CA . LYS A 1 411 ? -17.680 2.537 0.180 1.00 96.44 411 LYS A CA 1
ATOM 3098 C C . LYS A 1 411 ? -18.991 2.854 0.874 1.00 96.44 411 LYS A C 1
ATOM 3100 O O . LYS A 1 411 ? -19.472 3.978 0.761 1.00 96.44 411 LYS A O 1
ATOM 3105 N N . GLU A 1 412 ? -19.569 1.887 1.569 1.00 95.00 412 GLU A N 1
ATOM 3106 C CA . GLU A 1 412 ? -20.813 2.087 2.303 1.00 95.00 412 GLU A CA 1
ATOM 3107 C C . GLU A 1 412 ? -20.615 2.939 3.563 1.00 95.00 412 GLU A C 1
ATOM 3109 O O . GLU A 1 412 ? -21.508 3.695 3.944 1.00 95.00 412 GLU A O 1
ATOM 3114 N N . THR A 1 413 ? -19.446 2.846 4.199 1.00 96.94 413 THR A N 1
ATOM 3115 C CA . THR A 1 413 ? -19.179 3.523 5.473 1.00 96.94 413 THR A CA 1
ATOM 3116 C C . THR A 1 413 ? -18.400 4.827 5.347 1.00 96.94 413 THR A C 1
ATOM 3118 O O . THR A 1 413 ? -18.391 5.608 6.302 1.00 96.94 413 THR A O 1
ATOM 3121 N N . ALA A 1 414 ? -17.782 5.094 4.190 1.00 97.06 414 ALA A N 1
ATOM 3122 C CA . ALA A 1 414 ? -17.016 6.307 3.942 1.00 97.06 414 ALA A CA 1
ATOM 3123 C C . ALA A 1 414 ? -17.831 7.573 4.234 1.00 97.06 414 ALA A C 1
ATOM 3125 O O . ALA A 1 414 ? -19.004 7.725 3.878 1.00 97.06 414 ALA A O 1
ATOM 3126 N N . LYS A 1 415 ? -17.167 8.547 4.851 1.00 97.12 415 LYS A N 1
ATOM 3127 C CA . LYS A 1 415 ? -17.715 9.881 5.037 1.00 97.12 415 LYS A CA 1
ATOM 3128 C C . LYS A 1 415 ? -17.682 10.613 3.702 1.00 97.12 415 LYS A C 1
ATOM 3130 O O . LYS A 1 415 ? -16.615 11.027 3.245 1.00 97.12 415 LYS A O 1
ATOM 3135 N N . THR A 1 416 ? -18.854 10.823 3.109 1.00 92.50 416 THR A N 1
ATOM 3136 C CA . THR A 1 416 ? -18.992 11.584 1.864 1.00 92.50 416 THR A CA 1
ATOM 3137 C C . THR A 1 416 ? -18.283 12.934 1.971 1.00 92.50 416 THR A C 1
ATOM 3139 O O . THR A 1 416 ? -18.520 13.713 2.898 1.00 92.50 416 THR A O 1
ATOM 3142 N N . ALA A 1 417 ? -17.423 13.211 0.998 1.00 88.12 417 ALA A N 1
ATOM 3143 C CA . ALA A 1 417 ? -16.707 14.467 0.861 1.00 88.12 417 ALA A CA 1
ATOM 3144 C C . ALA A 1 417 ? -16.849 14.940 -0.586 1.00 88.12 417 ALA A C 1
ATOM 3146 O O . ALA A 1 417 ? -16.701 14.143 -1.502 1.00 88.12 417 ALA A O 1
ATOM 3147 N N . GLY A 1 418 ? -17.170 16.220 -0.788 1.00 91.00 418 GLY A N 1
ATOM 3148 C CA . GLY A 1 418 ? -17.247 16.833 -2.116 1.00 91.00 418 GLY A CA 1
ATOM 3149 C C . GLY A 1 418 ? -18.028 16.026 -3.164 1.00 91.00 418 GLY A C 1
ATOM 3150 O O . GLY A 1 418 ? -19.048 15.406 -2.871 1.00 91.00 418 GLY A O 1
ATOM 3151 N N . ASN A 1 419 ? -17.571 16.098 -4.415 1.00 93.56 419 ASN A N 1
ATOM 3152 C CA . ASN A 1 419 ? -18.118 15.315 -5.523 1.00 93.56 419 ASN A CA 1
ATOM 3153 C C . ASN A 1 419 ? -17.301 14.030 -5.732 1.00 93.56 419 ASN A C 1
ATOM 3155 O O . ASN A 1 419 ? -16.094 14.015 -5.500 1.00 93.56 419 ASN A O 1
ATOM 3159 N N . SER A 1 420 ? -17.937 12.976 -6.244 1.00 93.56 420 SER A N 1
ATOM 3160 C CA . SER A 1 420 ? -17.292 11.666 -6.406 1.00 93.56 420 SER A CA 1
ATOM 3161 C C . SER A 1 420 ? -16.142 11.644 -7.414 1.00 93.56 420 SER A C 1
ATOM 3163 O O . SER A 1 420 ? -15.265 10.796 -7.311 1.00 93.56 420 SER A O 1
ATOM 3165 N N . ASN A 1 421 ? -16.097 12.584 -8.362 1.00 94.38 421 ASN A N 1
ATOM 3166 C CA . ASN A 1 421 ? -14.974 12.691 -9.290 1.00 94.38 421 ASN A CA 1
ATOM 3167 C C . ASN A 1 421 ? -13.693 13.169 -8.586 1.00 94.38 421 ASN A C 1
ATOM 3169 O O . ASN A 1 421 ? -12.601 12.804 -8.998 1.00 94.38 421 ASN A O 1
ATOM 3173 N N . GLU A 1 422 ? -13.815 13.979 -7.533 1.00 96.00 422 GLU A N 1
ATOM 3174 C CA . GLU A 1 422 ? -12.679 14.482 -6.754 1.00 96.00 422 GLU A CA 1
ATOM 3175 C C . GLU A 1 422 ? -12.412 13.705 -5.462 1.00 96.00 422 GLU A C 1
ATOM 3177 O O . GLU A 1 422 ? -11.312 13.793 -4.932 1.00 96.00 422 GLU A O 1
ATOM 3182 N N . TYR A 1 423 ? -13.395 12.972 -4.942 1.00 97.81 423 TYR A N 1
ATOM 3183 C CA . TYR A 1 423 ? -13.300 12.338 -3.624 1.00 97.81 423 TYR A CA 1
ATOM 3184 C C . TYR A 1 423 ? -13.689 10.851 -3.617 1.00 97.81 423 TYR A C 1
ATOM 3186 O O . TYR A 1 423 ? -13.741 10.252 -2.546 1.00 97.81 423 TYR A O 1
ATOM 3194 N N . GLY A 1 424 ? -13.992 10.244 -4.769 1.00 97.31 424 GLY A N 1
ATOM 3195 C CA . GLY A 1 424 ? -14.442 8.852 -4.836 1.00 97.31 424 GLY A CA 1
ATOM 3196 C C . GLY A 1 424 ? -15.715 8.631 -4.011 1.00 97.31 424 GLY A C 1
ATOM 3197 O O . GLY A 1 424 ? -16.692 9.375 -4.138 1.00 97.31 424 GLY A O 1
ATOM 3198 N N . ALA A 1 425 ? -15.707 7.626 -3.137 1.00 97.25 425 ALA A N 1
ATOM 3199 C CA . ALA A 1 425 ? -16.764 7.394 -2.151 1.00 97.25 425 ALA A CA 1
ATOM 3200 C C . ALA A 1 425 ? -16.706 8.357 -0.945 1.00 97.25 425 ALA A C 1
ATOM 3202 O O . ALA A 1 425 ? -17.686 8.495 -0.211 1.00 97.25 425 ALA A O 1
ATOM 3203 N N . GLY A 1 426 ? -15.584 9.052 -0.750 1.00 98.38 426 GLY A N 1
ATOM 3204 C CA . GLY A 1 426 ? -15.334 9.950 0.371 1.00 98.38 426 GLY A CA 1
ATOM 3205 C C . GLY A 1 426 ? -14.122 9.534 1.201 1.00 98.38 426 GLY A C 1
ATOM 3206 O O . GLY A 1 426 ? -13.266 8.771 0.758 1.00 98.38 426 GLY A O 1
ATOM 3207 N N . ILE A 1 427 ? -14.043 10.069 2.418 1.00 98.81 427 ILE A N 1
ATOM 3208 C CA . ILE A 1 427 ? -12.961 9.788 3.366 1.00 98.81 427 ILE A CA 1
ATOM 3209 C C . ILE A 1 427 ? -13.282 8.497 4.127 1.00 98.81 427 ILE A C 1
ATOM 3211 O O . ILE A 1 427 ? -14.390 8.366 4.646 1.00 98.81 427 ILE A O 1
ATOM 3215 N N . VAL A 1 428 ? -12.334 7.559 4.211 1.00 98.69 428 VAL A N 1
ATOM 3216 C CA . VAL A 1 428 ? -12.541 6.286 4.929 1.00 98.69 428 VAL A CA 1
ATOM 3217 C C . VAL A 1 428 ? -12.900 6.503 6.408 1.00 98.69 428 VAL A C 1
ATOM 3219 O O . VAL A 1 428 ? -12.353 7.387 7.065 1.00 98.69 428 VAL A O 1
ATOM 3222 N N . ASP A 1 429 ? -13.812 5.683 6.934 1.00 98.38 429 ASP A N 1
ATOM 3223 C CA . ASP A 1 429 ? -14.247 5.684 8.340 1.00 98.38 429 ASP A CA 1
ATOM 3224 C C . ASP A 1 429 ? -14.125 4.256 8.891 1.00 98.38 429 ASP A C 1
ATOM 3226 O O . ASP A 1 429 ? -14.959 3.386 8.612 1.00 98.38 429 ASP A O 1
ATOM 3230 N N . VAL A 1 430 ? -13.033 3.988 9.616 1.00 97.69 430 VAL A N 1
ATOM 3231 C CA . VAL A 1 430 ? -12.709 2.621 10.054 1.00 97.69 430 VAL A CA 1
ATOM 3232 C C . VAL A 1 430 ? -13.590 2.136 11.197 1.00 97.69 430 VAL A C 1
ATOM 3234 O O . VAL A 1 430 ? -13.872 0.944 11.282 1.00 97.69 430 VAL A O 1
ATOM 3237 N N . ASP A 1 431 ? -14.078 3.045 12.041 1.00 94.06 431 ASP A N 1
ATOM 3238 C CA . ASP A 1 431 ? -14.989 2.706 13.135 1.00 94.06 431 ASP A CA 1
ATOM 3239 C C . ASP A 1 431 ? -16.301 2.154 12.578 1.00 94.06 431 ASP A C 1
ATOM 3241 O O . ASP A 1 431 ? -16.696 1.036 12.908 1.00 94.06 431 ASP A O 1
ATOM 3245 N N . LYS A 1 432 ? -16.922 2.875 11.638 1.00 93.06 432 LYS A N 1
ATOM 3246 C CA . LYS A 1 432 ? -18.142 2.398 10.977 1.00 93.06 432 LYS A CA 1
ATOM 3247 C C . LYS A 1 432 ? -17.917 1.114 10.186 1.00 93.06 432 LYS A C 1
ATOM 3249 O O . LYS A 1 432 ? -18.766 0.225 10.226 1.00 93.06 432 LYS A O 1
ATOM 3254 N N . ALA A 1 433 ? -16.788 1.001 9.481 1.00 96.38 433 ALA A N 1
ATOM 3255 C CA . ALA A 1 433 ? -16.446 -0.213 8.742 1.00 96.38 433 ALA A CA 1
ATOM 3256 C C . ALA A 1 433 ? -16.358 -1.432 9.676 1.00 96.38 433 ALA A C 1
ATOM 3258 O O . ALA A 1 433 ? -16.975 -2.460 9.405 1.00 96.38 433 ALA A O 1
ATOM 3259 N N . LEU A 1 434 ? -15.666 -1.307 10.812 1.00 89.38 434 LEU A N 1
ATOM 3260 C CA . LEU A 1 434 ? -15.541 -2.382 11.798 1.00 89.38 434 LEU A CA 1
ATOM 3261 C C . LEU A 1 434 ? -16.860 -2.694 12.509 1.00 89.38 434 LEU A C 1
ATOM 3263 O O . LEU A 1 434 ? -17.170 -3.868 12.700 1.00 89.38 434 LEU A O 1
ATOM 3267 N N . GLN A 1 435 ? -17.654 -1.686 12.879 1.00 83.12 435 GLN A N 1
ATOM 3268 C CA . GLN A 1 435 ? -18.979 -1.898 13.475 1.00 83.12 435 GLN A CA 1
ATOM 3269 C C . GLN A 1 435 ? -19.876 -2.693 12.531 1.00 83.12 435 GLN A C 1
ATOM 3271 O O . GLN A 1 435 ? -20.492 -3.675 12.942 1.00 83.12 435 GLN A O 1
ATOM 3276 N N . LYS A 1 436 ? -19.896 -2.325 11.248 1.00 86.31 436 LYS A N 1
ATOM 3277 C CA . LYS A 1 436 ? -20.682 -3.038 10.246 1.00 86.31 436 LYS A CA 1
ATOM 3278 C C . LYS A 1 436 ? -20.154 -4.452 9.996 1.00 86.31 436 LYS A C 1
ATOM 3280 O O . LYS A 1 436 ? -20.951 -5.386 9.956 1.00 86.31 436 LYS A O 1
ATOM 3285 N N . LEU A 1 437 ? -18.834 -4.632 9.909 1.00 86.12 437 LEU A N 1
ATOM 3286 C CA . LEU A 1 437 ? -18.206 -5.950 9.745 1.00 86.12 437 LEU A CA 1
ATOM 3287 C C . LEU A 1 437 ? -18.523 -6.899 10.910 1.00 86.12 437 LEU A C 1
ATOM 3289 O O . LEU A 1 437 ? -18.798 -8.076 10.707 1.00 86.12 437 LEU A O 1
ATOM 3293 N N . THR A 1 438 ? -18.519 -6.381 12.136 1.00 78.94 438 THR A N 1
ATOM 3294 C CA . THR A 1 438 ? -18.790 -7.161 13.355 1.00 78.94 438 THR A CA 1
ATOM 3295 C C . THR A 1 438 ? -20.281 -7.341 13.653 1.00 78.94 438 THR A C 1
ATOM 3297 O O . THR A 1 438 ? -20.629 -8.059 14.589 1.00 78.94 438 THR A O 1
ATOM 3300 N N . GLY A 1 439 ? -21.170 -6.708 12.876 1.00 66.25 439 GLY A N 1
ATOM 3301 C CA . GLY A 1 439 ? -22.609 -6.681 13.151 1.00 66.25 439 GLY A CA 1
ATOM 3302 C C . GLY A 1 439 ? -22.982 -5.861 14.392 1.00 66.25 439 GLY A C 1
ATOM 3303 O O . GLY A 1 439 ? -24.071 -6.030 14.930 1.00 66.25 439 GLY A O 1
ATOM 3304 N N . THR A 1 440 ? -22.091 -4.976 14.842 1.00 48.94 440 THR A N 1
ATOM 3305 C CA . THR A 1 440 ? -22.247 -4.116 16.026 1.00 48.94 440 THR A CA 1
ATOM 3306 C C . THR A 1 440 ? -22.812 -2.738 15.662 1.00 48.94 440 THR A C 1
ATOM 3308 O O . THR A 1 440 ? -22.589 -1.764 16.378 1.00 48.94 440 THR A O 1
ATOM 3311 N N . GLU A 1 441 ? -23.511 -2.624 14.528 1.00 42.72 441 GLU A N 1
ATOM 3312 C CA . GLU A 1 441 ? -24.167 -1.387 14.098 1.00 42.72 441 GLU A CA 1
ATOM 3313 C C . GLU A 1 441 ? -25.250 -1.031 15.132 1.00 42.72 441 GLU A C 1
ATOM 3315 O O . GLU A 1 441 ? -26.356 -1.571 15.133 1.00 42.72 441 GLU A O 1
ATOM 3320 N N . VAL A 1 442 ? -24.915 -0.143 16.072 1.00 39.34 442 VAL A N 1
ATOM 3321 C CA . VAL A 1 442 ? -25.901 0.443 16.977 1.00 39.34 442 VAL A CA 1
ATOM 3322 C C . VAL A 1 442 ? -26.694 1.439 16.145 1.00 39.34 442 VAL A C 1
ATOM 3324 O O . VAL A 1 442 ? -26.297 2.592 15.976 1.00 39.34 442 VAL A O 1
ATOM 3327 N N . THR A 1 443 ? -27.823 1.003 15.592 1.00 34.31 443 THR A N 1
ATOM 3328 C CA . THR A 1 443 ? -28.828 1.935 15.084 1.00 34.31 443 THR A CA 1
ATOM 3329 C C . THR A 1 443 ? -29.354 2.740 16.265 1.00 34.31 443 THR A C 1
ATOM 3331 O O . THR A 1 443 ? -30.234 2.282 16.995 1.00 34.31 443 THR A O 1
ATOM 3334 N N . VAL A 1 444 ? -28.817 3.944 16.460 1.00 35.81 444 VAL A N 1
ATOM 3335 C CA . VAL A 1 444 ? -29.502 4.974 17.238 1.00 35.81 444 VAL A CA 1
ATOM 3336 C C . VAL A 1 444 ? -30.659 5.443 16.363 1.00 35.81 444 VAL A C 1
ATOM 3338 O O . VAL A 1 444 ? -30.505 6.308 15.505 1.00 35.81 444 VAL A O 1
ATOM 3341 N N . ASN A 1 445 ? -31.816 4.798 16.511 1.00 32.72 445 ASN A N 1
ATOM 3342 C CA . ASN A 1 445 ? -33.060 5.415 16.080 1.00 32.72 445 ASN A CA 1
ATOM 3343 C C . ASN A 1 445 ? -33.297 6.587 17.031 1.00 32.72 445 ASN A C 1
ATOM 3345 O O . ASN A 1 445 ? -33.562 6.363 18.211 1.00 32.72 445 ASN A O 1
ATOM 3349 N N . ASP A 1 446 ? -33.228 7.809 16.507 1.00 38.50 446 ASP A N 1
ATOM 3350 C CA . ASP A 1 446 ? -33.439 9.077 17.227 1.00 38.50 446 ASP A CA 1
ATOM 3351 C C . ASP A 1 446 ? -34.825 9.213 17.908 1.00 38.50 446 ASP A C 1
ATOM 3353 O O . ASP A 1 446 ? -35.132 10.266 18.455 1.00 38.50 446 ASP A O 1
ATOM 3357 N N . ASP A 1 447 ? -35.652 8.160 17.939 1.00 37.47 447 ASP A N 1
ATOM 3358 C CA . ASP A 1 447 ? -36.998 8.181 18.523 1.00 37.47 447 ASP A CA 1
ATOM 3359 C C . ASP A 1 447 ? -37.271 7.150 19.636 1.00 37.47 447 ASP A C 1
ATOM 3361 O O . ASP A 1 447 ? -38.342 7.202 20.237 1.00 37.47 447 ASP A O 1
ATOM 3365 N N . THR A 1 448 ? -36.342 6.262 20.013 1.00 36.31 448 THR A N 1
ATOM 3366 C CA . THR A 1 448 ? -36.501 5.460 21.247 1.00 36.31 448 THR A CA 1
ATOM 3367 C C . THR A 1 448 ? -35.154 5.019 21.802 1.00 36.31 448 THR A C 1
ATOM 3369 O O . THR A 1 448 ? -34.429 4.276 21.146 1.00 36.31 448 THR A O 1
ATOM 3372 N N . ASN A 1 449 ? -34.868 5.400 23.045 1.00 36.72 449 ASN A N 1
ATOM 3373 C CA . ASN A 1 449 ? -33.680 5.038 23.822 1.00 36.72 449 ASN A CA 1
ATOM 3374 C C . ASN A 1 449 ? -33.685 3.548 24.252 1.00 36.72 449 ASN A C 1
ATOM 3376 O O . ASN A 1 449 ? -33.551 3.222 25.427 1.00 36.72 449 ASN A O 1
ATOM 3380 N N . VAL A 1 450 ? -33.911 2.621 23.317 1.00 40.50 450 VAL A N 1
ATOM 3381 C CA . VAL A 1 450 ? -33.968 1.180 23.591 1.00 40.50 450 VAL A CA 1
ATOM 3382 C C . VAL A 1 450 ? -33.043 0.458 22.619 1.00 40.50 450 VAL A C 1
ATOM 3384 O O . VAL A 1 450 ? -33.368 0.259 21.450 1.00 40.50 450 VAL A O 1
ATOM 3387 N N . LEU A 1 451 ? -31.878 0.046 23.119 1.00 48.31 451 LEU A N 1
ATOM 3388 C CA . LEU A 1 451 ? -31.075 -1.000 22.493 1.00 48.31 451 LEU A CA 1
ATOM 3389 C C . LEU A 1 451 ? -31.971 -2.245 22.382 1.00 48.31 451 LEU A C 1
ATOM 3391 O O . LEU A 1 451 ? -32.437 -2.753 23.402 1.00 48.31 451 LEU A O 1
ATOM 3395 N N . ASN A 1 452 ? -32.249 -2.729 21.168 1.00 53.59 452 ASN A N 1
ATOM 3396 C CA . ASN A 1 452 ? -33.000 -3.972 20.946 1.00 53.59 452 ASN A CA 1
ATOM 3397 C C . ASN A 1 452 ? -32.151 -5.182 21.389 1.00 53.59 452 ASN A C 1
ATOM 3399 O O . ASN A 1 452 ? -31.598 -5.904 20.565 1.00 53.59 452 ASN A O 1
ATOM 3403 N N . ALA A 1 453 ? -32.008 -5.376 22.699 1.00 63.56 453 ALA A N 1
ATOM 3404 C CA . ALA A 1 453 ? -31.266 -6.473 23.303 1.00 63.56 453 ALA A CA 1
ATOM 3405 C C . ALA A 1 453 ? -32.217 -7.634 23.627 1.00 63.56 453 ALA A C 1
ATOM 3407 O O . ALA A 1 453 ? -33.103 -7.512 24.479 1.00 63.56 453 ALA A O 1
ATOM 3408 N N . GLU A 1 454 ? -32.030 -8.785 22.980 1.00 78.88 454 GLU A N 1
ATOM 3409 C CA . GLU A 1 454 ? -32.796 -9.992 23.305 1.00 78.88 454 GLU A CA 1
ATOM 3410 C C . GLU A 1 454 ? -32.404 -10.514 24.695 1.00 78.88 454 GLU A C 1
ATOM 3412 O O . GLU A 1 454 ? -31.256 -10.407 25.112 1.00 78.88 454 GLU A O 1
ATOM 3417 N N . LYS A 1 455 ? -33.330 -11.089 25.465 1.00 85.94 455 LYS A N 1
ATOM 3418 C CA . LYS A 1 455 ? -32.975 -11.638 26.784 1.00 85.94 455 LYS A CA 1
ATOM 3419 C C . LYS A 1 455 ? -31.985 -12.795 26.622 1.00 85.94 455 LYS A C 1
ATOM 3421 O O . LYS A 1 455 ? -32.267 -13.726 25.873 1.00 85.94 455 LYS A O 1
ATOM 3426 N N . TRP A 1 456 ? -30.873 -12.782 27.360 1.00 88.81 456 TRP A N 1
ATOM 3427 C CA . TRP A 1 456 ? -29.915 -13.887 27.337 1.00 88.81 456 TRP A CA 1
ATOM 3428 C C . TRP A 1 456 ? -30.579 -15.196 27.786 1.00 88.81 456 TRP A C 1
ATOM 3430 O O . TRP A 1 456 ? -31.211 -15.280 28.843 1.00 88.81 456 TRP A O 1
ATOM 3440 N N . VAL A 1 457 ? -30.400 -16.229 26.971 1.00 86.06 457 VAL A N 1
ATOM 3441 C CA . VAL A 1 457 ? -30.851 -17.606 27.177 1.00 86.06 457 VAL A CA 1
ATOM 3442 C C . VAL A 1 457 ? -29.639 -18.540 27.344 1.00 86.06 457 VAL A C 1
ATOM 3444 O O . VAL A 1 457 ? -28.694 -18.468 26.544 1.00 86.06 457 VAL A O 1
ATOM 3447 N N . PRO A 1 458 ? -29.640 -19.444 28.343 1.00 84.50 458 PRO A N 1
ATOM 3448 C CA . PRO A 1 458 ? -28.619 -20.481 28.475 1.00 84.50 458 PRO A CA 1
ATOM 3449 C C . PRO A 1 458 ? -28.710 -21.514 27.339 1.00 84.50 458 PRO A C 1
ATOM 3451 O O . PRO A 1 458 ? -29.784 -21.762 26.795 1.00 84.50 458 PRO A O 1
ATOM 3454 N N . ALA A 1 459 ? -27.588 -22.157 26.996 1.00 83.25 459 ALA A N 1
ATOM 3455 C CA . ALA A 1 459 ? -27.494 -23.197 25.956 1.00 83.25 459 ALA A CA 1
ATOM 3456 C C . ALA A 1 459 ? -27.801 -22.736 24.516 1.00 83.25 459 ALA A C 1
ATOM 3458 O O . ALA A 1 459 ? -27.778 -23.562 23.595 1.00 83.25 459 ALA A O 1
ATOM 3459 N N . GLN A 1 460 ? -28.020 -21.435 24.306 1.00 85.44 460 GLN A N 1
ATOM 3460 C CA . GLN A 1 460 ? -28.168 -20.822 22.991 1.00 85.44 460 GLN A CA 1
ATOM 3461 C C . GLN A 1 460 ? -26.801 -20.578 22.345 1.00 85.44 460 GLN A C 1
ATOM 3463 O O . GLN A 1 460 ? -25.791 -20.334 23.011 1.00 85.44 460 GLN A O 1
ATOM 3468 N N . GLN A 1 461 ? -26.776 -20.676 21.020 1.00 86.44 461 GLN A N 1
ATOM 3469 C CA . GLN A 1 461 ? -25.606 -20.338 20.232 1.00 86.44 461 GLN A CA 1
ATOM 3470 C C . GLN A 1 461 ? -25.633 -18.849 19.903 1.00 86.44 461 GLN A C 1
ATOM 3472 O O . GLN A 1 461 ? -26.552 -18.378 19.233 1.00 86.44 461 GLN A O 1
ATOM 3477 N N . TYR A 1 462 ? -24.619 -18.131 20.374 1.00 82.50 462 TYR A N 1
ATOM 3478 C CA . TYR A 1 462 ? -24.446 -16.710 20.120 1.00 82.50 462 TYR A CA 1
ATOM 3479 C C . TYR A 1 462 ? -23.331 -16.510 19.112 1.00 82.50 462 TYR A C 1
ATOM 3481 O O . TYR A 1 462 ? -22.236 -17.067 19.234 1.00 82.50 462 TYR A O 1
ATOM 3489 N N . LYS A 1 463 ? -23.623 -15.703 18.099 1.00 73.56 463 LYS A N 1
ATOM 3490 C CA . LYS A 1 463 ? -22.619 -15.220 17.156 1.00 73.56 463 LYS A CA 1
ATOM 3491 C C . LYS A 1 463 ? -21.865 -14.058 17.796 1.00 73.56 463 LYS A C 1
ATOM 3493 O O . LYS A 1 463 ? -22.407 -13.389 18.680 1.00 73.56 463 LYS A O 1
ATOM 3498 N N . LEU A 1 464 ? -20.638 -13.822 17.342 1.00 70.44 464 LEU A N 1
ATOM 3499 C CA . LEU A 1 464 ? -19.947 -12.559 17.598 1.00 70.44 464 LEU A CA 1
ATOM 3500 C C . LEU A 1 464 ? -20.894 -11.394 17.241 1.00 70.44 464 LEU A C 1
ATOM 3502 O O . LEU A 1 464 ? -21.595 -11.483 16.236 1.00 70.44 464 LEU A O 1
ATOM 3506 N N . GLY A 1 465 ? -20.984 -10.382 18.102 1.00 55.25 465 GLY A N 1
ATOM 3507 C CA . GLY A 1 465 ? -21.877 -9.230 17.947 1.00 55.25 465 GLY A CA 1
ATOM 3508 C C . GLY A 1 465 ? -23.302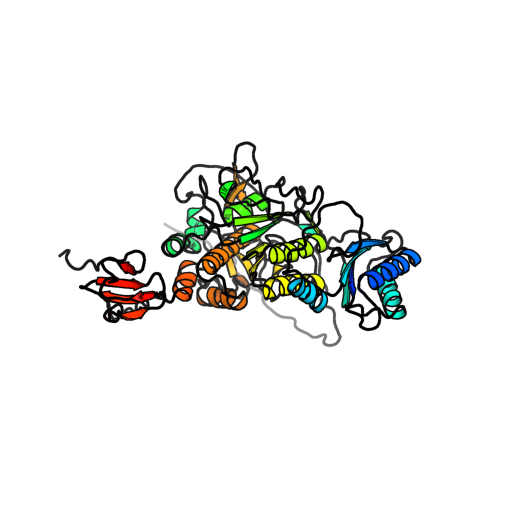 -9.411 18.491 1.00 55.25 465 GLY A C 1
ATOM 3509 O O . GLY A 1 465 ? -24.049 -8.442 18.540 1.00 55.25 465 GLY A O 1
ATOM 3510 N N . SER A 1 466 ? -23.707 -10.609 18.943 1.00 80.44 466 SER A N 1
ATOM 3511 C CA . SER A 1 466 ? -25.059 -10.802 19.513 1.00 80.44 466 SER A CA 1
ATOM 3512 C C . SER A 1 466 ? -25.272 -9.897 20.732 1.00 80.44 466 SER A C 1
ATOM 3514 O O . SER A 1 466 ? -24.510 -9.998 21.695 1.00 80.44 466 SER A O 1
ATOM 3516 N N . VAL A 1 467 ? -26.315 -9.063 20.708 1.00 80.31 467 VAL A N 1
ATOM 3517 C CA . VAL A 1 467 ? -26.659 -8.152 21.808 1.00 80.31 467 VAL A CA 1
ATOM 3518 C C . VAL A 1 467 ? -27.717 -8.796 22.691 1.00 80.31 467 VAL A C 1
ATOM 3520 O O . VAL A 1 467 ? -28.800 -9.144 22.218 1.00 80.31 467 VAL A O 1
ATOM 3523 N N . VAL A 1 468 ? -27.411 -8.950 23.977 1.00 84.62 468 VAL A N 1
ATOM 3524 C CA . VAL A 1 468 ? -28.317 -9.570 24.943 1.00 84.62 468 VAL A CA 1
ATOM 3525 C C . VAL A 1 468 ? -28.522 -8.713 26.181 1.00 84.62 468 VAL A C 1
ATOM 3527 O O . VAL A 1 468 ? -27.614 -8.011 26.614 1.00 84.62 468 VAL A O 1
ATOM 3530 N N . SER A 1 469 ? -29.699 -8.811 26.793 1.00 85.38 469 SER A N 1
ATOM 3531 C CA . SER A 1 469 ? -29.950 -8.298 28.138 1.00 85.38 469 SER A CA 1
ATOM 3532 C C . SER A 1 469 ? -29.805 -9.414 29.175 1.00 85.38 469 SER A C 1
ATOM 3534 O O . SER A 1 469 ? -30.372 -10.503 29.034 1.00 85.38 469 SER A O 1
ATOM 3536 N N . TYR A 1 470 ? -29.036 -9.155 30.231 1.00 84.81 470 TYR A N 1
ATOM 3537 C CA . TYR A 1 470 ? -28.861 -10.060 31.365 1.00 84.81 470 TYR A CA 1
ATOM 3538 C C . TYR A 1 470 ? -28.728 -9.241 32.651 1.00 84.81 470 TYR A C 1
ATOM 3540 O O . TYR A 1 470 ? -27.924 -8.323 32.718 1.00 84.81 470 TYR A O 1
ATOM 3548 N N . ASP A 1 471 ? -29.538 -9.554 33.663 1.00 85.44 471 ASP A N 1
ATOM 3549 C CA . ASP A 1 471 ? -29.505 -8.891 34.978 1.00 85.44 471 ASP A CA 1
ATOM 3550 C C . ASP A 1 471 ? -29.541 -7.345 34.923 1.00 85.44 471 ASP A C 1
ATOM 3552 O O . ASP A 1 471 ? -28.742 -6.658 35.547 1.00 85.44 471 ASP A O 1
ATOM 3556 N N . GLY A 1 472 ? -30.442 -6.791 34.100 1.00 74.31 472 GLY A N 1
ATOM 3557 C CA . GLY A 1 472 ? -30.616 -5.338 33.937 1.00 74.31 472 GLY A CA 1
ATOM 3558 C C . GLY A 1 472 ? -29.575 -4.649 33.049 1.00 74.31 472 GLY A C 1
ATOM 3559 O O . GLY A 1 472 ? -29.762 -3.492 32.697 1.00 74.31 472 GLY A O 1
ATOM 3560 N N . ASN A 1 473 ? -28.538 -5.370 32.625 1.00 78.75 473 ASN A N 1
ATOM 3561 C CA . ASN A 1 473 ? -27.443 -4.851 31.817 1.00 78.75 473 ASN A CA 1
ATOM 3562 C C . ASN A 1 473 ? -27.505 -5.360 30.374 1.00 78.75 473 ASN A C 1
ATOM 3564 O O . ASN A 1 473 ? -28.045 -6.438 30.100 1.00 78.75 473 ASN A O 1
ATOM 3568 N N . VAL A 1 474 ? -26.917 -4.597 29.452 1.00 79.56 474 VAL A N 1
ATOM 3569 C CA . VAL A 1 474 ? -26.783 -4.978 28.042 1.00 79.56 474 VAL A CA 1
ATOM 3570 C C . VAL A 1 474 ? -25.359 -5.445 27.774 1.00 79.56 474 VAL A C 1
ATOM 3572 O O . VAL A 1 474 ? -24.391 -4.782 28.140 1.00 79.56 474 VAL A O 1
ATOM 3575 N N . TYR A 1 475 ? -25.237 -6.590 27.110 1.00 81.88 475 TYR A N 1
ATOM 3576 C CA . TYR A 1 475 ? -23.964 -7.200 26.769 1.00 81.88 475 TYR A CA 1
ATOM 3577 C C . TYR A 1 475 ? -23.876 -7.510 25.281 1.00 81.88 475 TYR A C 1
ATOM 3579 O O . TYR A 1 475 ? -24.855 -7.929 24.666 1.00 81.88 475 TYR A O 1
ATOM 3587 N N . VAL A 1 476 ? -22.674 -7.395 24.726 1.00 77.19 476 VAL A N 1
ATOM 3588 C CA . VAL A 1 476 ? -22.351 -7.806 23.358 1.00 77.19 476 VAL A CA 1
ATOM 3589 C C . VAL A 1 476 ? -21.467 -9.042 23.407 1.00 77.19 476 VAL A C 1
ATOM 3591 O O . VAL A 1 476 ? -20.446 -9.061 24.089 1.00 77.19 476 VAL A O 1
ATOM 3594 N N . CYS A 1 477 ? -21.841 -10.091 22.684 1.00 77.44 477 CYS A N 1
ATOM 3595 C CA . CYS A 1 477 ? -21.016 -11.283 22.531 1.00 77.44 477 CYS A CA 1
ATOM 3596 C C . CYS A 1 477 ? -19.728 -10.926 21.767 1.00 77.44 477 CYS A C 1
ATOM 3598 O O . CYS A 1 477 ? -19.800 -10.572 20.595 1.00 77.44 477 CYS A O 1
ATOM 3600 N N . VAL A 1 478 ? -18.552 -11.042 22.387 1.00 71.38 478 VAL A N 1
ATOM 3601 C CA . VAL A 1 478 ? -17.240 -10.722 21.771 1.00 71.38 478 VAL A CA 1
ATOM 3602 C C . VAL A 1 478 ? -16.502 -11.946 21.232 1.00 71.38 478 VAL A C 1
ATOM 3604 O O . VAL A 1 478 ? -15.404 -11.841 20.690 1.00 71.38 478 VAL A O 1
ATOM 3607 N N . LYS A 1 479 ? -17.104 -13.131 21.353 1.00 71.25 479 LYS A N 1
ATOM 3608 C CA . LYS A 1 479 ? -16.582 -14.367 20.769 1.00 71.25 479 LYS A CA 1
ATOM 3609 C C . LYS A 1 479 ? -17.718 -15.346 20.533 1.00 71.25 479 LYS A C 1
ATOM 3611 O O . LYS A 1 479 ? -18.415 -15.699 21.479 1.00 71.25 479 LYS A O 1
ATOM 3616 N N . ALA A 1 480 ? -17.886 -15.826 19.300 1.00 78.31 480 ALA A N 1
ATOM 3617 C CA . ALA A 1 480 ? -18.924 -16.805 18.987 1.00 78.31 480 ALA A CA 1
ATOM 3618 C C . ALA A 1 480 ? -18.775 -18.060 19.862 1.00 78.31 480 ALA A C 1
ATOM 3620 O O . ALA A 1 480 ? -17.702 -18.663 19.937 1.00 78.31 480 ALA A O 1
ATOM 3621 N N . HIS A 1 481 ? -19.851 -18.442 20.542 1.00 82.12 481 HIS A N 1
ATOM 3622 C CA . HIS A 1 481 ? -19.844 -19.568 21.466 1.00 82.12 481 HIS A CA 1
ATOM 3623 C C . HIS A 1 481 ? -21.256 -20.120 21.669 1.00 82.12 481 HIS A C 1
ATOM 3625 O O . HIS A 1 481 ? -22.263 -19.492 21.339 1.00 82.12 481 HIS A O 1
ATOM 3631 N N . LYS A 1 482 ? -21.331 -21.317 22.245 1.00 86.00 482 LYS A N 1
ATOM 3632 C CA . LYS A 1 482 ? -22.568 -21.838 22.824 1.00 86.00 482 LYS A CA 1
ATOM 3633 C C . LYS A 1 482 ? -22.554 -21.515 24.314 1.00 86.00 482 LYS A C 1
ATOM 3635 O O . LYS A 1 482 ? -21.639 -21.960 25.008 1.00 86.00 482 LYS A O 1
ATOM 3640 N N . SER A 1 483 ? -23.508 -20.718 24.797 1.00 80.62 483 SER A N 1
ATOM 3641 C CA . SER A 1 483 ? -23.548 -20.361 26.220 1.00 80.62 483 SER A CA 1
ATOM 3642 C C . SER A 1 483 ? -23.941 -21.573 27.071 1.00 80.62 483 SER A C 1
ATOM 3644 O O . SER A 1 483 ? -24.475 -22.566 26.576 1.00 80.62 483 SER A O 1
ATOM 3646 N N . SER A 1 484 ? -23.675 -21.514 28.370 1.00 79.12 484 SER A N 1
ATOM 3647 C CA . SER A 1 484 ? -24.195 -22.461 29.362 1.00 79.12 484 SER A CA 1
ATOM 3648 C C . SER A 1 484 ? -24.543 -21.691 30.636 1.00 79.12 484 SER A C 1
ATOM 3650 O O . SER A 1 484 ? -24.146 -20.536 30.763 1.00 79.12 484 SER A O 1
ATOM 3652 N N . GLU A 1 485 ? -25.270 -22.291 31.584 1.00 68.12 485 GLU A N 1
ATOM 3653 C CA . GLU A 1 485 ? -25.648 -21.613 32.842 1.00 68.12 485 GLU A CA 1
ATOM 3654 C C . GLU A 1 485 ? -24.443 -21.031 33.610 1.00 68.12 485 GLU A C 1
ATOM 3656 O O . GLU A 1 485 ? -24.582 -20.019 34.294 1.00 68.12 485 GLU A O 1
ATOM 3661 N N . GLY A 1 486 ? -23.250 -21.619 33.455 1.00 72.69 486 GLY A N 1
ATOM 3662 C CA . GLY A 1 486 ? -22.003 -21.125 34.051 1.00 72.69 486 GLY A CA 1
ATOM 3663 C C . GLY A 1 486 ? -21.254 -20.061 33.237 1.00 72.69 486 GLY A C 1
ATOM 3664 O O . GLY A 1 486 ? -20.274 -19.521 33.740 1.00 72.69 486 GLY A O 1
ATOM 3665 N N . LEU A 1 487 ? -21.687 -19.766 32.006 1.00 74.50 487 LEU A N 1
ATOM 3666 C CA . LEU A 1 487 ? -21.073 -18.802 31.083 1.00 74.50 487 LEU A CA 1
ATOM 3667 C C . LEU A 1 487 ? -22.050 -17.659 30.772 1.00 74.50 487 LEU A C 1
ATOM 3669 O O . LEU A 1 487 ? -22.420 -17.441 29.613 1.00 74.50 487 LEU A O 1
ATOM 3673 N N . ASN A 1 488 ? -22.539 -16.989 31.815 1.00 84.69 488 ASN A N 1
ATOM 3674 C CA . ASN A 1 488 ? -23.456 -15.868 31.645 1.00 84.69 488 ASN A CA 1
ATOM 3675 C C . ASN A 1 488 ? -22.686 -14.563 31.366 1.00 84.69 488 ASN A C 1
ATOM 3677 O O . ASN A 1 488 ? -21.495 -14.464 31.680 1.00 84.69 488 ASN A O 1
ATOM 3681 N N . PRO A 1 489 ? -23.342 -13.549 30.780 1.00 86.75 489 PRO A N 1
ATOM 3682 C CA . PRO A 1 489 ? -22.651 -12.335 30.366 1.00 86.75 489 PRO A CA 1
ATOM 3683 C C . PRO A 1 489 ? -21.963 -11.573 31.503 1.00 86.75 489 PRO A C 1
ATOM 3685 O O . PRO A 1 489 ? -20.882 -11.025 31.304 1.00 86.75 489 PRO A O 1
ATOM 3688 N N . ALA A 1 490 ? -22.522 -11.614 32.715 1.00 85.50 490 ALA A N 1
ATOM 3689 C CA . ALA A 1 490 ? -21.969 -10.909 33.870 1.00 85.50 490 ALA A CA 1
ATOM 3690 C C . ALA A 1 490 ? -20.664 -11.523 34.410 1.00 85.50 490 ALA A C 1
ATOM 3692 O O . ALA A 1 490 ? -19.869 -10.817 35.027 1.00 85.50 490 ALA A O 1
ATOM 3693 N N . ASN A 1 491 ? -20.423 -12.823 34.203 1.00 86.06 491 ASN A N 1
ATOM 3694 C CA . ASN A 1 491 ? -19.273 -13.525 34.783 1.00 86.06 491 ASN A CA 1
ATOM 3695 C C . ASN A 1 491 ? -18.275 -14.080 33.754 1.00 86.06 491 ASN A C 1
ATOM 3697 O O . ASN A 1 491 ? -17.314 -14.750 34.138 1.00 86.06 491 ASN A O 1
ATOM 3701 N N . THR A 1 492 ? -18.461 -13.783 32.463 1.00 83.62 492 THR A N 1
ATOM 3702 C CA . THR A 1 492 ? -17.555 -14.222 31.388 1.00 83.62 492 THR A CA 1
ATOM 3703 C C . THR A 1 492 ? -17.120 -13.078 30.465 1.00 83.62 492 THR A C 1
ATOM 3705 O O . THR A 1 492 ? -17.461 -13.066 29.282 1.00 83.62 492 THR A O 1
ATOM 3708 N N . PRO A 1 493 ? -16.277 -12.146 30.952 1.00 76.75 493 PRO A N 1
ATOM 3709 C CA . PRO A 1 493 ? -15.818 -10.986 30.175 1.00 76.75 493 PRO A CA 1
ATOM 3710 C C . PRO A 1 493 ? -14.981 -11.353 28.935 1.00 76.75 493 PRO A C 1
ATOM 3712 O O . PRO A 1 493 ? -14.816 -10.551 28.026 1.00 76.75 493 PRO A O 1
ATOM 3715 N N . ALA A 1 494 ? -14.467 -12.586 28.864 1.00 66.81 494 ALA A N 1
ATOM 3716 C CA . ALA A 1 494 ? -13.800 -13.114 27.670 1.00 66.81 494 ALA A CA 1
ATOM 3717 C C . ALA A 1 494 ? -14.773 -13.486 26.529 1.00 66.81 494 ALA A C 1
ATOM 3719 O O . ALA A 1 494 ? -14.334 -13.766 25.414 1.00 66.81 494 ALA A O 1
ATOM 3720 N N . LEU A 1 495 ? -16.076 -13.564 26.817 1.00 76.25 495 LEU A N 1
ATOM 3721 C CA . LEU A 1 495 ? -17.139 -13.923 25.875 1.00 76.25 495 LEU A CA 1
ATOM 3722 C C . LEU A 1 495 ? -18.150 -12.790 25.681 1.00 76.25 495 LEU A C 1
ATOM 3724 O O . LEU A 1 495 ? -18.802 -12.749 24.638 1.00 76.25 495 LEU A O 1
ATOM 3728 N N . TRP A 1 496 ? -18.261 -11.874 26.646 1.00 82.69 496 TRP A N 1
ATOM 3729 C CA . TRP A 1 496 ? -19.245 -10.796 26.663 1.00 82.69 496 TRP A CA 1
ATOM 3730 C C . TRP A 1 496 ? -18.622 -9.463 27.079 1.00 82.69 496 TRP A C 1
ATOM 3732 O O . TRP A 1 496 ? -17.866 -9.399 28.043 1.00 82.69 496 TRP A O 1
ATOM 3742 N N . TYR A 1 497 ? -18.981 -8.397 26.375 1.00 77.25 497 TYR A N 1
ATOM 3743 C CA . TYR A 1 497 ? -18.633 -7.018 26.695 1.00 77.25 497 TYR A CA 1
ATOM 3744 C C . TYR A 1 497 ? -19.848 -6.309 27.290 1.00 77.25 497 TYR A C 1
ATOM 3746 O O . TYR A 1 497 ? -20.915 -6.344 26.683 1.00 77.25 497 TYR A O 1
ATOM 3754 N N . LEU A 1 498 ? -19.697 -5.685 28.459 1.00 81.81 498 LEU A N 1
ATOM 3755 C CA . LEU A 1 498 ? -20.740 -4.870 29.085 1.00 81.81 498 LEU A CA 1
ATOM 3756 C C . LEU A 1 498 ? -20.811 -3.506 28.386 1.00 81.81 498 LEU A C 1
ATOM 3758 O O . LEU A 1 498 ? -19.824 -2.773 28.360 1.00 81.81 498 LEU A O 1
ATOM 3762 N N . CYS A 1 499 ? -21.972 -3.155 27.841 1.00 64.50 499 CYS A N 1
ATOM 3763 C CA . CYS A 1 499 ? -22.245 -1.791 27.402 1.00 64.50 499 CYS A CA 1
ATOM 3764 C C . CYS A 1 499 ? -22.513 -0.942 28.653 1.00 64.50 499 CYS A C 1
ATOM 3766 O O . CYS A 1 499 ? -23.443 -1.256 29.391 1.00 64.50 499 CYS A O 1
ATOM 3768 N N . GLU A 1 500 ? -21.681 0.067 28.930 1.00 57.09 500 GLU A N 1
ATOM 3769 C CA . GLU A 1 500 ? -21.805 0.897 30.141 1.00 57.09 500 GLU A CA 1
ATOM 3770 C C . GLU A 1 500 ? -23.192 1.556 30.289 1.00 57.09 500 GLU A C 1
ATOM 3772 O O . GLU A 1 500 ? -23.875 1.846 29.304 1.00 57.09 500 GLU A O 1
ATOM 3777 N N . GLU A 1 501 ? -23.570 1.743 31.558 1.00 43.06 501 GLU A N 1
ATOM 3778 C CA . GLU A 1 501 ? -24.866 2.174 32.089 1.00 43.06 501 GLU A CA 1
ATOM 3779 C C . GLU A 1 501 ? -25.409 3.456 31.439 1.00 43.06 501 GLU A C 1
ATOM 3781 O O . GLU A 1 501 ? -24.696 4.437 31.224 1.00 43.06 501 GLU A O 1
ATOM 3786 N N . THR A 1 502 ? -26.720 3.484 31.195 1.00 39.41 502 THR A N 1
ATOM 3787 C CA . THR A 1 502 ? -27.447 4.741 31.009 1.00 39.41 502 THR A CA 1
ATOM 3788 C C . THR A 1 502 ? -27.347 5.547 32.303 1.00 39.41 502 THR A C 1
ATOM 3790 O O . THR A 1 502 ? -27.892 5.125 33.322 1.00 39.41 502 THR A O 1
ATOM 3793 N N . GLU A 1 503 ? -26.676 6.702 32.275 1.00 37.94 503 GLU A N 1
ATOM 3794 C CA . GLU A 1 503 ? -26.816 7.728 33.313 1.00 37.94 503 GLU A CA 1
ATOM 3795 C C . GLU A 1 503 ? -28.278 8.198 33.349 1.00 37.94 503 GLU A C 1
ATOM 3797 O O . GLU A 1 503 ? -28.681 9.125 32.650 1.00 37.94 503 GLU A O 1
ATOM 3802 N N . GLU A 1 504 ? -29.087 7.543 34.171 1.00 41.22 504 GLU A N 1
ATOM 3803 C CA . GLU A 1 504 ? -30.416 8.003 34.551 1.00 41.22 504 GLU A CA 1
ATOM 3804 C C . GLU A 1 504 ? -30.567 7.798 36.063 1.00 41.22 504 GLU A C 1
ATOM 3806 O O . GLU A 1 504 ? -31.298 6.928 36.503 1.00 41.22 504 GLU A O 1
ATOM 3811 N N . ASP A 1 505 ? -29.772 8.539 36.850 1.00 36.78 505 ASP A N 1
ATOM 3812 C CA . ASP A 1 505 ? -30.053 8.871 38.263 1.00 36.78 505 ASP A CA 1
ATOM 3813 C C . ASP A 1 505 ? -29.079 9.947 38.806 1.00 36.78 505 ASP A C 1
ATOM 3815 O O . ASP A 1 505 ? -28.482 9.841 39.879 1.00 36.78 505 ASP A O 1
ATOM 3819 N N . ALA A 1 506 ? -28.928 11.042 38.054 1.00 33.78 506 ALA A N 1
ATOM 3820 C CA . ALA A 1 506 ? -28.374 12.299 38.561 1.00 33.78 506 ALA A CA 1
ATOM 3821 C C . ALA A 1 506 ? -29.398 13.433 38.380 1.00 33.78 506 ALA A C 1
ATOM 3823 O O . ALA A 1 506 ? -29.210 14.339 37.566 1.00 33.78 506 ALA A O 1
ATOM 3824 N N . ALA A 1 507 ? -30.496 13.362 39.138 1.00 33.94 507 ALA A N 1
ATOM 3825 C CA . ALA A 1 507 ? -31.421 14.472 39.371 1.00 33.94 507 ALA A CA 1
ATOM 3826 C C . ALA A 1 507 ? -31.959 14.443 40.806 1.00 33.94 507 ALA A C 1
ATOM 3828 O O . ALA A 1 507 ? -32.507 13.394 41.212 1.00 33.94 507 ALA A O 1
#

Secondary structure (DSSP, 8-state):
-------------------------------S---EEEEEEEEEE---TTS--HHHHHHHHHHHHHTTT-EEEEETT--S----S-----TTHHHHHHHHHHHT-EEEEEE--TTT--HHHHHHHHHHHHHHTT--EEEEEEEEEEEE---EE------SS-HHHHHHHHHTTHHHHTTT--EEEEEEEEEEES---TT-TTTTTTB-TTS-EE-SSS-TT----SSSHHHHHHHHHB--SSS--SBSEEEEEEEE-B-TTSEEEHHHHHHHHHHHHHTT-SEEEE-EE-S---HHHHHHHHHHHHTT-EEEEE--SS--SS--TTTTSTTEEEEEEE-TTSPBPTT---STT--EEEE-SSEEEEE-STT-EEEEE-SHHHHHHHHHHHHHHHHHH-TT--HHHHHHHHHHHSB--S-HHHHTT-B--HHHHHHHHHT------TT------EEP-TT-EE-TT-EEEETTEEEEESS-EE--TTS-TTT-TTTEEEEPP------

Nearest PDB structures (foldseek):
  1c9m-assembly1_A  TM=9.556E-01  e=1.614E-29  Lederbergia lenta
  5ard-assembly1_A  TM=9.554E-01  e=1.522E-29  Lederbergia lenta
  1ndu-assembly1_A  TM=9.570E-01  e=4.102E-29  Lederbergia lenta
  5aqe-assembly1_A  TM=9.550E-01  e=3.444E-29  Lederbergia lenta
  1iav-assembly1_A  TM=9.564E-01  e=7.349E-29  Lederbergia lenta

Mean predicted aligned error: 15.51 Å

Solvent-accessible surface area (backbone atoms only — not comparable to full-atom values): 27095 Å² total; per-residue (Å²): 134,90,81,92,82,88,85,87,78,88,88,86,88,81,88,86,89,79,86,88,84,89,77,82,89,78,95,81,85,88,84,70,87,74,48,58,48,86,32,41,30,39,40,19,29,48,85,54,92,85,60,77,57,72,70,51,51,51,61,51,45,49,54,58,31,51,79,70,65,28,39,80,75,46,55,78,83,70,79,72,88,80,85,79,92,80,93,78,90,64,97,72,55,69,60,61,52,49,46,41,38,71,64,41,16,60,36,33,38,34,33,42,59,52,92,80,37,55,70,69,55,48,48,52,55,51,51,52,51,40,48,76,73,68,47,47,78,69,46,78,44,77,32,24,46,31,38,62,55,72,60,81,58,79,86,91,78,77,40,96,59,15,75,72,39,42,64,52,38,60,68,29,30,43,77,61,24,48,78,80,50,40,39,28,69,85,30,29,36,25,40,47,25,26,7,29,48,55,79,29,77,41,30,38,90,29,47,39,65,90,74,27,36,30,46,44,74,80,57,50,75,56,24,63,34,74,61,27,62,22,24,24,35,45,21,36,20,37,15,45,63,62,44,57,16,67,16,68,30,34,27,34,27,25,24,9,18,18,25,64,85,36,40,24,39,50,63,21,41,38,52,44,44,45,50,36,37,74,70,61,22,47,25,38,32,30,38,36,34,40,59,71,95,46,70,62,52,49,30,34,51,43,48,22,38,74,74,48,17,31,42,26,13,5,15,36,63,78,51,37,80,44,49,28,32,64,8,50,37,92,74,29,46,10,16,23,15,15,33,96,84,68,44,66,37,88,34,28,18,24,20,80,62,45,44,32,23,30,55,8,49,63,43,53,25,37,29,80,56,100,84,51,40,59,35,29,36,37,24,11,26,47,4,17,22,47,53,36,14,45,51,42,40,48,37,49,75,42,70,81,58,40,52,66,56,51,52,52,43,44,49,74,38,20,46,76,35,91,52,48,54,68,23,22,43,6,33,45,29,42,30,54,32,47,28,54,74,45,59,53,65,78,78,79,53,95,83,56,102,62,81,87,45,47,72,69,59,67,66,40,77,42,48,51,34,41,47,23,30,55,95,94,40,46,29,32,23,72,41,63,43,69,35,37,86,90,51,41,63,91,80,27,70,87,37,18,43,77,59,80,79,82,92,80,84,89,128

pLDDT: mean 78.86, std 22.54, range [22.3, 98.94]

Sequence (507 aa):
MKKRKIGLASLLILVLITCCFMSGEKVTAMTEDIEVIPGEMILSIGDSSSMQSEEGINQNLDSLLQENEFVLKDDLLESTEIKSEDEFHILGQDSLENDVIENMGYTYLVGYPSGEYTFEQARTKLEEQLTDAGYEVKGIEPNYVMTALETADSQEQDYDINPNQKWNYEMIQVPKAWKITTGSSNTRVAILDTGIDNVHPSLSKYVDTGLGKNFASGSSTDTMDRQGHGTHVAGTVASYGNVTGVMRTATLIPIKVLGDNGKGTTYGIQQGILYAAKQNADVINMSLGGGAYSKSFESACNTAVQSGTVIVAATGNEYKSYISYPAAYDSVIAVGAVDNKGQRGSFSNYGKGLDFMAPGVKIYSTYLTSDGSYAYLTGTSMACPHVAGVVGLLKSVDKDITAEQVRALLKETAKTAGNSNEYGAGIVDVDKALQKLTGTEVTVNDDTNVLNAEKWVPAQQYKLGSVVSYDGNVYVCVKAHKSSEGLNPANTPALWYLCEETEEDAA

Radius of gyration: 26.87 Å; Cα contacts (8 Å, |Δi|>4): 1146; chains: 1; bounding box: 61×91×79 Å

Foldseek 3Di:
DDDDDDDDDDDDDDDDDDDDDDDDDDPDDDDDPFAFDQFKKKWAWADDPPFPDPLRVVVVVQVLQVVPQKHFPFWLVPSDDPDDDDDDDDPPPPPLVVLLCVQGNGMTMMGHDSVVDDLVRVQVVVVVSCVVVPIHTPDMGTWTKKFFDKDWDDDADADQAQPLAVLQCVLQVLVLLVVQPLFAQVAEEEQAFQAEQCVFPFRVVQEDLVLEAELFDDDRSPRHHQQWLSNFLRFQQATDDRHGHSHPHYHYHRYRQAHNVRMHILSSSLSSLSSCLVSVHQEYFASMFGHDDDSSSLSSLVSSLVSNHAYEYEQWFQQELGGTPPLQRPRYAYEFADDSVQHGDSRTHFHPSHQAYGHFFQHWGWTDDPHIDIITIGGSSSRRSNVRSLSSSLCSVPVRQGNVNSSVLQLVQADDDDDCRRGPSHHGHSSSSSCVSQVVPQPPPVPDPDDPADADDAQDWDDQQRWHDDPNWIKGFNHTDGGHPVRDQVPPCVGIDTDDDDPDPDD